Protein 2RM9 (pdb70)

Nearest PDB structures (foldseek):
  2rm9-assembly1_A  TM=8.696E-01  e=2.956E-01  unclassified
  2rm9-assembly1_A  TM=1.007E+00  e=2.678E-01  unclassified
  2rm9-assembly1_A  TM=9.050E-01  e=3.721E-01  unclassified
  2rm9-assembly1_A  TM=8.396E-01  e=5.579E-01  unclassified
  2rm9-assembly1_A  TM=9.236E-01  e=7.423E-01  unclassified

Secondary structure (DSSP, 8-state):
--------THHHHHSSSSSSTTTHHHH--

Foldseek 3Di:
DPPCVPVCPVVCVVPVVVPPVVCVVVVCD

Radius of gyration: 12.79 Å; Cα contacts (8 Å, |Δi|>4): 1; chains: 1; bounding box: 30×27×11 Å

Solvent-accessible surface area: 3651 Å² total

Structure (mmCIF, N/CA/C/O backbone):
data_2RM9
#
_entry.id   2RM9
#
loop_
_atom_site.group_PDB
_atom_site.id
_atom_site.type_symbol
_atom_site.label_atom_id
_atom_site.label_alt_id
_atom_site.label_comp_id
_atom_site.label_asym_id
_atom_site.label_entity_id
_atom_site.label_seq_id
_atom_site.pdbx_PDB_ins_code
_atom_site.Cartn_x
_atom_site.Cartn_y
_atom_site.Cartn_z
_atom_site.occupancy
_atom_site.B_iso_or_equiv
_atom_site.auth_seq_id
_atom_site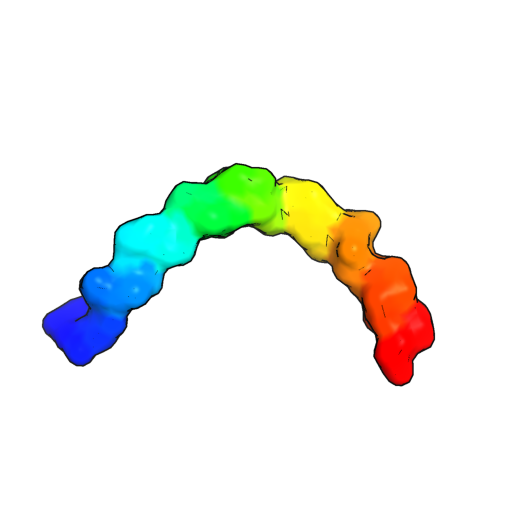.auth_comp_id
_atom_site.auth_asym_id
_atom_site.auth_atom_id
_atom_site.pdbx_PDB_model_num
ATOM 1 N N . ASP A 1 1 ? -11.632 12.798 -7.074 1.00 0.00 1 ASP A N 1
ATOM 2 C CA . ASP A 1 1 ? -12.852 13.306 -7.677 1.00 0.00 1 ASP A CA 1
ATOM 3 C C . ASP A 1 1 ? -14.049 12.906 -6.809 1.00 0.00 1 ASP A C 1
ATOM 4 O O . ASP A 1 1 ? -15.028 13.645 -6.718 1.00 0.00 1 ASP A O 1
ATOM 12 N N . LEU A 1 2 ? -13.929 11.739 -6.194 1.00 0.00 2 LEU A N 1
ATOM 13 C CA . LEU A 1 2 ? -14.988 11.233 -5.338 1.00 0.00 2 LEU A CA 1
ATOM 14 C C . LEU A 1 2 ? -14.532 9.924 -4.690 1.00 0.00 2 LEU A C 1
ATOM 15 O O . LEU A 1 2 ? -15.327 9.000 -4.523 1.00 0.00 2 LEU A O 1
ATOM 30 N N . SER A 1 3 ? -13.254 9.886 -4.342 1.00 0.00 3 SER A N 1
ATOM 31 C CA . SER A 1 3 ? -12.684 8.705 -3.716 1.00 0.00 3 SER A CA 1
ATOM 32 C C . SER A 1 3 ? -11.225 8.969 -3.335 1.00 0.00 3 SER A C 1
ATOM 33 O O . SER A 1 3 ? -10.789 8.601 -2.246 1.00 0.00 3 SER A O 1
ATOM 60 N N . HIS A 1 5 ? -9.715 11.838 -2.698 1.00 0.00 5 HIS A N 1
ATOM 61 C CA . HIS A 1 5 ? -9.658 12.734 -1.555 1.00 0.00 5 HIS A CA 1
ATOM 62 C C . HIS A 1 5 ? -9.927 11.946 -0.272 1.00 0.00 5 HIS A C 1
ATOM 63 O O . HIS A 1 5 ? -9.529 12.367 0.813 1.00 0.00 5 HIS A O 1
ATOM 99 N N . LEU A 1 7 ? -8.589 9.453 0.425 1.00 0.00 7 LEU A N 1
ATOM 100 C CA . LEU A 1 7 ? -7.316 8.841 0.765 1.00 0.00 7 LEU A CA 1
ATOM 101 C C . LEU A 1 7 ? -6.196 9.540 -0.009 1.00 0.00 7 LEU A C 1
ATOM 102 O O . LEU A 1 7 ? -5.339 8.883 -0.595 1.00 0.00 7 LEU A O 1
ATOM 117 N N . ARG A 1 8 ? -6.242 10.865 0.016 1.00 0.00 8 ARG A N 1
ATOM 118 C CA . ARG A 1 8 ? -5.242 11.660 -0.674 1.00 0.00 8 ARG A CA 1
ATOM 119 C C . ARG A 1 8 ? -4.237 12.236 0.325 1.00 0.00 8 ARG A C 1
ATOM 120 O O . ARG A 1 8 ? -3.043 12.307 0.040 1.00 0.00 8 ARG A O 1
ATOM 138 N N . LYS A 1 9 ? -4.758 12.632 1.477 1.00 0.00 9 LYS A N 1
ATOM 139 C CA . LYS A 1 9 ? -3.922 13.199 2.521 1.00 0.00 9 LYS A CA 1
ATOM 140 C C . LYS A 1 9 ? -3.114 12.081 3.185 1.00 0.00 9 LYS A C 1
ATOM 141 O O . LYS A 1 9 ? -1.965 12.289 3.573 1.00 0.00 9 LYS A O 1
ATOM 175 N N . ILE A 1 11 ? -1.868 9.304 1.887 1.00 0.00 11 ILE A N 1
ATOM 176 C CA . ILE A 1 11 ? -0.693 8.993 1.090 1.00 0.00 11 ILE A CA 1
ATOM 177 C C . ILE A 1 11 ? 0.302 10.152 1.184 1.00 0.00 11 ILE A C 1
ATOM 178 O O . ILE A 1 11 ? 0.848 10.420 2.253 1.00 0.00 11 ILE A O 1
ATOM 193 N N . GLU A 1 12 ? 0.508 10.807 0.051 1.00 0.00 12 GLU A N 1
ATOM 194 C CA . GLU A 1 12 ? 1.429 11.929 -0.008 1.00 0.00 12 GLU A CA 1
ATOM 195 C C . GLU A 1 12 ? 2.539 11.761 1.032 1.00 0.00 12 GLU A C 1
ATOM 196 O O . GLU A 1 12 ? 3.541 11.096 0.772 1.00 0.00 12 GLU A O 1
ATOM 206 N N . ILE A 1 13 ? 2.323 12.374 2.186 1.00 0.00 13 ILE A N 1
ATOM 207 C CA . ILE A 1 13 ? 3.293 12.300 3.265 1.00 0.00 13 ILE A CA 1
ATOM 208 C C . ILE A 1 13 ? 3.892 10.893 3.311 1.00 0.00 13 ILE A C 1
ATOM 209 O O . ILE A 1 13 ? 5.074 10.708 3.025 1.00 0.00 13 ILE A O 1
ATOM 224 N N . GLU A 1 14 ? 3.050 9.938 3.675 1.00 0.00 14 GLU A N 1
ATOM 225 C CA . GLU A 1 14 ? 3.480 8.552 3.762 1.00 0.00 14 GLU A CA 1
ATOM 226 C C . GLU A 1 14 ? 4.414 8.213 2.598 1.00 0.00 14 GLU A C 1
ATOM 227 O O . GLU A 1 14 ? 5.448 7.577 2.793 1.00 0.00 14 GLU A O 1
ATOM 237 N N . LYS A 1 15 ? 4.014 8.653 1.413 1.00 0.00 15 LYS A N 1
ATOM 238 C CA . LYS A 1 15 ? 4.802 8.402 0.219 1.00 0.00 15 LYS A CA 1
ATOM 239 C C . LYS A 1 15 ? 6.103 9.203 0.295 1.00 0.00 15 LYS A C 1
ATOM 240 O O . LYS A 1 15 ? 7.191 8.634 0.216 1.00 0.00 15 LYS A O 1
ATOM 255 N N . GLN A 1 16 ? 5.949 10.510 0.447 1.00 0.00 16 GLN A N 1
ATOM 256 C CA . GLN A 1 16 ? 7.099 11.394 0.534 1.00 0.00 16 GLN A CA 1
ATOM 257 C C . GLN A 1 16 ? 8.160 10.794 1.458 1.00 0.00 16 GLN A C 1
ATOM 258 O O . GLN A 1 16 ? 9.309 10.613 1.056 1.00 0.00 16 GLN A O 1
ATOM 270 N N . GLU A 1 17 ? 7.739 10.503 2.680 1.00 0.00 17 GLU A N 1
ATOM 271 C CA . GLU A 1 17 ? 8.639 9.928 3.665 1.00 0.00 17 GLU A CA 1
ATOM 272 C C . GLU A 1 17 ? 9.107 8.543 3.211 1.00 0.00 17 GLU A C 1
ATOM 273 O O . GLU A 1 17 ? 10.304 8.261 3.204 1.00 0.00 17 GLU A O 1
ATOM 283 N N . LYS A 1 18 ? 8.139 7.718 2.843 1.00 0.00 18 LYS A N 1
ATOM 284 C CA . LYS A 1 18 ? 8.437 6.370 2.388 1.00 0.00 18 LYS A CA 1
ATOM 285 C C . LYS A 1 18 ? 8.971 6.426 0.956 1.00 0.00 18 LYS A C 1
ATOM 286 O O . LYS A 1 18 ? 9.613 7.399 0.566 1.00 0.00 18 LYS A O 1
ATOM 301 N N . GLU A 1 19 ? 8.684 5.369 0.210 1.00 0.00 19 GLU A N 1
ATOM 302 C CA . GLU A 1 19 ? 9.125 5.285 -1.172 1.00 0.00 19 GLU A CA 1
ATOM 303 C C . GLU A 1 19 ? 10.652 5.199 -1.237 1.00 0.00 19 GLU A C 1
ATOM 304 O O . GLU A 1 19 ? 11.205 4.145 -1.547 1.00 0.00 19 GLU A O 1
ATOM 314 N N . LYS A 1 20 ? 11.289 6.322 -0.937 1.00 0.00 20 LYS A N 1
ATOM 315 C CA . LYS A 1 20 ? 12.741 6.386 -0.957 1.00 0.00 20 LYS A CA 1
ATOM 316 C C . LYS A 1 20 ? 13.312 5.098 -0.362 1.00 0.00 20 LYS A C 1
ATOM 317 O O . LYS A 1 20 ? 13.971 4.328 -1.059 1.00 0.00 20 LYS A O 1
ATOM 332 N N . GLN A 1 21 ? 13.040 4.905 0.920 1.00 0.00 21 GLN A N 1
ATOM 333 C CA . GLN A 1 21 ? 13.518 3.723 1.616 1.00 0.00 21 GLN A CA 1
ATOM 334 C C . GLN A 1 21 ? 12.960 2.458 0.962 1.00 0.00 21 GLN A C 1
ATOM 335 O O . GLN A 1 21 ? 13.693 1.498 0.730 1.00 0.00 21 GLN A O 1
ATOM 347 N N . GLN A 1 22 ? 11.665 2.497 0.684 1.00 0.00 22 GLN A N 1
ATOM 348 C CA . GLN A 1 22 ? 10.999 1.365 0.060 1.00 0.00 22 GLN A CA 1
ATOM 349 C C . GLN A 1 22 ? 11.725 0.964 -1.226 1.00 0.00 22 GLN A C 1
ATOM 350 O O . GLN A 1 22 ? 12.711 1.593 -1.608 1.00 0.00 22 GLN A O 1
ATOM 362 N N . ALA A 1 23 ? 11.210 -0.080 -1.857 1.00 0.00 23 ALA A N 1
ATOM 363 C CA . ALA A 1 23 ? 11.796 -0.573 -3.091 1.00 0.00 23 ALA A CA 1
ATOM 364 C C . ALA A 1 23 ? 13.159 -1.199 -2.789 1.00 0.00 23 ALA A C 1
ATOM 365 O O . ALA A 1 23 ? 13.326 -2.413 -2.896 1.00 0.00 23 ALA A O 1
ATOM 372 N N . GLU A 1 24 ? 14.099 -0.343 -2.416 1.00 0.00 24 GLU A N 1
ATOM 373 C CA . GLU A 1 24 ? 15.441 -0.797 -2.097 1.00 0.00 24 GLU A CA 1
ATOM 374 C C . GLU A 1 24 ? 15.430 -1.624 -0.810 1.00 0.00 24 GLU A C 1
ATOM 375 O O . GLU A 1 24 ? 16.412 -2.291 -0.488 1.00 0.00 24 GLU A O 1
ATOM 386 N N . ASN A 1 25 ? 14.309 -1.554 -0.109 1.00 0.00 25 ASN A N 1
ATOM 387 C CA . ASN A 1 25 ? 14.156 -2.287 1.136 1.00 0.00 25 ASN A CA 1
ATOM 388 C C . ASN A 1 25 ? 12.948 -3.219 1.029 1.00 0.00 25 ASN A C 1
ATOM 389 O O . ASN A 1 25 ? 12.368 -3.608 2.042 1.00 0.00 25 ASN A O 1
ATOM 399 N N . ASN A 1 26 ? 12.604 -3.551 -0.207 1.00 0.00 26 ASN A N 1
ATOM 400 C CA . ASN A 1 26 ? 11.475 -4.430 -0.458 1.00 0.00 26 ASN A CA 1
ATOM 401 C C . ASN A 1 26 ? 11.972 -5.708 -1.139 1.00 0.00 26 ASN A C 1
ATOM 402 O O . ASN A 1 26 ? 11.514 -6.804 -0.818 1.00 0.00 26 ASN A O 1
ATOM 412 N N . LYS A 1 27 ? 12.900 -5.525 -2.065 1.00 0.00 27 LYS A N 1
ATOM 413 C CA . LYS A 1 27 ? 13.464 -6.649 -2.793 1.00 0.00 27 LYS A CA 1
ATOM 414 C C . LYS A 1 27 ? 13.895 -7.730 -1.800 1.00 0.00 27 LYS A C 1
ATOM 415 O O . LYS A 1 27 ? 13.976 -8.905 -2.152 1.00 0.00 27 LYS A O 1
ATOM 432 N N . LEU A 1 28 ? 14.159 -7.293 -0.578 1.00 0.00 28 LEU A N 1
ATOM 433 C CA . LEU A 1 28 ? 14.579 -8.209 0.470 1.00 0.00 28 LEU A CA 1
ATOM 434 C C . LEU A 1 28 ? 13.404 -9.110 0.855 1.00 0.00 28 LEU A C 1
ATOM 435 O O . LEU A 1 28 ? 13.589 -10.295 1.128 1.00 0.00 28 LEU A O 1
ATOM 450 N N . LEU A 1 29 ? 12.222 -8.514 0.865 1.00 0.00 29 LEU A N 1
ATOM 451 C CA . LEU A 1 29 ? 11.016 -9.248 1.213 1.00 0.00 29 LEU A CA 1
ATOM 452 C C . LEU A 1 29 ? 10.595 -10.119 0.028 1.00 0.00 29 LEU A C 1
ATOM 453 O O . LEU A 1 29 ? 10.013 -11.186 0.213 1.00 0.00 29 LEU A O 1
ATOM 468 N N . LEU A 1 30 ? 10.907 -9.631 -1.164 1.00 0.00 30 LEU A N 1
ATOM 469 C CA . LEU A 1 30 ? 10.569 -10.352 -2.379 1.00 0.00 30 LEU A CA 1
ATOM 470 C C . LEU A 1 30 ? 11.350 -11.668 -2.422 1.00 0.00 30 LEU A C 1
ATOM 471 O O . LEU A 1 30 ? 10.935 -12.619 -3.081 1.00 0.00 30 LEU A O 1
ATOM 486 N N . ASP A 1 31 ? 12.467 -11.678 -1.709 1.00 0.00 31 ASP A N 1
ATOM 487 C CA . ASP A 1 31 ? 13.310 -12.860 -1.658 1.00 0.00 31 ASP A CA 1
ATOM 488 C C . ASP A 1 31 ? 12.529 -14.010 -1.018 1.00 0.00 31 ASP A C 1
ATOM 489 O O . ASP A 1 31 ? 12.198 -14.988 -1.687 1.00 0.00 31 ASP A O 1
ATOM 519 N N . ILE A 1 33 ? 9.537 -14.016 -0.067 1.00 0.00 33 ILE A N 1
ATOM 520 C CA . ILE A 1 33 ? 8.247 -14.098 -0.731 1.00 0.00 33 ILE A CA 1
ATOM 521 C C . ILE A 1 33 ? 8.372 -14.979 -1.975 1.00 0.00 33 ILE A C 1
ATOM 522 O O . ILE A 1 33 ? 7.915 -16.120 -1.981 1.00 0.00 33 ILE A O 1
ATOM 540 N N . ASP A 1 1 ? -10.370 14.276 -7.202 1.00 0.00 1 ASP A N 2
ATOM 541 C CA . ASP A 1 1 ? -11.224 15.209 -7.917 1.00 0.00 1 ASP A CA 2
ATOM 542 C C . ASP A 1 1 ? -12.585 15.282 -7.223 1.00 0.00 1 ASP A C 2
ATOM 543 O O . ASP A 1 1 ? -13.207 16.343 -7.177 1.00 0.00 1 ASP A O 2
ATOM 551 N N . LEU A 1 2 ? -13.009 14.141 -6.700 1.00 0.00 2 LEU A N 2
ATOM 552 C CA . LEU A 1 2 ? -14.285 14.063 -6.009 1.00 0.00 2 LEU A CA 2
ATOM 553 C C . LEU A 1 2 ? -14.474 12.649 -5.454 1.00 0.00 2 LEU A C 2
ATOM 554 O O . LEU A 1 2 ? -15.550 12.067 -5.582 1.00 0.00 2 LEU A O 2
ATOM 569 N N . SER A 1 3 ? -13.412 12.139 -4.848 1.00 0.00 3 SER A N 2
ATOM 570 C CA . SER A 1 3 ? -13.447 10.805 -4.273 1.00 0.00 3 SER A CA 2
ATOM 571 C C . SER A 1 3 ? -12.082 10.457 -3.678 1.00 0.00 3 SER A C 2
ATOM 572 O O . SER A 1 3 ? -12.002 9.842 -2.615 1.00 0.00 3 SER A O 2
ATOM 599 N N . HIS A 1 5 ? -10.095 12.188 -2.178 1.00 0.00 5 HIS A N 2
ATOM 600 C CA . HIS A 1 5 ? -9.992 12.743 -0.839 1.00 0.00 5 HIS A CA 2
ATOM 601 C C . HIS A 1 5 ? -10.258 11.645 0.194 1.00 0.00 5 HIS A C 2
ATOM 602 O O . HIS A 1 5 ? -9.778 11.720 1.323 1.00 0.00 5 HIS A O 2
ATOM 638 N N . LEU A 1 7 ? -8.984 9.166 0.451 1.00 0.00 7 LEU A N 2
ATOM 639 C CA . LEU A 1 7 ? -7.690 8.623 0.827 1.00 0.00 7 LEU A CA 2
ATOM 640 C C . LEU A 1 7 ? -6.584 9.423 0.135 1.00 0.00 7 LEU A C 2
ATOM 641 O O . LEU A 1 7 ? -5.809 8.871 -0.645 1.00 0.00 7 LEU A O 2
ATOM 656 N N . ARG A 1 8 ? -6.548 10.711 0.445 1.00 0.00 8 ARG A N 2
ATOM 657 C CA . ARG A 1 8 ? -5.550 11.592 -0.137 1.00 0.00 8 ARG A CA 2
ATOM 658 C C . ARG A 1 8 ? -4.522 12.002 0.921 1.00 0.00 8 ARG A C 2
ATOM 659 O O . ARG A 1 8 ? -3.338 12.141 0.620 1.00 0.00 8 ARG A O 2
ATOM 677 N N . LYS A 1 9 ? -5.014 12.186 2.138 1.00 0.00 9 LYS A N 2
ATOM 678 C CA . LYS A 1 9 ? -4.154 12.578 3.240 1.00 0.00 9 LYS A CA 2
ATOM 679 C C . LYS A 1 9 ? -3.343 11.367 3.704 1.00 0.00 9 LYS A C 2
ATOM 680 O O . LYS A 1 9 ? -2.183 11.503 4.091 1.00 0.00 9 LYS A O 2
ATOM 714 N N . ILE A 1 11 ? -2.154 8.815 1.964 1.00 0.00 11 ILE A N 2
ATOM 715 C CA . ILE A 1 11 ? -1.002 8.625 1.100 1.00 0.00 11 ILE A CA 2
ATOM 716 C C . ILE A 1 11 ? 0.003 9.754 1.341 1.00 0.00 11 ILE A C 2
ATOM 717 O O . ILE A 1 11 ? 0.567 9.866 2.428 1.00 0.00 11 ILE A O 2
ATOM 732 N N . GLU A 1 12 ? 0.195 10.562 0.309 1.00 0.00 12 GLU A N 2
ATOM 733 C CA . GLU A 1 12 ? 1.122 11.677 0.395 1.00 0.00 12 GLU A CA 2
ATOM 734 C C . GLU A 1 12 ? 2.250 11.357 1.378 1.00 0.00 12 GLU A C 2
ATOM 735 O O . GLU A 1 12 ? 3.241 10.730 1.008 1.00 0.00 12 GLU A O 2
ATOM 745 N N . ILE A 1 13 ? 2.060 11.801 2.611 1.00 0.00 13 ILE A N 2
ATOM 746 C CA . ILE A 1 13 ? 3.049 11.568 3.650 1.00 0.00 13 ILE A CA 2
ATOM 747 C C . ILE A 1 13 ? 3.639 10.166 3.483 1.00 0.00 13 ILE A C 2
ATOM 748 O O . ILE A 1 13 ? 4.826 10.019 3.197 1.00 0.00 13 ILE A O 2
ATOM 763 N N . GLU A 1 14 ? 2.783 9.173 3.669 1.00 0.00 14 GLU A N 2
ATOM 764 C CA . GLU A 1 14 ? 3.204 7.788 3.543 1.00 0.00 14 GLU A CA 2
ATOM 765 C C . GLU A 1 14 ? 4.106 7.618 2.320 1.00 0.00 14 GLU A C 2
ATOM 766 O O . GLU A 1 14 ? 5.169 7.004 2.408 1.00 0.00 14 GLU A O 2
ATOM 776 N N . LYS A 1 15 ? 3.650 8.172 1.206 1.00 0.00 15 LYS A N 2
ATOM 777 C CA . LYS A 1 15 ? 4.404 8.089 -0.034 1.00 0.00 15 LYS A CA 2
ATOM 778 C C . LYS A 1 15 ? 5.727 8.841 0.127 1.00 0.00 15 LYS A C 2
ATOM 779 O O . LYS A 1 15 ? 6.793 8.296 -0.157 1.00 0.00 15 LYS A O 2
ATOM 794 N N . GLN A 1 16 ? 5.615 10.080 0.581 1.00 0.00 16 GLN A N 2
ATOM 795 C CA . GLN A 1 16 ? 6.789 10.912 0.783 1.00 0.00 16 GLN A CA 2
ATOM 796 C C . GLN A 1 16 ? 7.847 10.151 1.586 1.00 0.00 16 GLN A C 2
ATOM 797 O O . GLN A 1 16 ? 8.918 9.837 1.067 1.00 0.00 16 GLN A O 2
ATOM 809 N N . GLU A 1 17 ? 7.511 9.877 2.837 1.00 0.00 17 GLU A N 2
ATOM 810 C CA . GLU A 1 17 ? 8.419 9.159 3.716 1.00 0.00 17 GLU A CA 2
ATOM 811 C C . GLU A 1 17 ? 8.850 7.841 3.070 1.00 0.00 17 GLU A C 2
ATOM 812 O O . GLU A 1 17 ? 10.042 7.591 2.897 1.00 0.00 17 GLU A O 2
ATOM 822 N N . LYS A 1 18 ? 7.857 7.031 2.734 1.00 0.00 18 LYS A N 2
ATOM 823 C CA . LYS A 1 18 ? 8.119 5.745 2.111 1.00 0.00 18 LYS A CA 2
ATOM 824 C C . LYS A 1 18 ? 8.552 5.964 0.660 1.00 0.00 18 LYS A C 2
ATOM 825 O O . LYS A 1 18 ? 9.185 6.968 0.342 1.00 0.00 18 LYS A O 2
ATOM 840 N N . GLU A 1 19 ? 8.192 5.006 -0.182 1.00 0.00 19 GLU A N 2
ATOM 841 C CA . GLU A 1 19 ? 8.536 5.081 -1.592 1.00 0.00 19 GLU A CA 2
ATOM 842 C C . GLU A 1 19 ? 10.055 5.018 -1.772 1.00 0.00 19 GLU A C 2
ATOM 843 O O . GLU A 1 19 ? 10.590 3.996 -2.200 1.00 0.00 19 GLU A O 2
ATOM 853 N N . LYS A 1 20 ? 10.705 6.121 -1.436 1.00 0.00 20 LYS A N 2
ATOM 854 C CA . LYS A 1 20 ? 12.150 6.204 -1.555 1.00 0.00 20 LYS A CA 2
ATOM 855 C C . LYS A 1 20 ? 12.771 4.880 -1.104 1.00 0.00 20 LYS A C 2
ATOM 856 O O . LYS A 1 20 ? 13.363 4.162 -1.909 1.00 0.00 20 LYS A O 2
ATOM 871 N N . GLN A 1 21 ? 12.615 4.598 0.181 1.00 0.00 21 GLN A N 2
ATOM 872 C CA . GLN A 1 21 ? 13.154 3.373 0.748 1.00 0.00 21 GLN A CA 2
ATOM 873 C C . GLN A 1 21 ? 12.568 2.155 0.033 1.00 0.00 21 GLN A C 2
ATOM 874 O O . GLN A 1 21 ? 13.286 1.203 -0.271 1.00 0.00 21 GLN A O 2
ATOM 886 N N . GLN A 1 22 ? 11.267 2.222 -0.215 1.00 0.00 22 GLN A N 2
ATOM 887 C CA . GLN A 1 22 ? 10.577 1.136 -0.889 1.00 0.00 22 GLN A CA 2
ATOM 888 C C . GLN A 1 22 ? 11.321 0.746 -2.168 1.00 0.00 22 GLN A C 2
ATOM 889 O O . GLN A 1 22 ? 12.274 1.414 -2.564 1.00 0.00 22 GLN A O 2
ATOM 901 N N . ALA A 1 23 ? 10.856 -0.334 -2.777 1.00 0.00 23 ALA A N 2
ATOM 902 C CA . ALA A 1 23 ? 11.466 -0.821 -4.003 1.00 0.00 23 ALA A CA 2
ATOM 903 C C . ALA A 1 23 ? 12.845 -1.404 -3.687 1.00 0.00 23 ALA A C 2
ATOM 904 O O . ALA A 1 23 ? 13.081 -2.594 -3.886 1.00 0.00 23 ALA A O 2
ATOM 911 N N . GLU A 1 24 ? 13.719 -0.536 -3.198 1.00 0.00 24 GLU A N 2
ATOM 912 C CA . GLU A 1 24 ? 15.070 -0.950 -2.852 1.00 0.00 24 GLU A CA 2
ATOM 913 C C . GLU A 1 24 ? 15.067 -1.705 -1.521 1.00 0.00 24 GLU A C 2
ATOM 914 O O . GLU A 1 24 ? 16.085 -2.271 -1.123 1.00 0.00 24 GLU A O 2
ATOM 925 N N . ASN A 1 25 ? 13.913 -1.691 -0.870 1.00 0.00 25 ASN A N 2
ATOM 926 C CA . ASN A 1 25 ? 13.766 -2.368 0.407 1.00 0.00 25 ASN A CA 2
ATOM 927 C C . ASN A 1 25 ? 12.796 -3.542 0.248 1.00 0.00 25 ASN A C 2
ATOM 928 O O . ASN A 1 25 ? 12.691 -4.389 1.134 1.00 0.00 25 ASN A O 2
ATOM 938 N N . ASN A 1 26 ? 12.112 -3.552 -0.886 1.00 0.00 26 ASN A N 2
ATOM 939 C CA . ASN A 1 26 ? 11.154 -4.607 -1.172 1.00 0.00 26 ASN A CA 2
ATOM 940 C C . ASN A 1 26 ? 11.906 -5.879 -1.567 1.00 0.00 26 ASN A C 2
ATOM 941 O O . ASN A 1 26 ? 11.627 -6.957 -1.043 1.00 0.00 26 ASN A O 2
ATOM 951 N N . LYS A 1 27 ? 12.844 -5.713 -2.486 1.00 0.00 27 LYS A N 2
ATOM 952 C CA . LYS A 1 27 ? 13.639 -6.835 -2.957 1.00 0.00 27 LYS A CA 2
ATOM 953 C C . LYS A 1 27 ? 14.292 -7.529 -1.760 1.00 0.00 27 LYS A C 2
ATOM 954 O O . LYS A 1 27 ? 14.696 -8.687 -1.855 1.00 0.00 27 LYS A O 2
ATOM 971 N N . LEU A 1 28 ? 14.377 -6.792 -0.663 1.00 0.00 28 LEU A N 2
ATOM 972 C CA . LEU A 1 28 ? 14.975 -7.322 0.550 1.00 0.00 28 LEU A CA 2
ATOM 973 C C . LEU A 1 28 ? 13.995 -8.290 1.216 1.00 0.00 28 LEU A C 2
ATOM 974 O O . LEU A 1 28 ? 14.400 -9.147 2.000 1.00 0.00 28 LEU A O 2
ATOM 989 N N . LEU A 1 29 ? 12.725 -8.119 0.880 1.00 0.00 29 LEU A N 2
ATOM 990 C CA . LEU A 1 29 ? 11.684 -8.967 1.435 1.00 0.00 29 LEU A CA 2
ATOM 991 C C . LEU A 1 29 ? 11.502 -10.195 0.541 1.00 0.00 29 LEU A C 2
ATOM 992 O O . LEU A 1 29 ? 11.449 -11.322 1.031 1.00 0.00 29 LEU A O 2
ATOM 1007 N N . LEU A 1 30 ? 11.408 -9.936 -0.755 1.00 0.00 30 LEU A N 2
ATOM 1008 C CA . LEU A 1 30 ? 11.233 -11.006 -1.721 1.00 0.00 30 LEU A CA 2
ATOM 1009 C C . LEU A 1 30 ? 12.361 -12.026 -1.558 1.00 0.00 30 LEU A C 2
ATOM 1010 O O . LEU A 1 30 ? 12.236 -13.170 -1.992 1.00 0.00 30 LEU A O 2
ATOM 1025 N N . ASP A 1 31 ? 13.437 -11.574 -0.931 1.00 0.00 31 ASP A N 2
ATOM 1026 C CA . ASP A 1 31 ? 14.587 -12.432 -0.705 1.00 0.00 31 ASP A CA 2
ATOM 1027 C C . ASP A 1 31 ? 14.202 -13.548 0.269 1.00 0.00 31 ASP A C 2
ATOM 1028 O O . ASP A 1 31 ? 14.362 -14.728 -0.039 1.00 0.00 31 ASP A O 2
ATOM 1058 N N . ILE A 1 33 ? 11.098 -14.362 1.481 1.00 0.00 33 ILE A N 2
ATOM 1059 C CA . ILE A 1 33 ? 9.975 -15.097 0.924 1.00 0.00 33 ILE A CA 2
ATOM 1060 C C . ILE A 1 33 ? 10.440 -15.875 -0.309 1.00 0.00 33 ILE A C 2
ATOM 1061 O O . ILE A 1 33 ? 9.896 -16.934 -0.622 1.00 0.00 33 ILE A O 2
ATOM 1079 N N . ASP A 1 1 ? -9.393 12.956 -7.376 1.00 0.00 1 ASP A N 3
ATOM 1080 C CA . ASP A 1 1 ? -10.163 13.572 -8.443 1.00 0.00 1 ASP A CA 3
ATOM 1081 C C . ASP A 1 1 ? -11.605 13.771 -7.976 1.00 0.00 1 ASP A C 3
ATOM 1082 O O . ASP A 1 1 ? -12.234 14.777 -8.301 1.00 0.00 1 ASP A O 3
ATOM 1090 N N . LEU A 1 2 ? -12.089 12.796 -7.220 1.00 0.00 2 LEU A N 3
ATOM 1091 C CA . LEU A 1 2 ? -13.445 12.851 -6.704 1.00 0.00 2 LEU A CA 3
ATOM 1092 C C . LEU A 1 2 ? -13.700 11.631 -5.817 1.00 0.00 2 LEU A C 3
ATOM 1093 O O . LEU A 1 2 ? -14.784 11.050 -5.850 1.00 0.00 2 LEU A O 3
ATOM 1108 N N . SER A 1 3 ? -12.682 11.278 -5.045 1.00 0.00 3 SER A N 3
ATOM 1109 C CA . SER A 1 3 ? -12.782 10.137 -4.151 1.00 0.00 3 SER A CA 3
ATOM 1110 C C . SER A 1 3 ? -11.501 10.007 -3.325 1.00 0.00 3 SER A C 3
ATOM 1111 O O . SER A 1 3 ? -11.554 9.687 -2.138 1.00 0.00 3 SER A O 3
ATOM 1138 N N . HIS A 1 5 ? -9.817 12.011 -1.940 1.00 0.00 5 HIS A N 3
ATOM 1139 C CA . HIS A 1 5 ? -9.932 12.789 -0.718 1.00 0.00 5 HIS A CA 3
ATOM 1140 C C . HIS A 1 5 ? -10.329 11.872 0.441 1.00 0.00 5 HIS A C 3
ATOM 1141 O O . HIS A 1 5 ? -9.978 12.131 1.590 1.00 0.00 5 HIS A O 3
ATOM 1177 N N . LEU A 1 7 ? -9.129 9.471 1.244 1.00 0.00 7 LEU A N 3
ATOM 1178 C CA . LEU A 1 7 ? -7.895 9.007 1.855 1.00 0.00 7 LEU A CA 3
ATOM 1179 C C . LEU A 1 7 ? -6.703 9.586 1.089 1.00 0.00 7 LEU A C 3
ATOM 1180 O O . LEU A 1 7 ? -5.808 8.848 0.677 1.00 0.00 7 LEU A O 3
ATOM 1195 N N . ARG A 1 8 ? -6.729 10.900 0.921 1.00 0.00 8 ARG A N 3
ATOM 1196 C CA . ARG A 1 8 ? -5.661 11.585 0.213 1.00 0.00 8 ARG A CA 3
ATOM 1197 C C . ARG A 1 8 ? -4.537 11.960 1.180 1.00 0.00 8 ARG A C 3
ATOM 1198 O O . ARG A 1 8 ? -3.425 11.445 1.075 1.00 0.00 8 ARG A O 3
ATOM 1216 N N . LYS A 1 9 ? -4.866 12.854 2.100 1.00 0.00 9 LYS A N 3
ATOM 1217 C CA . LYS A 1 9 ? -3.897 13.305 3.086 1.00 0.00 9 LYS A CA 3
ATOM 1218 C C . LYS A 1 9 ? -3.068 12.111 3.562 1.00 0.00 9 LYS A C 3
ATOM 1219 O O . LYS A 1 9 ? -1.842 12.186 3.618 1.00 0.00 9 LYS A O 3
ATOM 1253 N N . ILE A 1 11 ? -2.121 9.419 2.205 1.00 0.00 11 ILE A N 3
ATOM 1254 C CA . ILE A 1 11 ? -1.050 9.115 1.273 1.00 0.00 11 ILE A CA 3
ATOM 1255 C C . ILE A 1 11 ? -0.052 10.276 1.252 1.00 0.00 11 ILE A C 3
ATOM 1256 O O . ILE A 1 11 ? 0.580 10.573 2.264 1.00 0.00 11 ILE A O 3
ATOM 1271 N N . GLU A 1 12 ? 0.056 10.900 0.088 1.00 0.00 12 GLU A N 3
ATOM 1272 C CA . GLU A 1 12 ? 0.965 12.022 -0.077 1.00 0.00 12 GLU A CA 3
ATOM 1273 C C . GLU A 1 12 ? 2.156 11.883 0.873 1.00 0.00 12 GLU A C 3
ATOM 1274 O O . GLU A 1 12 ? 3.137 11.213 0.553 1.00 0.00 12 GLU A O 3
ATOM 1284 N N . ILE A 1 13 ? 2.032 12.529 2.024 1.00 0.00 13 ILE A N 3
ATOM 1285 C CA . ILE A 1 13 ? 3.087 12.486 3.024 1.00 0.00 13 ILE A CA 3
ATOM 1286 C C . ILE A 1 13 ? 3.694 11.082 3.059 1.00 0.00 13 ILE A C 3
ATOM 1287 O O . ILE A 1 13 ? 4.864 10.899 2.726 1.00 0.00 13 ILE A O 3
ATOM 1302 N N . GLU A 1 14 ? 2.871 10.127 3.465 1.00 0.00 14 GLU A N 3
ATOM 1303 C CA . GLU A 1 14 ? 3.312 8.745 3.549 1.00 0.00 14 GLU A CA 3
ATOM 1304 C C . GLU A 1 14 ? 4.144 8.378 2.318 1.00 0.00 14 GLU A C 3
ATOM 1305 O O . GLU A 1 14 ? 5.222 7.800 2.443 1.00 0.00 14 GLU A O 3
ATOM 1315 N N . LYS A 1 15 ? 3.610 8.728 1.157 1.00 0.00 15 LYS A N 3
ATOM 1316 C CA . LYS A 1 15 ? 4.290 8.444 -0.095 1.00 0.00 15 LYS A CA 3
ATOM 1317 C C . LYS A 1 15 ? 5.602 9.229 -0.149 1.00 0.00 15 LYS A C 3
ATOM 1318 O O . LYS A 1 15 ? 6.646 8.676 -0.496 1.00 0.00 15 LYS A O 3
ATOM 1333 N N . GLN A 1 16 ? 5.507 10.503 0.202 1.00 0.00 16 GLN A N 3
ATOM 1334 C CA . GLN A 1 16 ? 6.674 11.368 0.198 1.00 0.00 16 GLN A CA 3
ATOM 1335 C C . GLN A 1 16 ? 7.770 10.787 1.093 1.00 0.00 16 GLN A C 3
ATOM 1336 O O . GLN A 1 16 ? 8.893 10.568 0.641 1.00 0.00 16 GLN A O 3
ATOM 1348 N N . GLU A 1 17 ? 7.405 10.553 2.345 1.00 0.00 17 GLU A N 3
ATOM 1349 C CA . GLU A 1 17 ? 8.343 10.001 3.307 1.00 0.00 17 GLU A CA 3
ATOM 1350 C C . GLU A 1 17 ? 8.730 8.573 2.912 1.00 0.00 17 GLU A C 3
ATOM 1351 O O . GLU A 1 17 ? 9.913 8.255 2.800 1.00 0.00 17 GLU A O 3
ATOM 1361 N N . LYS A 1 18 ? 7.710 7.752 2.713 1.00 0.00 18 LYS A N 3
ATOM 1362 C CA . LYS A 1 18 ? 7.928 6.366 2.333 1.00 0.00 18 LYS A CA 3
ATOM 1363 C C . LYS A 1 18 ? 8.343 6.304 0.862 1.00 0.00 18 LYS A C 3
ATOM 1364 O O . LYS A 1 18 ? 8.988 7.221 0.356 1.00 0.00 18 LYS A O 3
ATOM 1379 N N . GLU A 1 19 ? 7.955 5.214 0.216 1.00 0.00 19 GLU A N 3
ATOM 1380 C CA . GLU A 1 19 ? 8.279 5.021 -1.188 1.00 0.00 19 GLU A CA 3
ATOM 1381 C C . GLU A 1 19 ? 9.793 4.897 -1.371 1.00 0.00 19 GLU A C 3
ATOM 1382 O O . GLU A 1 19 ? 10.307 3.801 -1.597 1.00 0.00 19 GLU A O 3
ATOM 1392 N N . LYS A 1 20 ? 10.465 6.033 -1.266 1.00 0.00 20 LYS A N 3
ATOM 1393 C CA . LYS A 1 20 ? 11.910 6.066 -1.417 1.00 0.00 20 LYS A CA 3
ATOM 1394 C C . LYS A 1 20 ? 12.518 4.845 -0.723 1.00 0.00 20 LYS A C 3
ATOM 1395 O O . LYS A 1 20 ? 13.167 4.021 -1.366 1.00 0.00 20 LYS A O 3
ATOM 1410 N N . GLN A 1 21 ? 12.288 4.768 0.579 1.00 0.00 21 GLN A N 3
ATOM 1411 C CA . GLN A 1 21 ? 12.806 3.662 1.367 1.00 0.00 21 GLN A CA 3
ATOM 1412 C C . GLN A 1 21 ? 12.239 2.336 0.856 1.00 0.00 21 GLN A C 3
ATOM 1413 O O . GLN A 1 21 ? 12.964 1.351 0.740 1.00 0.00 21 GLN A O 3
ATOM 1425 N N . GLN A 1 22 ? 10.946 2.355 0.565 1.00 0.00 22 GLN A N 3
ATOM 1426 C CA . GLN A 1 22 ? 10.274 1.165 0.069 1.00 0.00 22 GLN A CA 3
ATOM 1427 C C . GLN A 1 22 ? 10.794 0.802 -1.323 1.00 0.00 22 GLN A C 3
ATOM 1428 O O . GLN A 1 22 ? 11.630 1.511 -1.881 1.00 0.00 22 GLN A O 3
ATOM 1440 N N . ALA A 1 23 ? 10.279 -0.301 -1.844 1.00 0.00 23 ALA A N 3
ATOM 1441 C CA . ALA A 1 23 ? 10.681 -0.766 -3.160 1.00 0.00 23 ALA A CA 3
ATOM 1442 C C . ALA A 1 23 ? 12.108 -1.313 -3.089 1.00 0.00 23 ALA A C 3
ATOM 1443 O O . ALA A 1 23 ? 12.342 -2.488 -3.364 1.00 0.00 23 ALA A O 3
ATOM 1450 N N . GLU A 1 24 ? 13.026 -0.432 -2.718 1.00 0.00 24 GLU A N 3
ATOM 1451 C CA . GLU A 1 24 ? 14.425 -0.811 -2.607 1.00 0.00 24 GLU A CA 3
ATOM 1452 C C . GLU A 1 24 ? 14.648 -1.655 -1.351 1.00 0.00 24 GLU A C 3
ATOM 1453 O O . GLU A 1 24 ? 15.727 -2.214 -1.158 1.00 0.00 24 GLU A O 3
ATOM 1464 N N . ASN A 1 25 ? 13.611 -1.721 -0.529 1.00 0.00 25 ASN A N 3
ATOM 1465 C CA . ASN A 1 25 ? 13.680 -2.488 0.703 1.00 0.00 25 ASN A CA 3
ATOM 1466 C C . ASN A 1 25 ? 12.629 -3.600 0.667 1.00 0.00 25 ASN A C 3
ATOM 1467 O O . ASN A 1 25 ? 12.323 -4.203 1.694 1.00 0.00 25 ASN A O 3
ATOM 1477 N N . ASN A 1 26 ? 12.106 -3.837 -0.528 1.00 0.00 26 ASN A N 3
ATOM 1478 C CA . ASN A 1 26 ? 11.096 -4.865 -0.711 1.00 0.00 26 ASN A CA 3
ATOM 1479 C C . ASN A 1 26 ? 11.735 -6.090 -1.368 1.00 0.00 26 ASN A C 3
ATOM 1480 O O . ASN A 1 26 ? 11.476 -7.222 -0.965 1.00 0.00 26 ASN A O 3
ATOM 1490 N N . LYS A 1 27 ? 12.559 -5.821 -2.371 1.00 0.00 27 LYS A N 3
ATOM 1491 C CA . LYS A 1 27 ? 13.237 -6.888 -3.088 1.00 0.00 27 LYS A CA 3
ATOM 1492 C C . LYS A 1 27 ? 14.001 -7.762 -2.091 1.00 0.00 27 LYS A C 3
ATOM 1493 O O . LYS A 1 27 ? 14.311 -8.916 -2.383 1.00 0.00 27 LYS A O 3
ATOM 1510 N N . LEU A 1 28 ? 14.282 -7.178 -0.936 1.00 0.00 28 LEU A N 3
ATOM 1511 C CA . LEU A 1 28 ? 15.003 -7.890 0.106 1.00 0.00 28 LEU A CA 3
ATOM 1512 C C . LEU A 1 28 ? 14.081 -8.934 0.737 1.00 0.00 28 LEU A C 3
ATOM 1513 O O . LEU A 1 28 ? 14.550 -9.906 1.327 1.00 0.00 28 LEU A O 3
ATOM 1528 N N . LEU A 1 29 ? 12.786 -8.697 0.592 1.00 0.00 29 LEU A N 3
ATOM 1529 C CA . LEU A 1 29 ? 11.793 -9.605 1.142 1.00 0.00 29 LEU A CA 3
ATOM 1530 C C . LEU A 1 29 ? 11.544 -10.742 0.149 1.00 0.00 29 LEU A C 3
ATOM 1531 O O . LEU A 1 29 ? 11.502 -11.909 0.534 1.00 0.00 29 LEU A O 3
ATOM 1546 N N . LEU A 1 30 ? 11.382 -10.360 -1.109 1.00 0.00 30 LEU A N 3
ATOM 1547 C CA . LEU A 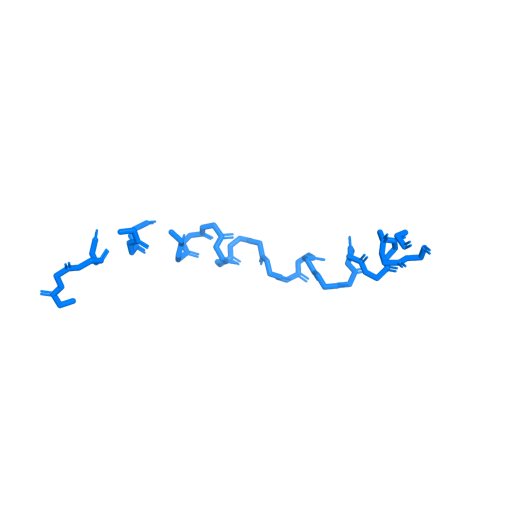1 30 ? 11.138 -11.333 -2.161 1.00 0.00 30 LEU A CA 3
ATOM 1548 C C . LEU A 1 30 ? 12.280 -12.350 -2.185 1.00 0.00 30 LEU A C 3
ATOM 1549 O O . LEU A 1 30 ? 12.136 -13.437 -2.742 1.00 0.00 30 LEU A O 3
ATOM 1564 N N . ASP A 1 31 ? 13.389 -11.961 -1.573 1.00 0.00 31 ASP A N 3
ATOM 1565 C CA . ASP A 1 31 ? 14.555 -12.825 -1.517 1.00 0.00 31 ASP A CA 3
ATOM 1566 C C . ASP A 1 31 ? 14.241 -14.044 -0.646 1.00 0.00 31 ASP A C 3
ATOM 1567 O O . ASP A 1 31 ? 14.331 -15.180 -1.107 1.00 0.00 31 ASP A O 3
ATOM 1597 N N . ILE A 1 33 ? 11.306 -15.006 0.673 1.00 0.00 33 ILE A N 3
ATOM 1598 C CA . ILE A 1 33 ? 10.146 -15.686 0.122 1.00 0.00 33 ILE A CA 3
ATOM 1599 C C . ILE A 1 33 ? 10.530 -16.347 -1.204 1.00 0.00 33 ILE A C 3
ATOM 1600 O O . ILE A 1 33 ? 10.013 -17.411 -1.543 1.00 0.00 33 ILE A O 3
ATOM 1618 N N . ASP A 1 1 ? -12.383 12.797 -7.691 1.00 0.00 1 ASP A N 4
ATOM 1619 C CA . ASP A 1 1 ? -13.367 13.781 -8.110 1.00 0.00 1 ASP A CA 4
ATOM 1620 C C . ASP A 1 1 ? -14.252 14.151 -6.918 1.00 0.00 1 ASP A C 4
ATOM 1621 O O . ASP A 1 1 ? -14.677 15.297 -6.787 1.00 0.00 1 ASP A O 4
ATOM 1629 N N . LEU A 1 2 ? -14.504 13.157 -6.079 1.00 0.00 2 LEU A N 4
ATOM 1630 C CA . LEU A 1 2 ? -15.331 13.362 -4.902 1.00 0.00 2 LEU A CA 4
ATOM 1631 C C . LEU A 1 2 ? -15.354 12.078 -4.070 1.00 0.00 2 LEU A C 4
ATOM 1632 O O . LEU A 1 2 ? -16.420 11.528 -3.800 1.00 0.00 2 LEU A O 4
ATOM 1647 N N . SER A 1 3 ? -14.164 11.638 -3.686 1.00 0.00 3 SER A N 4
ATOM 1648 C CA . SER A 1 3 ? -14.035 10.430 -2.890 1.00 0.00 3 SER A CA 4
ATOM 1649 C C . SER A 1 3 ? -12.560 10.044 -2.761 1.00 0.00 3 SER A C 4
ATOM 1650 O O . SER A 1 3 ? -12.136 9.539 -1.722 1.00 0.00 3 SER A O 4
ATOM 1677 N N . HIS A 1 5 ? -10.213 11.787 -2.263 1.00 0.00 5 HIS A N 4
ATOM 1678 C CA . HIS A 1 5 ? -9.630 12.531 -1.159 1.00 0.00 5 HIS A CA 4
ATOM 1679 C C . HIS A 1 5 ? -9.496 11.617 0.061 1.00 0.00 5 HIS A C 4
ATOM 1680 O O . HIS A 1 5 ? -8.615 11.817 0.896 1.00 0.00 5 HIS A O 4
ATOM 1716 N N . LEU A 1 7 ? -8.491 8.880 -0.035 1.00 0.00 7 LEU A N 4
ATOM 1717 C CA . LEU A 1 7 ? -7.308 8.075 -0.288 1.00 0.00 7 LEU A CA 4
ATOM 1718 C C . LEU A 1 7 ? -6.271 8.920 -1.031 1.00 0.00 7 LEU A C 4
ATOM 1719 O O . LEU A 1 7 ? -5.645 8.448 -1.978 1.00 0.00 7 LEU A O 4
ATOM 1734 N N . ARG A 1 8 ? -6.120 10.154 -0.572 1.00 0.00 8 ARG A N 4
ATOM 1735 C CA . ARG A 1 8 ? -5.170 11.068 -1.181 1.00 0.00 8 ARG A CA 4
ATOM 1736 C C . ARG A 1 8 ? -4.229 11.640 -0.120 1.00 0.00 8 ARG A C 4
ATOM 1737 O O . ARG A 1 8 ? -3.023 11.739 -0.343 1.00 0.00 8 ARG A O 4
ATOM 1755 N N . LYS A 1 9 ? -4.814 12.002 1.012 1.00 0.00 9 LYS A N 4
ATOM 1756 C CA . LYS A 1 9 ? -4.044 12.562 2.108 1.00 0.00 9 LYS A CA 4
ATOM 1757 C C . LYS A 1 9 ? -3.211 11.455 2.759 1.00 0.00 9 LYS A C 4
ATOM 1758 O O . LYS A 1 9 ? -2.092 11.696 3.206 1.00 0.00 9 LYS A O 4
ATOM 1792 N N . ILE A 1 11 ? -1.791 8.786 1.397 1.00 0.00 11 ILE A N 4
ATOM 1793 C CA . ILE A 1 11 ? -0.573 8.561 0.636 1.00 0.00 11 ILE A CA 4
ATOM 1794 C C . ILE A 1 11 ? 0.360 9.762 0.808 1.00 0.00 11 ILE A C 4
ATOM 1795 O O . ILE A 1 11 ? 0.850 10.018 1.907 1.00 0.00 11 ILE A O 4
ATOM 1810 N N . GLU A 1 12 ? 0.580 10.464 -0.293 1.00 0.00 12 GLU A N 4
ATOM 1811 C CA . GLU A 1 12 ? 1.445 11.630 -0.278 1.00 0.00 12 GLU A CA 4
ATOM 1812 C C . GLU A 1 12 ? 2.521 11.478 0.800 1.00 0.00 12 GLU A C 4
ATOM 1813 O O . GLU A 1 12 ? 3.564 10.871 0.560 1.00 0.00 12 GLU A O 4
ATOM 1823 N N . ILE A 1 13 ? 2.232 12.039 1.965 1.00 0.00 13 ILE A N 4
ATOM 1824 C CA . ILE A 1 13 ? 3.161 11.973 3.079 1.00 0.00 13 ILE A CA 4
ATOM 1825 C C . ILE A 1 13 ? 3.827 10.596 3.101 1.00 0.00 13 ILE A C 4
ATOM 1826 O O . ILE A 1 13 ? 5.032 10.481 2.881 1.00 0.00 13 ILE A O 4
ATOM 1841 N N . GLU A 1 14 ? 3.013 9.584 3.370 1.00 0.00 14 GLU A N 4
ATOM 1842 C CA . GLU A 1 14 ? 3.509 8.220 3.424 1.00 0.00 14 GLU A CA 4
ATOM 1843 C C . GLU A 1 14 ? 4.521 7.978 2.302 1.00 0.00 14 GLU A C 4
ATOM 1844 O O . GLU A 1 14 ? 5.589 7.412 2.536 1.00 0.00 14 GLU A O 4
ATOM 1854 N N . LYS A 1 15 ? 4.151 8.418 1.109 1.00 0.00 15 LYS A N 4
ATOM 1855 C CA . LYS A 1 15 ? 5.013 8.256 -0.050 1.00 0.00 15 LYS A CA 4
ATOM 1856 C C . LYS A 1 15 ? 6.257 9.131 0.120 1.00 0.00 15 LYS A C 4
ATOM 1857 O O . LYS A 1 15 ? 7.381 8.639 0.047 1.00 0.00 15 LYS A O 4
ATOM 1872 N N . GLN A 1 16 ? 6.012 10.414 0.342 1.00 0.00 16 GLN A N 4
ATOM 1873 C CA . GLN A 1 16 ? 7.098 11.363 0.522 1.00 0.00 16 GLN A CA 4
ATOM 1874 C C . GLN A 1 16 ? 8.163 10.781 1.454 1.00 0.00 16 GLN A C 4
ATOM 1875 O O . GLN A 1 16 ? 9.312 10.601 1.054 1.00 0.00 16 GLN A O 4
ATOM 1887 N N . GLU A 1 17 ? 7.742 10.500 2.679 1.00 0.00 17 GLU A N 4
ATOM 1888 C CA . GLU A 1 17 ? 8.646 9.942 3.670 1.00 0.00 17 GLU A CA 4
ATOM 1889 C C . GLU A 1 17 ? 9.182 8.589 3.198 1.00 0.00 17 GLU A C 4
ATOM 1890 O O . GLU A 1 17 ? 10.392 8.379 3.152 1.00 0.00 17 GLU A O 4
ATOM 1900 N N . LYS A 1 18 ? 8.254 7.706 2.858 1.00 0.00 18 LYS A N 4
ATOM 1901 C CA . LYS A 1 18 ? 8.617 6.379 2.391 1.00 0.00 18 LYS A CA 4
ATOM 1902 C C . LYS A 1 18 ? 9.224 6.485 0.989 1.00 0.00 18 LYS A C 4
ATOM 1903 O O . LYS A 1 18 ? 9.833 7.498 0.648 1.00 0.00 18 LYS A O 4
ATOM 1918 N N . GLU A 1 19 ? 9.035 5.427 0.216 1.00 0.00 19 GLU A N 4
ATOM 1919 C CA . GLU A 1 19 ? 9.556 5.388 -1.140 1.00 0.00 19 GLU A CA 4
ATOM 1920 C C . GLU A 1 19 ? 11.086 5.414 -1.121 1.00 0.00 19 GLU A C 4
ATOM 1921 O O . GLU A 1 19 ? 11.730 4.394 -1.368 1.00 0.00 19 GLU A O 4
ATOM 1931 N N . LYS A 1 20 ? 11.623 6.588 -0.827 1.00 0.00 20 LYS A N 4
ATOM 1932 C CA . LYS A 1 20 ? 13.065 6.760 -0.774 1.00 0.00 20 LYS A CA 4
ATOM 1933 C C . LYS A 1 20 ? 13.696 5.533 -0.110 1.00 0.00 20 LYS A C 4
ATOM 1934 O O . LYS A 1 20 ? 14.664 4.974 -0.623 1.00 0.00 20 LYS A O 4
ATOM 1949 N N . GLN A 1 21 ? 13.121 5.151 1.021 1.00 0.00 21 GLN A N 4
ATOM 1950 C CA . GLN A 1 21 ? 13.615 4.002 1.760 1.00 0.00 21 GLN A CA 4
ATOM 1951 C C . GLN A 1 21 ? 13.135 2.704 1.106 1.00 0.00 21 GLN A C 4
ATOM 1952 O O . GLN A 1 21 ? 13.894 1.743 0.998 1.00 0.00 21 GLN A O 4
ATOM 1964 N N . GLN A 1 22 ? 11.879 2.719 0.687 1.00 0.00 22 GLN A N 4
ATOM 1965 C CA . GLN A 1 22 ? 11.289 1.556 0.047 1.00 0.00 22 GLN A CA 4
ATOM 1966 C C . GLN A 1 22 ? 12.047 1.216 -1.238 1.00 0.00 22 GLN A C 4
ATOM 1967 O O . GLN A 1 22 ? 12.981 1.922 -1.618 1.00 0.00 22 GLN A O 4
ATOM 1979 N N . ALA A 1 23 ? 11.617 0.137 -1.873 1.00 0.00 23 ALA A N 4
ATOM 1980 C CA . ALA A 1 23 ? 12.243 -0.306 -3.108 1.00 0.00 23 ALA A CA 4
ATOM 1981 C C . ALA A 1 23 ? 13.477 -1.148 -2.775 1.00 0.00 23 ALA A C 4
ATOM 1982 O O . ALA A 1 23 ? 13.632 -2.257 -3.285 1.00 0.00 23 ALA A O 4
ATOM 1989 N N . GLU A 1 24 ? 14.323 -0.590 -1.922 1.00 0.00 24 GLU A N 4
ATOM 1990 C CA . GLU A 1 24 ? 15.538 -1.276 -1.515 1.00 0.00 24 GLU A CA 4
ATOM 1991 C C . GLU A 1 24 ? 15.266 -2.157 -0.294 1.00 0.00 24 GLU A C 4
ATOM 1992 O O . GLU A 1 24 ? 16.030 -3.077 -0.006 1.00 0.00 24 GLU A O 4
ATOM 2003 N N . ASN A 1 25 ? 14.176 -1.844 0.391 1.00 0.00 25 ASN A N 4
ATOM 2004 C CA . ASN A 1 25 ? 13.795 -2.595 1.575 1.00 0.00 25 ASN A CA 4
ATOM 2005 C C . ASN A 1 25 ? 12.567 -3.451 1.256 1.00 0.00 25 ASN A C 4
ATOM 2006 O O . ASN A 1 25 ? 11.838 -3.857 2.161 1.00 0.00 25 ASN A O 4
ATOM 2016 N N . ASN A 1 26 ? 12.376 -3.701 -0.031 1.00 0.00 26 ASN A N 4
ATOM 2017 C CA . ASN A 1 26 ? 11.249 -4.500 -0.479 1.00 0.00 26 ASN A CA 4
ATOM 2018 C C . ASN A 1 26 ? 11.767 -5.789 -1.120 1.00 0.00 26 ASN A C 4
ATOM 2019 O O . ASN A 1 26 ? 11.266 -6.875 -0.831 1.00 0.00 26 ASN A O 4
ATOM 2029 N N . LYS A 1 27 ? 12.764 -5.627 -1.978 1.00 0.00 27 LYS A N 4
ATOM 2030 C CA . LYS A 1 27 ? 13.356 -6.764 -2.662 1.00 0.00 27 LYS A CA 4
ATOM 2031 C C . LYS A 1 27 ? 13.857 -7.772 -1.626 1.00 0.00 27 LYS A C 4
ATOM 2032 O O . LYS A 1 27 ? 13.967 -8.963 -1.916 1.00 0.00 27 LYS A O 4
ATOM 2049 N N . LEU A 1 28 ? 14.149 -7.259 -0.441 1.00 0.00 28 LEU A N 4
ATOM 2050 C CA . LEU A 1 28 ? 14.636 -8.099 0.640 1.00 0.00 28 LEU A CA 4
ATOM 2051 C C . LEU A 1 28 ? 13.496 -8.983 1.148 1.00 0.00 28 LEU A C 4
ATOM 2052 O O . LEU A 1 28 ? 13.734 -10.064 1.683 1.00 0.00 28 LEU A O 4
ATOM 2067 N N . LEU A 1 29 ? 12.280 -8.489 0.963 1.00 0.00 29 LEU A N 4
ATOM 2068 C CA . LEU A 1 29 ? 11.101 -9.220 1.395 1.00 0.00 29 LEU A CA 4
ATOM 2069 C C . LEU A 1 29 ? 10.654 -10.166 0.278 1.00 0.00 29 LEU A C 4
ATOM 2070 O O . LEU A 1 29 ? 10.190 -11.273 0.546 1.00 0.00 29 LEU A O 4
ATOM 2085 N N . LEU A 1 30 ? 10.810 -9.695 -0.950 1.00 0.00 30 LEU A N 4
ATOM 2086 C CA . LEU A 1 30 ? 10.428 -10.485 -2.108 1.00 0.00 30 LEU A CA 4
ATOM 2087 C C . LEU A 1 30 ? 11.378 -11.676 -2.244 1.00 0.00 30 LEU A C 4
ATOM 2088 O O . LEU A 1 30 ? 10.990 -12.730 -2.744 1.00 0.00 30 LEU A O 4
ATOM 2103 N N . ASP A 1 31 ? 12.605 -11.468 -1.789 1.00 0.00 31 ASP A N 4
ATOM 2104 C CA . ASP A 1 31 ? 13.614 -12.511 -1.854 1.00 0.00 31 ASP A CA 4
ATOM 2105 C C . ASP A 1 31 ? 13.065 -13.786 -1.209 1.00 0.00 31 ASP A C 4
ATOM 2106 O O . ASP A 1 31 ? 12.880 -14.797 -1.885 1.00 0.00 31 ASP A O 4
ATOM 2136 N N . ILE A 1 33 ? 10.059 -14.226 0.158 1.00 0.00 33 ILE A N 4
ATOM 2137 C CA . ILE A 1 33 ? 8.723 -14.451 -0.367 1.00 0.00 33 ILE A CA 4
ATOM 2138 C C . ILE A 1 33 ? 8.822 -15.229 -1.680 1.00 0.00 33 ILE A C 4
ATOM 2139 O O . ILE A 1 33 ? 8.569 -16.432 -1.715 1.00 0.00 33 ILE A O 4
ATOM 2157 N N . ASP A 1 1 ? -10.705 12.575 -8.240 1.00 0.00 1 ASP A N 5
ATOM 2158 C CA . ASP A 1 1 ? -10.313 11.178 -8.325 1.00 0.00 1 ASP A CA 5
ATOM 2159 C C . ASP A 1 1 ? -11.506 10.295 -7.954 1.00 0.00 1 ASP A C 5
ATOM 2160 O O . ASP A 1 1 ? -11.673 9.208 -8.505 1.00 0.00 1 ASP A O 5
ATOM 2168 N N . LEU A 1 2 ? -12.303 10.795 -7.022 1.00 0.00 2 LEU A N 5
ATOM 2169 C CA . LEU A 1 2 ? -13.476 10.065 -6.571 1.00 0.00 2 LEU A CA 5
ATOM 2170 C C . LEU A 1 2 ? -13.057 9.037 -5.517 1.00 0.00 2 LEU A C 5
ATOM 2171 O O . LEU A 1 2 ? -13.543 7.907 -5.520 1.00 0.00 2 LEU A O 5
ATOM 2186 N N . SER A 1 3 ? -12.160 9.466 -4.641 1.00 0.00 3 SER A N 5
ATOM 2187 C CA . SER A 1 3 ? -11.671 8.598 -3.585 1.00 0.00 3 SER A CA 5
ATOM 2188 C C . SER A 1 3 ? -10.332 9.118 -3.058 1.00 0.00 3 SER A C 5
ATOM 2189 O O . SER A 1 3 ? -9.975 8.870 -1.907 1.00 0.00 3 SER A O 5
ATOM 2216 N N . HIS A 1 5 ? -9.514 12.057 -2.285 1.00 0.00 5 HIS A N 5
ATOM 2217 C CA . HIS A 1 5 ? -9.751 12.949 -1.163 1.00 0.00 5 HIS A CA 5
ATOM 2218 C C . HIS A 1 5 ? -10.094 12.128 0.082 1.00 0.00 5 HIS A C 5
ATOM 2219 O O . HIS A 1 5 ? -9.817 12.550 1.203 1.00 0.00 5 HIS A O 5
ATOM 2255 N N . LEU A 1 7 ? -8.676 9.903 1.090 1.00 0.00 7 LEU A N 5
ATOM 2256 C CA . LEU A 1 7 ? -7.409 9.558 1.711 1.00 0.00 7 LEU A CA 5
ATOM 2257 C C . LEU A 1 7 ? -6.272 10.260 0.966 1.00 0.00 7 LEU A C 5
ATOM 2258 O O . LEU A 1 7 ? -5.286 9.629 0.592 1.00 0.00 7 LEU A O 5
ATOM 2273 N N . ARG A 1 8 ? -6.450 11.559 0.771 1.00 0.00 8 ARG A N 5
ATOM 2274 C CA . ARG A 1 8 ? -5.451 12.354 0.077 1.00 0.00 8 ARG A CA 5
ATOM 2275 C C . ARG A 1 8 ? -4.364 12.812 1.052 1.00 0.00 8 ARG A C 5
ATOM 2276 O O . ARG A 1 8 ? -3.183 12.829 0.707 1.00 0.00 8 ARG A O 5
ATOM 2294 N N . LYS A 1 9 ? -4.802 13.170 2.250 1.00 0.00 9 LYS A N 5
ATOM 2295 C CA . LYS A 1 9 ? -3.881 13.626 3.278 1.00 0.00 9 LYS A CA 5
ATOM 2296 C C . LYS A 1 9 ? -3.095 12.429 3.819 1.00 0.00 9 LYS A C 5
ATOM 2297 O O . LYS A 1 9 ? -1.919 12.557 4.157 1.00 0.00 9 LYS A O 5
ATOM 2331 N N . ILE A 1 11 ? -2.062 9.692 2.267 1.00 0.00 11 ILE A N 5
ATOM 2332 C CA . ILE A 1 11 ? -0.950 9.384 1.384 1.00 0.00 11 ILE A CA 5
ATOM 2333 C C . ILE A 1 11 ? 0.099 10.493 1.485 1.00 0.00 11 ILE A C 5
ATOM 2334 O O . ILE A 1 11 ? 0.709 10.681 2.536 1.00 0.00 11 ILE A O 5
ATOM 2349 N N . GLU A 1 12 ? 0.275 11.198 0.378 1.00 0.00 12 GLU A N 5
ATOM 2350 C CA . GLU A 1 12 ? 1.240 12.284 0.328 1.00 0.00 12 GLU A CA 5
ATOM 2351 C C . GLU A 1 12 ? 2.393 12.013 1.295 1.00 0.00 12 GLU A C 5
ATOM 2352 O O . GLU A 1 12 ? 3.349 11.321 0.948 1.00 0.00 12 GLU A O 5
ATOM 2362 N N . ILE A 1 13 ? 2.266 12.574 2.489 1.00 0.00 13 ILE A N 5
ATOM 2363 C CA . ILE A 1 13 ? 3.287 12.401 3.509 1.00 0.00 13 ILE A CA 5
ATOM 2364 C C . ILE A 1 13 ? 3.827 10.971 3.448 1.00 0.00 13 ILE A C 5
ATOM 2365 O O . ILE A 1 13 ? 5.001 10.758 3.152 1.00 0.00 13 ILE A O 5
ATOM 2380 N N . GLU A 1 14 ? 2.942 10.026 3.733 1.00 0.00 14 GLU A N 5
ATOM 2381 C CA . GLU A 1 14 ? 3.315 8.622 3.715 1.00 0.00 14 GLU A CA 5
ATOM 2382 C C . GLU A 1 14 ? 4.179 8.318 2.490 1.00 0.00 14 GLU A C 5
ATOM 2383 O O . GLU A 1 14 ? 5.234 7.696 2.608 1.00 0.00 14 GLU A O 5
ATOM 2393 N N . LYS A 1 15 ? 3.701 8.772 1.340 1.00 0.00 15 LYS A N 5
ATOM 2394 C CA . LYS A 1 15 ? 4.417 8.556 0.095 1.00 0.00 15 LYS A CA 5
ATOM 2395 C C . LYS A 1 15 ? 5.757 9.292 0.148 1.00 0.00 15 LYS A C 5
ATOM 2396 O O . LYS A 1 15 ? 6.812 8.683 -0.027 1.00 0.00 15 LYS A O 5
ATOM 2411 N N . GLN A 1 16 ? 5.673 10.592 0.390 1.00 0.00 16 GLN A N 5
ATOM 2412 C CA . GLN A 1 16 ? 6.867 11.417 0.469 1.00 0.00 16 GLN A CA 5
ATOM 2413 C C . GLN A 1 16 ? 7.952 10.705 1.278 1.00 0.00 16 GLN A C 5
ATOM 2414 O O . GLN A 1 16 ? 9.045 10.455 0.772 1.00 0.00 16 GLN A O 5
ATOM 2426 N N . GLU A 1 17 ? 7.613 10.398 2.522 1.00 0.00 17 GLU A N 5
ATOM 2427 C CA . GLU A 1 17 ? 8.545 9.720 3.406 1.00 0.00 17 GLU A CA 5
ATOM 2428 C C . GLU A 1 17 ? 8.842 8.313 2.885 1.00 0.00 17 GLU A C 5
ATOM 2429 O O . GLU A 1 17 ? 10.003 7.940 2.721 1.00 0.00 17 GLU A O 5
ATOM 2439 N N . LYS A 1 18 ? 7.773 7.569 2.639 1.00 0.00 18 LYS A N 5
ATOM 2440 C CA . LYS A 1 18 ? 7.905 6.211 2.140 1.00 0.00 18 LYS A CA 5
ATOM 2441 C C . LYS A 1 18 ? 8.360 6.250 0.679 1.00 0.00 18 LYS A C 5
ATOM 2442 O O . LYS A 1 18 ? 9.017 7.199 0.256 1.00 0.00 18 LYS A O 5
ATOM 2457 N N . GLU A 1 19 ? 7.991 5.207 -0.050 1.00 0.00 19 GLU A N 5
ATOM 2458 C CA . GLU A 1 19 ? 8.353 5.111 -1.454 1.00 0.00 19 GLU A CA 5
ATOM 2459 C C . GLU A 1 19 ? 9.874 5.043 -1.607 1.00 0.00 19 GLU A C 5
ATOM 2460 O O . GLU A 1 19 ? 10.430 3.970 -1.831 1.00 0.00 19 GLU A O 5
ATOM 2470 N N . LYS A 1 20 ? 10.502 6.203 -1.480 1.00 0.00 20 LYS A N 5
ATOM 2471 C CA . LYS A 1 20 ? 11.948 6.288 -1.601 1.00 0.00 20 LYS A CA 5
ATOM 2472 C C . LYS A 1 20 ? 12.585 5.086 -0.902 1.00 0.00 20 LYS A C 5
ATOM 2473 O O . LYS A 1 20 ? 13.248 4.270 -1.542 1.00 0.00 20 LYS A O 5
ATOM 2488 N N . GLN A 1 21 ? 12.362 5.013 0.402 1.00 0.00 21 GLN A N 5
ATOM 2489 C CA . GLN A 1 21 ? 12.907 3.924 1.195 1.00 0.00 21 GLN A CA 5
ATOM 2490 C C . GLN A 1 21 ? 12.438 2.577 0.640 1.00 0.00 21 GLN A C 5
ATOM 2491 O O . GLN A 1 21 ? 13.237 1.656 0.477 1.00 0.00 21 GLN A O 5
ATOM 2503 N N . GLN A 1 22 ? 11.143 2.505 0.366 1.00 0.00 22 GLN A N 5
ATOM 2504 C CA . GLN A 1 22 ? 10.558 1.287 -0.167 1.00 0.00 22 GLN A CA 5
ATOM 2505 C C . GLN A 1 22 ? 11.275 0.871 -1.452 1.00 0.00 22 GLN A C 5
ATOM 2506 O O . GLN A 1 22 ? 12.225 1.528 -1.878 1.00 0.00 22 GLN A O 5
ATOM 2518 N N . ALA A 1 23 ? 10.795 -0.217 -2.036 1.00 0.00 23 ALA A N 5
ATOM 2519 C CA . ALA A 1 23 ? 11.379 -0.728 -3.264 1.00 0.00 23 ALA A CA 5
ATOM 2520 C C . ALA A 1 23 ? 12.774 -1.281 -2.969 1.00 0.00 23 ALA A C 5
ATOM 2521 O O . ALA A 1 23 ? 12.994 -2.489 -3.039 1.00 0.00 23 ALA A O 5
ATOM 2528 N N . GLU A 1 24 ? 13.680 -0.371 -2.645 1.00 0.00 24 GLU A N 5
ATOM 2529 C CA . GLU A 1 24 ? 15.048 -0.752 -2.339 1.00 0.00 24 GLU A CA 5
ATOM 2530 C C . GLU A 1 24 ? 15.102 -1.527 -1.020 1.00 0.00 24 GLU A C 5
ATOM 2531 O O . GLU A 1 24 ? 16.118 -2.139 -0.696 1.00 0.00 24 GLU A O 5
ATOM 2542 N N . ASN A 1 25 ? 13.993 -1.474 -0.296 1.00 0.00 25 ASN A N 5
ATOM 2543 C CA . ASN A 1 25 ? 13.901 -2.162 0.980 1.00 0.00 25 ASN A CA 5
ATOM 2544 C C . ASN A 1 25 ? 12.732 -3.148 0.940 1.00 0.00 25 ASN A C 5
ATOM 2545 O O . ASN A 1 25 ? 12.204 -3.534 1.981 1.00 0.00 25 ASN A O 5
ATOM 2555 N N . ASN A 1 26 ? 12.361 -3.527 -0.275 1.00 0.00 26 ASN A N 5
ATOM 2556 C CA . ASN A 1 26 ? 11.264 -4.460 -0.465 1.00 0.00 26 ASN A CA 5
ATOM 2557 C C . ASN A 1 26 ? 11.797 -5.741 -1.112 1.00 0.00 26 ASN A C 5
ATOM 2558 O O . ASN A 1 26 ? 11.388 -6.842 -0.744 1.00 0.00 26 ASN A O 5
ATOM 2568 N N . LYS A 1 27 ? 12.699 -5.554 -2.063 1.00 0.00 27 LYS A N 5
ATOM 2569 C CA . LYS A 1 27 ? 13.292 -6.681 -2.764 1.00 0.00 27 LYS A CA 5
ATOM 2570 C C . LYS A 1 27 ? 13.781 -7.710 -1.744 1.00 0.00 27 LYS A C 5
ATOM 2571 O O . LYS A 1 27 ? 13.880 -8.897 -2.053 1.00 0.00 27 LYS A O 5
ATOM 2588 N N . LEU A 1 28 ? 14.075 -7.219 -0.549 1.00 0.00 28 LEU A N 5
ATOM 2589 C CA . LEU A 1 28 ? 14.551 -8.083 0.518 1.00 0.00 28 LEU A CA 5
ATOM 2590 C C . LEU A 1 28 ? 13.412 -8.996 0.977 1.00 0.00 28 LEU A C 5
ATOM 2591 O O . LEU A 1 28 ? 13.636 -10.166 1.285 1.00 0.00 28 LEU A O 5
ATOM 2606 N N . LEU A 1 29 ? 12.216 -8.427 1.007 1.00 0.00 29 LEU A N 5
ATOM 2607 C CA . LEU A 1 29 ? 11.042 -9.177 1.422 1.00 0.00 29 LEU A CA 5
ATOM 2608 C C . LEU A 1 29 ? 10.593 -10.087 0.277 1.00 0.00 29 LEU A C 5
ATOM 2609 O O . LEU A 1 29 ? 10.032 -11.156 0.514 1.00 0.00 29 LEU A O 5
ATOM 2624 N N . LEU A 1 30 ? 10.854 -9.630 -0.939 1.00 0.00 30 LEU A N 5
ATOM 2625 C CA . LEU A 1 30 ? 10.484 -10.390 -2.120 1.00 0.00 30 LEU A CA 5
ATOM 2626 C C . LEU A 1 30 ? 11.348 -11.651 -2.202 1.00 0.00 30 LEU A C 5
ATOM 2627 O O . LEU A 1 30 ? 10.869 -12.710 -2.603 1.00 0.00 30 LEU A O 5
ATOM 2642 N N . ASP A 1 31 ? 12.605 -11.494 -1.815 1.00 0.00 31 ASP A N 5
ATOM 2643 C CA . ASP A 1 31 ? 13.540 -12.606 -1.839 1.00 0.00 31 ASP A CA 5
ATOM 2644 C C . ASP A 1 31 ? 12.904 -13.816 -1.151 1.00 0.00 31 ASP A C 5
ATOM 2645 O O . ASP A 1 31 ? 12.898 -14.915 -1.703 1.00 0.00 31 ASP A O 5
ATOM 2675 N N . ILE A 1 33 ? 9.663 -14.384 -0.371 1.00 0.00 33 ILE A N 5
ATOM 2676 C CA . ILE A 1 33 ? 8.521 -14.823 -1.155 1.00 0.00 33 ILE A CA 5
ATOM 2677 C C . ILE A 1 33 ? 9.012 -15.415 -2.477 1.00 0.00 33 ILE A C 5
ATOM 2678 O O . ILE A 1 33 ? 9.092 -16.634 -2.625 1.00 0.00 33 ILE A O 5
ATOM 2696 N N . ASP A 1 1 ? -12.265 14.560 -6.509 1.00 0.00 1 ASP A N 6
ATOM 2697 C CA . ASP A 1 1 ? -13.311 14.415 -7.509 1.00 0.00 1 ASP A CA 6
ATOM 2698 C C . ASP A 1 1 ? -14.449 13.572 -6.932 1.00 0.00 1 ASP A C 6
ATOM 2699 O O . ASP A 1 1 ? -15.617 13.810 -7.235 1.00 0.00 1 ASP A O 6
ATOM 2707 N N . LEU A 1 2 ? -14.070 12.604 -6.110 1.00 0.00 2 LEU A N 6
ATOM 2708 C CA . LEU A 1 2 ? -15.044 11.725 -5.488 1.00 0.00 2 LEU A CA 6
ATOM 2709 C C . LEU A 1 2 ? -14.330 10.789 -4.512 1.00 0.00 2 LEU A C 6
ATOM 2710 O O . LEU A 1 2 ? -14.084 9.626 -4.828 1.00 0.00 2 LEU A O 6
ATOM 2725 N N . SER A 1 3 ? -14.017 11.330 -3.343 1.00 0.00 3 SER A N 6
ATOM 2726 C CA . SER A 1 3 ? -13.336 10.558 -2.319 1.00 0.00 3 SER A CA 6
ATOM 2727 C C . SER A 1 3 ? -11.824 10.597 -2.552 1.00 0.00 3 SER A C 6
ATOM 2728 O O . SER A 1 3 ? -11.050 10.165 -1.700 1.00 0.00 3 SER A O 6
ATOM 2755 N N . HIS A 1 5 ? -9.983 13.015 -2.463 1.00 0.00 5 HIS A N 6
ATOM 2756 C CA . HIS A 1 5 ? -9.383 13.888 -1.467 1.00 0.00 5 HIS A CA 6
ATOM 2757 C C . HIS A 1 5 ? -9.261 13.142 -0.137 1.00 0.00 5 HIS A C 6
ATOM 2758 O O . HIS A 1 5 ? -8.284 13.318 0.589 1.00 0.00 5 HIS A O 6
ATOM 2794 N N . LEU A 1 7 ? -8.681 10.294 0.084 1.00 0.00 7 LEU A N 6
ATOM 2795 C CA . LEU A 1 7 ? -7.708 9.244 -0.165 1.00 0.00 7 LEU A CA 6
ATOM 2796 C C . LEU A 1 7 ? -6.411 9.870 -0.682 1.00 0.00 7 LEU A C 6
ATOM 2797 O O . LEU A 1 7 ? -5.496 9.158 -1.096 1.00 0.00 7 LEU A O 6
ATOM 2812 N N . ARG A 1 8 ? -6.371 11.193 -0.640 1.00 0.00 8 ARG A N 6
ATOM 2813 C CA . ARG A 1 8 ? -5.202 11.922 -1.098 1.00 0.00 8 ARG A CA 6
ATOM 2814 C C . ARG A 1 8 ? -4.295 12.268 0.084 1.00 0.00 8 ARG A C 6
ATOM 2815 O O . ARG A 1 8 ? -3.091 12.453 -0.085 1.00 0.00 8 ARG A O 6
ATOM 2833 N N . LYS A 1 9 ? -4.908 12.345 1.256 1.00 0.00 9 LYS A N 6
ATOM 2834 C CA . LYS A 1 9 ? -4.171 12.666 2.467 1.00 0.00 9 LYS A CA 6
ATOM 2835 C C . LYS A 1 9 ? -3.443 11.415 2.961 1.00 0.00 9 LYS A C 6
ATOM 2836 O O . LYS A 1 9 ? -2.330 11.504 3.477 1.00 0.00 9 LYS A O 6
ATOM 2870 N N . ILE A 1 11 ? -2.126 8.909 1.251 1.00 0.00 11 ILE A N 6
ATOM 2871 C CA . ILE A 1 11 ? -0.890 8.724 0.510 1.00 0.00 11 ILE A CA 6
ATOM 2872 C C . ILE A 1 11 ? 0.103 9.822 0.902 1.00 0.00 11 ILE A C 6
ATOM 2873 O O . ILE A 1 11 ? 0.547 9.882 2.046 1.00 0.00 11 ILE A O 6
ATOM 2888 N N . GLU A 1 12 ? 0.420 10.663 -0.072 1.00 0.00 12 GLU A N 6
ATOM 2889 C CA . GLU A 1 12 ? 1.350 11.755 0.156 1.00 0.00 12 GLU A CA 6
ATOM 2890 C C . GLU A 1 12 ? 2.358 11.375 1.243 1.00 0.00 12 GLU A C 6
ATOM 2891 O O . GLU A 1 12 ? 3.374 10.743 0.960 1.00 0.00 12 GLU A O 6
ATOM 2901 N N . ILE A 1 13 ? 2.041 11.778 2.465 1.00 0.00 13 ILE A N 6
ATOM 2902 C CA . ILE A 1 13 ? 2.905 11.488 3.596 1.00 0.00 13 ILE A CA 6
ATOM 2903 C C . ILE A 1 13 ? 3.490 10.082 3.439 1.00 0.00 13 ILE A C 6
ATOM 2904 O O . ILE A 1 13 ? 4.702 9.923 3.303 1.00 0.00 13 ILE A O 6
ATOM 2919 N N . GLU A 1 14 ? 2.601 9.100 3.462 1.00 0.00 14 GLU A N 6
ATOM 2920 C CA . GLU A 1 14 ? 3.014 7.714 3.324 1.00 0.00 14 GLU A CA 6
ATOM 2921 C C . GLU A 1 14 ? 4.042 7.577 2.199 1.00 0.00 14 GLU A C 6
ATOM 2922 O O . GLU A 1 14 ? 5.095 6.967 2.387 1.00 0.00 14 GLU A O 6
ATOM 2932 N N . LYS A 1 15 ? 3.702 8.152 1.056 1.00 0.00 15 LYS A N 6
ATOM 2933 C CA . LYS A 1 15 ? 4.582 8.101 -0.099 1.00 0.00 15 LYS A CA 6
ATOM 2934 C C . LYS A 1 15 ? 5.891 8.821 0.231 1.00 0.00 15 LYS A C 6
ATOM 2935 O O . LYS A 1 15 ? 6.967 8.229 0.149 1.00 0.00 15 LYS A O 6
ATOM 2950 N N . GLN A 1 16 ? 5.758 10.087 0.597 1.00 0.00 16 GLN A N 6
ATOM 2951 C CA . GLN A 1 16 ? 6.917 10.893 0.941 1.00 0.00 16 GLN A CA 6
ATOM 2952 C C . GLN A 1 16 ? 7.890 10.085 1.802 1.00 0.00 16 GLN A C 6
ATOM 2953 O O . GLN A 1 16 ? 9.048 9.903 1.431 1.00 0.00 16 GLN A O 6
ATOM 2965 N N . GLU A 1 17 ? 7.383 9.623 2.935 1.00 0.00 17 GLU A N 6
ATOM 2966 C CA . GLU A 1 17 ? 8.192 8.838 3.852 1.00 0.00 17 GLU A CA 6
ATOM 2967 C C . GLU A 1 17 ? 8.582 7.505 3.209 1.00 0.00 17 GLU A C 6
ATOM 2968 O O . GLU A 1 17 ? 9.760 7.154 3.165 1.00 0.00 17 GLU A O 6
ATOM 2978 N N . LYS A 1 18 ? 7.570 6.799 2.727 1.00 0.00 18 LYS A N 6
ATOM 2979 C CA . LYS A 1 18 ? 7.791 5.513 2.088 1.00 0.00 18 LYS A CA 6
ATOM 2980 C C . LYS A 1 18 ? 8.431 5.734 0.715 1.00 0.00 18 LYS A C 6
ATOM 2981 O O . LYS A 1 18 ? 9.118 6.730 0.500 1.00 0.00 18 LYS A O 6
ATOM 2996 N N . GLU A 1 19 ? 8.181 4.786 -0.176 1.00 0.00 19 GLU A N 6
ATOM 2997 C CA . GLU A 1 19 ? 8.724 4.864 -1.522 1.00 0.00 19 GLU A CA 6
ATOM 2998 C C . GLU A 1 19 ? 10.252 4.796 -1.483 1.00 0.00 19 GLU A C 6
ATOM 2999 O O . GLU A 1 19 ? 10.839 3.764 -1.805 1.00 0.00 19 GLU A O 6
ATOM 3009 N N . LYS A 1 20 ? 10.853 5.908 -1.085 1.00 0.00 20 LYS A N 6
ATOM 3010 C CA . LYS A 1 20 ? 12.301 5.987 -0.999 1.00 0.00 20 LYS A CA 6
ATOM 3011 C C . LYS A 1 20 ? 12.846 4.675 -0.432 1.00 0.00 20 LYS A C 6
ATOM 3012 O O . LYS A 1 20 ? 13.569 3.951 -1.116 1.00 0.00 20 LYS A O 6
ATOM 3027 N N . GLN A 1 21 ? 12.480 4.407 0.813 1.00 0.00 21 GLN A N 6
ATOM 3028 C CA . GLN A 1 21 ? 12.923 3.195 1.479 1.00 0.00 21 GLN A CA 6
ATOM 3029 C C . GLN A 1 21 ? 12.470 1.961 0.695 1.00 0.00 21 GLN A C 6
ATOM 3030 O O . GLN A 1 21 ? 13.258 1.046 0.460 1.00 0.00 21 GLN A O 6
ATOM 3042 N N . GLN A 1 22 ? 11.203 1.977 0.311 1.00 0.00 22 GLN A N 6
ATOM 3043 C CA . GLN A 1 22 ? 10.635 0.870 -0.442 1.00 0.00 22 GLN A CA 6
ATOM 3044 C C . GLN A 1 22 ? 11.476 0.593 -1.690 1.00 0.00 22 GLN A C 6
ATOM 3045 O O . GLN A 1 22 ? 12.463 1.280 -1.943 1.00 0.00 22 GLN A O 6
ATOM 3057 N N . ALA A 1 23 ? 11.052 -0.417 -2.436 1.00 0.00 23 ALA A N 6
ATOM 3058 C CA . ALA A 1 23 ? 11.754 -0.796 -3.652 1.00 0.00 23 ALA A CA 6
ATOM 3059 C C . ALA A 1 23 ? 13.107 -1.406 -3.285 1.00 0.00 23 ALA A C 6
ATOM 3060 O O . ALA A 1 23 ? 13.322 -2.603 -3.468 1.00 0.00 23 ALA A O 6
ATOM 3067 N N . GLU A 1 24 ? 13.986 -0.555 -2.773 1.00 0.00 24 GLU A N 6
ATOM 3068 C CA . GLU A 1 24 ? 15.313 -0.996 -2.379 1.00 0.00 24 GLU A CA 6
ATOM 3069 C C . GLU A 1 24 ? 15.224 -1.943 -1.180 1.00 0.00 24 GLU A C 6
ATOM 3070 O O . GLU A 1 24 ? 16.068 -2.821 -1.014 1.00 0.00 24 GLU A O 6
ATOM 3081 N N . ASN A 1 25 ? 14.193 -1.731 -0.375 1.00 0.00 25 ASN A N 6
ATOM 3082 C CA . ASN A 1 25 ? 13.982 -2.554 0.804 1.00 0.00 25 ASN A CA 6
ATOM 3083 C C . ASN A 1 25 ? 13.106 -3.753 0.433 1.00 0.00 25 ASN A C 6
ATOM 3084 O O . ASN A 1 25 ? 13.119 -4.772 1.122 1.00 0.00 25 ASN A O 6
ATOM 3094 N N . ASN A 1 26 ? 12.366 -3.592 -0.654 1.00 0.00 26 ASN A N 6
ATOM 3095 C CA . ASN A 1 26 ? 11.486 -4.647 -1.124 1.00 0.00 26 ASN A CA 6
ATOM 3096 C C . ASN A 1 26 ? 12.303 -5.920 -1.357 1.00 0.00 26 ASN A C 6
ATOM 3097 O O . ASN A 1 26 ? 11.909 -7.002 -0.926 1.00 0.00 26 ASN A O 6
ATOM 3107 N N . LYS A 1 27 ? 13.425 -5.747 -2.040 1.00 0.00 27 LYS A N 6
ATOM 3108 C CA . LYS A 1 27 ? 14.301 -6.868 -2.336 1.00 0.00 27 LYS A CA 6
ATOM 3109 C C . LYS A 1 27 ? 14.466 -7.726 -1.079 1.00 0.00 27 LYS A C 6
ATOM 3110 O O . LYS A 1 27 ? 14.205 -8.928 -1.105 1.00 0.00 27 LYS A O 6
ATOM 3127 N N . LEU A 1 28 ? 14.900 -7.075 -0.009 1.00 0.00 28 LEU A N 6
ATOM 3128 C CA . LEU A 1 28 ? 15.103 -7.764 1.254 1.00 0.00 28 LEU A CA 6
ATOM 3129 C C . LEU A 1 28 ? 13.920 -8.696 1.518 1.00 0.00 28 LEU A C 6
ATOM 3130 O O . LEU A 1 28 ? 14.093 -9.787 2.059 1.00 0.00 28 LEU A O 6
ATOM 3145 N N . LEU A 1 29 ? 12.742 -8.232 1.124 1.00 0.00 29 LEU A N 6
ATOM 3146 C CA . LEU A 1 29 ? 11.530 -9.010 1.312 1.00 0.00 29 LEU A CA 6
ATOM 3147 C C . LEU A 1 29 ? 11.419 -10.051 0.196 1.00 0.00 29 LEU A C 6
ATOM 3148 O O . LEU A 1 29 ? 11.063 -11.200 0.447 1.00 0.00 29 LEU A O 6
ATOM 3163 N N . LEU A 1 30 ? 11.732 -9.610 -1.014 1.00 0.00 30 LEU A N 6
ATOM 3164 C CA . LEU A 1 30 ? 11.672 -10.489 -2.169 1.00 0.00 30 LEU A CA 6
ATOM 3165 C C . LEU A 1 30 ? 12.633 -11.662 -1.963 1.00 0.00 30 LEU A C 6
ATOM 3166 O O . LEU A 1 30 ? 12.473 -12.715 -2.578 1.00 0.00 30 LEU A O 6
ATOM 3181 N N . ASP A 1 31 ? 13.611 -11.439 -1.097 1.00 0.00 31 ASP A N 6
ATOM 3182 C CA . ASP A 1 31 ? 14.597 -12.464 -0.803 1.00 0.00 31 ASP A CA 6
ATOM 3183 C C . ASP A 1 31 ? 13.899 -13.675 -0.183 1.00 0.00 31 ASP A C 6
ATOM 3184 O O . ASP A 1 31 ? 13.796 -14.726 -0.812 1.00 0.00 31 ASP A O 6
ATOM 3214 N N . ILE A 1 33 ? 10.868 -14.088 0.321 1.00 0.00 33 ILE A N 6
ATOM 3215 C CA . ILE A 1 33 ? 9.719 -14.409 -0.508 1.00 0.00 33 ILE A CA 6
ATOM 3216 C C . ILE A 1 33 ? 10.168 -15.294 -1.673 1.00 0.00 33 ILE A C 6
ATOM 3217 O O . ILE A 1 33 ? 9.866 -16.486 -1.704 1.00 0.00 33 ILE A O 6
ATOM 3235 N N . ASP A 1 1 ? -12.904 14.547 -6.806 1.00 0.00 1 ASP A N 7
ATOM 3236 C CA . ASP A 1 1 ? -14.181 15.229 -6.934 1.00 0.00 1 ASP A CA 7
ATOM 3237 C C . ASP A 1 1 ? -14.975 15.060 -5.637 1.00 0.00 1 ASP A C 7
ATOM 3238 O O . ASP A 1 1 ? -15.678 15.975 -5.212 1.00 0.00 1 ASP A O 7
ATOM 3246 N N . LEU A 1 2 ? -14.837 13.882 -5.045 1.00 0.00 2 LEU A N 7
ATOM 3247 C CA . LEU A 1 2 ? -15.532 13.582 -3.805 1.00 0.00 2 LEU A CA 7
ATOM 3248 C C . LEU A 1 2 ? -15.123 12.190 -3.320 1.00 0.00 2 LEU A C 7
ATOM 3249 O O . LEU A 1 2 ? -15.972 11.388 -2.934 1.00 0.00 2 LEU A O 7
ATOM 3264 N N . SER A 1 3 ? -13.821 11.945 -3.356 1.00 0.00 3 SER A N 7
ATOM 3265 C CA . SER A 1 3 ? -13.288 10.664 -2.924 1.00 0.00 3 SER A CA 7
ATOM 3266 C C . SER A 1 3 ? -11.766 10.653 -3.074 1.00 0.00 3 SER A C 7
ATOM 3267 O O . SER A 1 3 ? -11.059 10.102 -2.230 1.00 0.00 3 SER A O 7
ATOM 3294 N N . HIS A 1 5 ? -9.841 12.871 -2.565 1.00 0.00 5 HIS A N 7
ATOM 3295 C CA . HIS A 1 5 ? -9.260 13.575 -1.435 1.00 0.00 5 HIS A CA 7
ATOM 3296 C C . HIS A 1 5 ? -9.208 12.643 -0.222 1.00 0.00 5 HIS A C 7
ATOM 3297 O O . HIS A 1 5 ? -8.251 12.679 0.551 1.00 0.00 5 HIS A O 7
ATOM 3333 N N . LEU A 1 7 ? -8.726 9.772 -0.396 1.00 0.00 7 LEU A N 7
ATOM 3334 C CA . LEU A 1 7 ? -7.782 8.732 -0.768 1.00 0.00 7 LEU A CA 7
ATOM 3335 C C . LEU A 1 7 ? -6.438 9.372 -1.123 1.00 0.00 7 LEU A C 7
ATOM 3336 O O . LEU A 1 7 ? -5.504 8.679 -1.525 1.00 0.00 7 LEU A O 7
ATOM 3351 N N . ARG A 1 8 ? -6.384 10.685 -0.960 1.00 0.00 8 ARG A N 7
ATOM 3352 C CA . ARG A 1 8 ? -5.169 11.426 -1.258 1.00 0.00 8 ARG A CA 7
ATOM 3353 C C . ARG A 1 8 ? -4.285 11.519 -0.013 1.00 0.00 8 ARG A C 7
ATOM 3354 O O . ARG A 1 8 ? -3.168 11.005 -0.000 1.00 0.00 8 ARG A O 7
ATOM 3372 N N . LYS A 1 9 ? -4.820 12.178 1.005 1.00 0.00 9 LYS A N 7
ATOM 3373 C CA . LYS A 1 9 ? -4.093 12.345 2.252 1.00 0.00 9 LYS A CA 7
ATOM 3374 C C . LYS A 1 9 ? -3.364 11.045 2.591 1.00 0.00 9 LYS A C 7
ATOM 3375 O O . LYS A 1 9 ? -2.190 11.064 2.956 1.00 0.00 9 LYS A O 7
ATOM 3409 N N . ILE A 1 11 ? -2.080 8.706 0.820 1.00 0.00 11 ILE A N 7
ATOM 3410 C CA . ILE A 1 11 ? -0.823 8.602 0.098 1.00 0.00 11 ILE A CA 7
ATOM 3411 C C . ILE A 1 11 ? 0.127 9.701 0.577 1.00 0.00 11 ILE A C 7
ATOM 3412 O O . ILE A 1 11 ? 0.535 9.712 1.737 1.00 0.00 11 ILE A O 7
ATOM 3427 N N . GLU A 1 12 ? 0.452 10.599 -0.341 1.00 0.00 12 GLU A N 7
ATOM 3428 C CA . GLU A 1 12 ? 1.348 11.700 -0.027 1.00 0.00 12 GLU A CA 7
ATOM 3429 C C . GLU A 1 12 ? 2.315 11.297 1.087 1.00 0.00 12 GLU A C 7
ATOM 3430 O O . GLU A 1 12 ? 3.358 10.700 0.822 1.00 0.00 12 GLU A O 7
ATOM 3440 N N . ILE A 1 13 ? 1.936 11.637 2.310 1.00 0.00 13 ILE A N 7
ATOM 3441 C CA . ILE A 1 13 ? 2.758 11.318 3.465 1.00 0.00 13 ILE A CA 7
ATOM 3442 C C . ILE A 1 13 ? 3.378 9.932 3.276 1.00 0.00 13 ILE A C 7
ATOM 3443 O O . ILE A 1 13 ? 4.596 9.803 3.163 1.00 0.00 13 ILE A O 7
ATOM 3458 N N . GLU A 1 14 ? 2.511 8.930 3.247 1.00 0.00 14 GLU A N 7
ATOM 3459 C CA . GLU A 1 14 ? 2.959 7.558 3.075 1.00 0.00 14 GLU A CA 7
ATOM 3460 C C . GLU A 1 14 ? 4.036 7.484 1.990 1.00 0.00 14 GLU A C 7
ATOM 3461 O O . GLU A 1 14 ? 5.079 6.864 2.189 1.00 0.00 14 GLU A O 7
ATOM 3471 N N . LYS A 1 15 ? 3.745 8.124 0.868 1.00 0.00 15 LYS A N 7
ATOM 3472 C CA . LYS A 1 15 ? 4.675 8.139 -0.248 1.00 0.00 15 LYS A CA 7
ATOM 3473 C C . LYS A 1 15 ? 5.954 8.868 0.168 1.00 0.00 15 LYS A C 7
ATOM 3474 O O . LYS A 1 15 ? 7.045 8.304 0.098 1.00 0.00 15 LYS A O 7
ATOM 3489 N N . GLN A 1 16 ? 5.776 10.110 0.593 1.00 0.00 16 GLN A N 7
ATOM 3490 C CA . GLN A 1 16 ? 6.903 10.923 1.021 1.00 0.00 16 GLN A CA 7
ATOM 3491 C C . GLN A 1 16 ? 7.846 10.101 1.901 1.00 0.00 16 GLN A C 7
ATOM 3492 O O . GLN A 1 16 ? 9.016 9.923 1.566 1.00 0.00 16 GLN A O 7
ATOM 3504 N N . GLU A 1 17 ? 7.302 9.620 3.010 1.00 0.00 17 GLU A N 7
ATOM 3505 C CA . GLU A 1 17 ? 8.080 8.821 3.939 1.00 0.00 17 GLU A CA 7
ATOM 3506 C C . GLU A 1 17 ? 8.551 7.531 3.266 1.00 0.00 17 GLU A C 7
ATOM 3507 O O . GLU A 1 17 ? 9.743 7.227 3.264 1.00 0.00 17 GLU A O 7
ATOM 3517 N N . LYS A 1 18 ? 7.592 6.806 2.709 1.00 0.00 18 LYS A N 7
ATOM 3518 C CA . LYS A 1 18 ? 7.894 5.556 2.034 1.00 0.00 18 LYS A CA 7
ATOM 3519 C C . LYS A 1 18 ? 8.613 5.854 0.717 1.00 0.00 18 LYS A C 7
ATOM 3520 O O . LYS A 1 18 ? 9.309 6.861 0.599 1.00 0.00 18 LYS A O 7
ATOM 3535 N N . GLU A 1 19 ? 8.419 4.959 -0.241 1.00 0.00 19 GLU A N 7
ATOM 3536 C CA . GLU A 1 19 ? 9.040 5.114 -1.546 1.00 0.00 19 GLU A CA 7
ATOM 3537 C C . GLU A 1 19 ? 10.563 5.028 -1.423 1.00 0.00 19 GLU A C 7
ATOM 3538 O O . GLU A 1 19 ? 11.162 4.016 -1.782 1.00 0.00 19 GLU A O 7
ATOM 3548 N N . LYS A 1 20 ? 11.144 6.105 -0.914 1.00 0.00 20 LYS A N 7
ATOM 3549 C CA . LYS A 1 20 ? 12.585 6.165 -0.738 1.00 0.00 20 LYS A CA 7
ATOM 3550 C C . LYS A 1 20 ? 13.089 4.811 -0.232 1.00 0.00 20 LYS A C 7
ATOM 3551 O O . LYS A 1 20 ? 13.914 4.170 -0.881 1.00 0.00 20 LYS A O 7
ATOM 3566 N N . GLN A 1 21 ? 12.573 4.417 0.923 1.00 0.00 21 GLN A N 7
ATOM 3567 C CA . GLN A 1 21 ? 12.961 3.152 1.524 1.00 0.00 21 GLN A CA 7
ATOM 3568 C C . GLN A 1 21 ? 12.484 1.985 0.656 1.00 0.00 21 GLN A C 7
ATOM 3569 O O . GLN A 1 21 ? 13.227 1.029 0.434 1.00 0.00 21 GLN A O 7
ATOM 3581 N N . GLN A 1 22 ? 11.250 2.101 0.189 1.00 0.00 22 GLN A N 7
ATOM 3582 C CA . GLN A 1 22 ? 10.666 1.067 -0.648 1.00 0.00 22 GLN A CA 7
ATOM 3583 C C . GLN A 1 22 ? 11.636 0.679 -1.766 1.00 0.00 22 GLN A C 7
ATOM 3584 O O . GLN A 1 22 ? 12.663 1.330 -1.954 1.00 0.00 22 GLN A O 7
ATOM 3596 N N . ALA A 1 23 ? 11.276 -0.379 -2.477 1.00 0.00 23 ALA A N 7
ATOM 3597 C CA . ALA A 1 23 ? 12.102 -0.861 -3.571 1.00 0.00 23 ALA A CA 7
ATOM 3598 C C . ALA A 1 23 ? 13.397 -1.448 -3.006 1.00 0.00 23 ALA A C 7
ATOM 3599 O O . ALA A 1 23 ? 13.616 -2.656 -3.073 1.00 0.00 23 ALA A O 7
ATOM 3606 N N . GLU A 1 24 ? 14.222 -0.565 -2.464 1.00 0.00 24 GLU A N 7
ATOM 3607 C CA . GLU A 1 24 ? 15.490 -0.981 -1.887 1.00 0.00 24 GLU A CA 7
ATOM 3608 C C . GLU A 1 24 ? 15.252 -1.809 -0.623 1.00 0.00 24 GLU A C 7
ATOM 3609 O O . GLU A 1 24 ? 16.187 -2.388 -0.070 1.00 0.00 24 GLU A O 7
ATOM 3620 N N . ASN A 1 25 ? 13.996 -1.839 -0.202 1.00 0.00 25 ASN A N 7
ATOM 3621 C CA . ASN A 1 25 ? 13.624 -2.588 0.987 1.00 0.00 25 ASN A CA 7
ATOM 3622 C C . ASN A 1 25 ? 12.723 -3.758 0.588 1.00 0.00 25 ASN A C 7
ATOM 3623 O O . ASN A 1 25 ? 12.476 -4.657 1.389 1.00 0.00 25 ASN A O 7
ATOM 3633 N N . ASN A 1 26 ? 12.259 -3.710 -0.652 1.00 0.00 26 ASN A N 7
ATOM 3634 C CA . ASN A 1 26 ? 11.393 -4.755 -1.169 1.00 0.00 26 ASN A CA 7
ATOM 3635 C C . ASN A 1 26 ? 12.230 -5.993 -1.494 1.00 0.00 26 ASN A C 7
ATOM 3636 O O . ASN A 1 26 ? 11.890 -7.102 -1.086 1.00 0.00 26 ASN A O 7
ATOM 3646 N N . LYS A 1 27 ? 13.311 -5.761 -2.226 1.00 0.00 27 LYS A N 7
ATOM 3647 C CA . LYS A 1 27 ? 14.201 -6.843 -2.611 1.00 0.00 27 LYS A CA 7
ATOM 3648 C C . LYS A 1 27 ? 14.633 -7.612 -1.361 1.00 0.00 27 LYS A C 7
ATOM 3649 O O . LYS A 1 27 ? 15.010 -8.779 -1.445 1.00 0.00 27 LYS A O 7
ATOM 3666 N N . LEU A 1 28 ? 14.563 -6.924 -0.229 1.00 0.00 28 LEU A N 7
ATOM 3667 C CA . LEU A 1 28 ? 14.943 -7.528 1.037 1.00 0.00 28 LEU A CA 7
ATOM 3668 C C . LEU A 1 28 ? 13.858 -8.516 1.472 1.00 0.00 28 LEU A C 7
ATOM 3669 O O . LEU A 1 28 ? 14.161 -9.563 2.041 1.00 0.00 28 LEU A O 7
ATOM 3684 N N . LEU A 1 29 ? 12.618 -8.147 1.186 1.00 0.00 29 LEU A N 7
ATOM 3685 C CA . LEU A 1 29 ? 11.488 -8.988 1.541 1.00 0.00 29 LEU A CA 7
ATOM 3686 C C . LEU A 1 29 ? 11.362 -10.122 0.522 1.00 0.00 29 LEU A C 7
ATOM 3687 O O . LEU A 1 29 ? 11.050 -11.256 0.884 1.00 0.00 29 LEU A O 7
ATOM 3702 N N . LEU A 1 30 ? 11.613 -9.779 -0.734 1.00 0.00 30 LEU A N 7
ATOM 3703 C CA . LEU A 1 30 ? 11.533 -10.754 -1.808 1.00 0.00 30 LEU A CA 7
ATOM 3704 C C . LEU A 1 30 ? 12.550 -11.868 -1.557 1.00 0.00 30 LEU A C 7
ATOM 3705 O O . LEU A 1 30 ? 12.254 -13.043 -1.768 1.00 0.00 30 LEU A O 7
ATOM 3720 N N . ASP A 1 31 ? 13.728 -11.460 -1.109 1.00 0.00 31 ASP A N 7
ATOM 3721 C CA . ASP A 1 31 ? 14.791 -12.409 -0.828 1.00 0.00 31 ASP A CA 7
ATOM 3722 C C . ASP A 1 31 ? 14.224 -13.580 -0.022 1.00 0.00 31 ASP A C 7
ATOM 3723 O O . ASP A 1 31 ? 14.315 -14.731 -0.447 1.00 0.00 31 ASP A O 7
ATOM 3753 N N . ILE A 1 33 ? 11.062 -14.343 0.656 1.00 0.00 33 ILE A N 7
ATOM 3754 C CA . ILE A 1 33 ? 10.009 -14.976 -0.120 1.00 0.00 33 ILE A CA 7
ATOM 3755 C C . ILE A 1 33 ? 10.637 -15.863 -1.196 1.00 0.00 33 ILE A C 7
ATOM 3756 O O . ILE A 1 33 ? 10.677 -17.085 -1.054 1.00 0.00 33 ILE A O 7
ATOM 3774 N N . ASP A 1 1 ? -12.786 15.955 -5.027 1.00 0.00 1 ASP A N 8
ATOM 3775 C CA . ASP A 1 1 ? -13.597 15.644 -6.191 1.00 0.00 1 ASP A CA 8
ATOM 3776 C C . ASP A 1 1 ? -14.864 14.913 -5.743 1.00 0.00 1 ASP A C 8
ATOM 3777 O O . ASP A 1 1 ? -15.974 15.406 -5.940 1.00 0.00 1 ASP A O 8
ATOM 3785 N N . LEU A 1 2 ? -14.656 13.746 -5.148 1.00 0.00 2 LEU A N 8
ATOM 3786 C CA . LEU A 1 2 ? -15.769 12.942 -4.671 1.00 0.00 2 LEU A CA 8
ATOM 3787 C C . LEU A 1 2 ? -15.227 11.690 -3.977 1.00 0.00 2 LEU A C 8
ATOM 3788 O O . LEU A 1 2 ? -15.203 10.611 -4.566 1.00 0.00 2 LEU A O 8
ATOM 3803 N N . SER A 1 3 ? -14.802 11.879 -2.736 1.00 0.00 3 SER A N 8
ATOM 3804 C CA . SER A 1 3 ? -14.262 10.778 -1.955 1.00 0.00 3 SER A CA 8
ATOM 3805 C C . SER A 1 3 ? -12.830 10.477 -2.400 1.00 0.00 3 SER A C 8
ATOM 3806 O O . SER A 1 3 ? -12.233 9.495 -1.959 1.00 0.00 3 SER A O 8
ATOM 3833 N N . HIS A 1 5 ? -10.257 12.495 -1.889 1.00 0.00 5 HIS A N 8
ATOM 3834 C CA . HIS A 1 5 ? -9.368 12.909 -0.816 1.00 0.00 5 HIS A CA 8
ATOM 3835 C C . HIS A 1 5 ? -8.993 11.695 0.037 1.00 0.00 5 HIS A C 8
ATOM 3836 O O . HIS A 1 5 ? -7.894 11.634 0.586 1.00 0.00 5 HIS A O 8
ATOM 3872 N N . LEU A 1 7 ? -8.193 9.142 -0.929 1.00 0.00 7 LEU A N 8
ATOM 3873 C CA . LEU A 1 7 ? -7.108 8.478 -1.630 1.00 0.00 7 LEU A CA 8
ATOM 3874 C C . LEU A 1 7 ? -6.153 9.531 -2.198 1.00 0.00 7 LEU A C 8
ATOM 3875 O O . LEU A 1 7 ? -5.669 9.395 -3.320 1.00 0.00 7 LEU A O 8
ATOM 3890 N N . ARG A 1 8 ? -5.911 10.557 -1.395 1.00 0.00 8 ARG A N 8
ATOM 3891 C CA . ARG A 1 8 ? -5.024 11.633 -1.802 1.00 0.00 8 ARG A CA 8
ATOM 3892 C C . ARG A 1 8 ? -4.161 12.084 -0.622 1.00 0.00 8 ARG A C 8
ATOM 3893 O O . ARG A 1 8 ? -2.952 12.259 -0.764 1.00 0.00 8 ARG A O 8
ATOM 3911 N N . LYS A 1 9 ? -4.816 12.260 0.515 1.00 0.00 9 LYS A N 8
ATOM 3912 C CA . LYS A 1 9 ? -4.124 12.688 1.720 1.00 0.00 9 LYS A CA 8
ATOM 3913 C C . LYS A 1 9 ? -3.372 11.498 2.322 1.00 0.00 9 LYS A C 8
ATOM 3914 O O . LYS A 1 9 ? -2.265 11.653 2.832 1.00 0.00 9 LYS A O 8
ATOM 3948 N N . ILE A 1 11 ? -1.944 9.251 0.861 1.00 0.00 11 ILE A N 8
ATOM 3949 C CA . ILE A 1 11 ? -0.711 9.055 0.118 1.00 0.00 11 ILE A CA 8
ATOM 3950 C C . ILE A 1 11 ? 0.299 10.130 0.521 1.00 0.00 11 ILE A C 8
ATOM 3951 O O . ILE A 1 11 ? 0.725 10.186 1.673 1.00 0.00 11 ILE A O 8
ATOM 3966 N N . GLU A 1 12 ? 0.654 10.958 -0.451 1.00 0.00 12 GLU A N 8
ATOM 3967 C CA . GLU A 1 12 ? 1.606 12.028 -0.212 1.00 0.00 12 GLU A CA 8
ATOM 3968 C C . GLU A 1 12 ? 2.555 11.650 0.927 1.00 0.00 12 GLU A C 8
ATOM 3969 O O . GLU A 1 12 ? 3.566 10.986 0.703 1.00 0.00 12 GLU A O 8
ATOM 3979 N N . ILE A 1 13 ? 2.196 12.090 2.124 1.00 0.00 13 ILE A N 8
ATOM 3980 C CA . ILE A 1 13 ? 3.002 11.805 3.299 1.00 0.00 13 ILE A CA 8
ATOM 3981 C C . ILE A 1 13 ? 3.549 10.380 3.204 1.00 0.00 13 ILE A C 8
ATOM 3982 O O . ILE A 1 13 ? 4.761 10.179 3.134 1.00 0.00 13 ILE A O 8
ATOM 3997 N N . GLU A 1 14 ? 2.630 9.426 3.204 1.00 0.00 14 GLU A N 8
ATOM 3998 C CA . GLU A 1 14 ? 3.005 8.025 3.120 1.00 0.00 14 GLU A CA 8
ATOM 3999 C C . GLU A 1 14 ? 4.091 7.830 2.059 1.00 0.00 14 GLU A C 8
ATOM 4000 O O . GLU A 1 14 ? 5.110 7.192 2.320 1.00 0.00 14 GLU A O 8
ATOM 4010 N N . LYS A 1 15 ? 3.837 8.391 0.887 1.00 0.00 15 LYS A N 8
ATOM 4011 C CA . LYS A 1 15 ? 4.780 8.287 -0.214 1.00 0.00 15 LYS A CA 8
ATOM 4012 C C . LYS A 1 15 ? 6.078 9.002 0.165 1.00 0.00 15 LYS A C 8
ATOM 4013 O O . LYS A 1 15 ? 7.141 8.383 0.215 1.00 0.00 15 LYS A O 8
ATOM 4028 N N . GLN A 1 16 ? 5.952 10.295 0.422 1.00 0.00 16 GLN A N 8
ATOM 4029 C CA . GLN A 1 16 ? 7.101 11.101 0.794 1.00 0.00 16 GLN A CA 8
ATOM 4030 C C . GLN A 1 16 ? 8.027 10.309 1.720 1.00 0.00 16 GLN A C 8
ATOM 4031 O O . GLN A 1 16 ? 9.226 10.203 1.463 1.00 0.00 16 GLN A O 8
ATOM 4043 N N . GLU A 1 17 ? 7.437 9.775 2.779 1.00 0.00 17 GLU A N 8
ATOM 4044 C CA . GLU A 1 17 ? 8.193 8.997 3.745 1.00 0.00 17 GLU A CA 8
ATOM 4045 C C . GLU A 1 17 ? 8.593 7.648 3.143 1.00 0.00 17 GLU A C 8
ATOM 4046 O O . GLU A 1 17 ? 9.762 7.270 3.179 1.00 0.00 17 GLU A O 8
ATOM 4056 N N . LYS A 1 18 ? 7.597 6.959 2.604 1.00 0.00 18 LYS A N 8
ATOM 4057 C CA . LYS A 1 18 ? 7.830 5.660 1.996 1.00 0.00 18 LYS A CA 8
ATOM 4058 C C . LYS A 1 18 ? 8.541 5.850 0.654 1.00 0.00 18 LYS A C 8
ATOM 4059 O O . LYS A 1 18 ? 9.251 6.835 0.459 1.00 0.00 18 LYS A O 8
ATOM 4074 N N . GLU A 1 19 ? 8.325 4.892 -0.234 1.00 0.00 19 GLU A N 8
ATOM 4075 C CA . GLU A 1 19 ? 8.936 4.942 -1.552 1.00 0.00 19 GLU A CA 8
ATOM 4076 C C . GLU A 1 19 ? 10.461 4.920 -1.431 1.00 0.00 19 GLU A C 8
ATOM 4077 O O . GLU A 1 19 ? 11.087 3.875 -1.604 1.00 0.00 19 GLU A O 8
ATOM 4087 N N . LYS A 1 20 ? 11.016 6.085 -1.132 1.00 0.00 20 LYS A N 8
ATOM 4088 C CA . LYS A 1 20 ? 12.456 6.213 -0.987 1.00 0.00 20 LYS A CA 8
ATOM 4089 C C . LYS A 1 20 ? 12.999 4.990 -0.246 1.00 0.00 20 LYS A C 8
ATOM 4090 O O . LYS A 1 20 ? 13.824 4.251 -0.782 1.00 0.00 20 LYS A O 8
ATOM 4105 N N . GLN A 1 21 ? 12.515 4.812 0.974 1.00 0.00 21 GLN A N 8
ATOM 4106 C CA . GLN A 1 21 ? 12.941 3.691 1.794 1.00 0.00 21 GLN A CA 8
ATOM 4107 C C . GLN A 1 21 ? 12.523 2.370 1.145 1.00 0.00 21 GLN A C 8
ATOM 4108 O O . GLN A 1 21 ? 13.229 1.369 1.255 1.00 0.00 21 GLN A O 8
ATOM 4120 N N . GLN A 1 22 ? 11.377 2.409 0.483 1.00 0.00 22 GLN A N 8
ATOM 4121 C CA . GLN A 1 22 ? 10.856 1.228 -0.185 1.00 0.00 22 GLN A CA 8
ATOM 4122 C C . GLN A 1 22 ? 11.748 0.850 -1.369 1.00 0.00 22 GLN A C 8
ATOM 4123 O O . GLN A 1 22 ? 12.784 1.475 -1.594 1.00 0.00 22 GLN A O 8
ATOM 4135 N N . ALA A 1 23 ? 11.313 -0.168 -2.095 1.00 0.00 23 A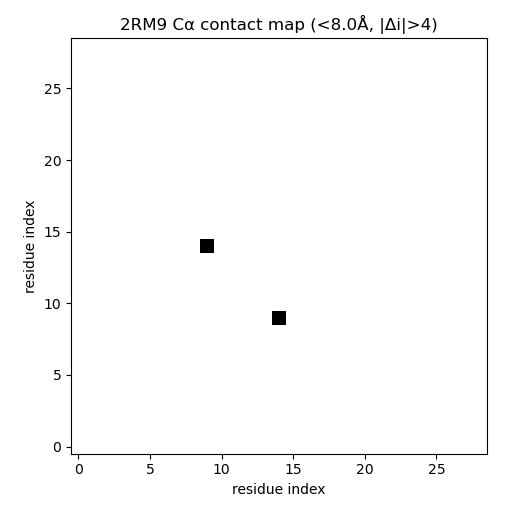LA A N 8
ATOM 4136 C CA . ALA A 1 23 ? 12.059 -0.637 -3.250 1.00 0.00 23 ALA A CA 8
ATOM 4137 C C . ALA A 1 23 ? 13.349 -1.312 -2.780 1.00 0.00 23 ALA A C 8
ATOM 4138 O O . ALA A 1 23 ? 13.544 -2.506 -2.999 1.00 0.00 23 ALA A O 8
ATOM 4145 N N . GLU A 1 24 ? 14.197 -0.518 -2.143 1.00 0.00 24 GLU A N 8
ATOM 4146 C CA . GLU A 1 24 ? 15.462 -1.024 -1.640 1.00 0.00 24 GLU A CA 8
ATOM 4147 C C . GLU A 1 24 ? 15.223 -2.000 -0.485 1.00 0.00 24 GLU A C 8
ATOM 4148 O O . GLU A 1 24 ? 16.049 -2.871 -0.223 1.00 0.00 24 GLU A O 8
ATOM 4159 N N . ASN A 1 25 ? 14.087 -1.819 0.174 1.00 0.00 25 ASN A N 8
ATOM 4160 C CA . ASN A 1 25 ? 13.728 -2.673 1.294 1.00 0.00 25 ASN A CA 8
ATOM 4161 C C . ASN A 1 25 ? 12.857 -3.826 0.792 1.00 0.00 25 ASN A C 8
ATOM 4162 O O . ASN A 1 25 ? 12.692 -4.831 1.482 1.00 0.00 25 ASN A O 8
ATOM 4172 N N . ASN A 1 26 ? 12.321 -3.642 -0.406 1.00 0.00 26 ASN A N 8
ATOM 4173 C CA . ASN A 1 26 ? 11.470 -4.655 -1.008 1.00 0.00 26 ASN A CA 8
ATOM 4174 C C . ASN A 1 26 ? 12.281 -5.935 -1.223 1.00 0.00 26 ASN A C 8
ATOM 4175 O O . ASN A 1 26 ? 11.826 -7.026 -0.885 1.00 0.00 26 ASN A O 8
ATOM 4185 N N . LYS A 1 27 ? 13.467 -5.758 -1.784 1.00 0.00 27 LYS A N 8
ATOM 4186 C CA . LYS A 1 27 ? 14.346 -6.885 -2.048 1.00 0.00 27 LYS A CA 8
ATOM 4187 C C . LYS A 1 27 ? 14.402 -7.783 -0.811 1.00 0.00 27 LYS A C 8
ATOM 4188 O O . LYS A 1 27 ? 14.186 -8.991 -0.906 1.00 0.00 27 LYS A O 8
ATOM 4205 N N . LEU A 1 28 ? 14.691 -7.160 0.322 1.00 0.00 28 LEU A N 8
ATOM 4206 C CA . LEU A 1 28 ? 14.777 -7.888 1.576 1.00 0.00 28 LEU A CA 8
ATOM 4207 C C . LEU A 1 28 ? 13.577 -8.829 1.699 1.00 0.00 28 LEU A C 8
ATOM 4208 O O . LEU A 1 28 ? 13.674 -9.888 2.316 1.00 0.00 28 LEU A O 8
ATOM 4223 N N . LEU A 1 29 ? 12.472 -8.407 1.100 1.00 0.00 29 LEU A N 8
ATOM 4224 C CA . LEU A 1 29 ? 11.255 -9.199 1.134 1.00 0.00 29 LEU A CA 8
ATOM 4225 C C . LEU A 1 29 ? 11.339 -10.303 0.078 1.00 0.00 29 LEU A C 8
ATOM 4226 O O . LEU A 1 29 ? 10.936 -11.438 0.329 1.00 0.00 29 LEU A O 8
ATOM 4241 N N . LEU A 1 30 ? 11.866 -9.932 -1.079 1.00 0.00 30 LEU A N 8
ATOM 4242 C CA . LEU A 1 30 ? 12.010 -10.877 -2.174 1.00 0.00 30 LEU A CA 8
ATOM 4243 C C . LEU A 1 30 ? 12.826 -12.080 -1.700 1.00 0.00 30 LEU A C 8
ATOM 4244 O O . LEU A 1 30 ? 12.543 -13.216 -2.077 1.00 0.00 30 LEU A O 8
ATOM 4259 N N . ASP A 1 31 ? 13.825 -11.791 -0.879 1.00 0.00 31 ASP A N 8
ATOM 4260 C CA . ASP A 1 31 ? 14.686 -12.835 -0.349 1.00 0.00 31 ASP A CA 8
ATOM 4261 C C . ASP A 1 31 ? 13.822 -13.988 0.165 1.00 0.00 31 ASP A C 8
ATOM 4262 O O . ASP A 1 31 ? 13.955 -15.121 -0.296 1.00 0.00 31 ASP A O 8
ATOM 4292 N N . ILE A 1 33 ? 10.887 -14.526 -0.398 1.00 0.00 33 ILE A N 8
ATOM 4293 C CA . ILE A 1 33 ? 10.116 -15.030 -1.521 1.00 0.00 33 ILE A CA 8
ATOM 4294 C C . ILE A 1 33 ? 11.052 -15.283 -2.705 1.00 0.00 33 ILE A C 8
ATOM 4295 O O . ILE A 1 33 ? 10.705 -14.992 -3.850 1.00 0.00 33 ILE A O 8
ATOM 4313 N N . ASP A 1 1 ? -9.289 13.723 -7.219 1.00 0.00 1 ASP A N 9
ATOM 4314 C CA . ASP A 1 1 ? -10.097 14.463 -8.175 1.00 0.00 1 ASP A CA 9
ATOM 4315 C C . ASP A 1 1 ? -11.535 14.551 -7.660 1.00 0.00 1 ASP A C 9
ATOM 4316 O O . ASP A 1 1 ? -12.187 15.585 -7.804 1.00 0.00 1 ASP A O 9
ATOM 4324 N N . LEU A 1 2 ? -11.987 13.454 -7.071 1.00 0.00 2 LEU A N 9
ATOM 4325 C CA . LEU A 1 2 ? -13.336 13.395 -6.535 1.00 0.00 2 LEU A CA 9
ATOM 4326 C C . LEU A 1 2 ? -13.550 12.043 -5.851 1.00 0.00 2 LEU A C 9
ATOM 4327 O O . LEU A 1 2 ? -14.609 11.434 -5.988 1.00 0.00 2 LEU A O 9
ATOM 4342 N N . SER A 1 3 ? -12.525 11.614 -5.127 1.00 0.00 3 SER A N 9
ATOM 4343 C CA . SER A 1 3 ? -12.587 10.346 -4.421 1.00 0.00 3 SER A CA 9
ATOM 4344 C C . SER A 1 3 ? -11.307 10.137 -3.608 1.00 0.00 3 SER A C 9
ATOM 4345 O O . SER A 1 3 ? -11.355 9.626 -2.490 1.00 0.00 3 SER A O 9
ATOM 4372 N N . HIS A 1 5 ? -9.828 12.040 -2.036 1.00 0.00 5 HIS A N 9
ATOM 4373 C CA . HIS A 1 5 ? -9.943 12.783 -0.793 1.00 0.00 5 HIS A CA 9
ATOM 4374 C C . HIS A 1 5 ? -10.441 11.854 0.316 1.00 0.00 5 HIS A C 9
ATOM 4375 O O . HIS A 1 5 ? -10.414 12.216 1.491 1.00 0.00 5 HIS A O 9
ATOM 4411 N N . LEU A 1 7 ? -9.014 9.431 1.211 1.00 0.00 7 LEU A N 9
ATOM 4412 C CA . LEU A 1 7 ? -7.817 8.984 1.903 1.00 0.00 7 LEU A CA 9
ATOM 4413 C C . LEU A 1 7 ? -6.588 9.615 1.248 1.00 0.00 7 LEU A C 9
ATOM 4414 O O . LEU A 1 7 ? -5.532 8.990 1.167 1.00 0.00 7 LEU A O 9
ATOM 4429 N N . ARG A 1 8 ? -6.765 10.849 0.797 1.00 0.00 8 ARG A N 9
ATOM 4430 C CA . ARG A 1 8 ? -5.684 11.573 0.152 1.00 0.00 8 ARG A CA 9
ATOM 4431 C C . ARG A 1 8 ? -4.566 11.864 1.157 1.00 0.00 8 ARG A C 9
ATOM 4432 O O . ARG A 1 8 ? -3.387 11.810 0.812 1.00 0.00 8 ARG A O 9
ATOM 4450 N N . LYS A 1 9 ? -4.978 12.168 2.379 1.00 0.00 9 LYS A N 9
ATOM 4451 C CA . LYS A 1 9 ? -4.026 12.467 3.436 1.00 0.00 9 LYS A CA 9
ATOM 4452 C C . LYS A 1 9 ? -3.193 11.220 3.735 1.00 0.00 9 LYS A C 9
ATOM 4453 O O . LYS A 1 9 ? -1.965 11.282 3.762 1.00 0.00 9 LYS A O 9
ATOM 4487 N N . ILE A 1 11 ? -2.194 8.845 2.075 1.00 0.00 11 ILE A N 9
ATOM 4488 C CA . ILE A 1 11 ? -1.105 8.698 1.124 1.00 0.00 11 ILE A CA 9
ATOM 4489 C C . ILE A 1 11 ? -0.116 9.852 1.306 1.00 0.00 11 ILE A C 9
ATOM 4490 O O . ILE A 1 11 ? 0.494 9.990 2.364 1.00 0.00 11 ILE A O 9
ATOM 4505 N N . GLU A 1 12 ? 0.012 10.649 0.255 1.00 0.00 12 GLU A N 9
ATOM 4506 C CA . GLU A 1 12 ? 0.916 11.786 0.285 1.00 0.00 12 GLU A CA 9
ATOM 4507 C C . GLU A 1 12 ? 2.073 11.519 1.250 1.00 0.00 12 GLU A C 9
ATOM 4508 O O . GLU A 1 12 ? 3.070 10.904 0.875 1.00 0.00 12 GLU A O 9
ATOM 4518 N N . ILE A 1 13 ? 1.901 11.995 2.475 1.00 0.00 13 ILE A N 9
ATOM 4519 C CA . ILE A 1 13 ? 2.918 11.815 3.496 1.00 0.00 13 ILE A CA 9
ATOM 4520 C C . ILE A 1 13 ? 3.528 10.418 3.364 1.00 0.00 13 ILE A C 9
ATOM 4521 O O . ILE A 1 13 ? 4.714 10.280 3.071 1.00 0.00 13 ILE A O 9
ATOM 4536 N N . GLU A 1 14 ? 2.688 9.417 3.585 1.00 0.00 14 GLU A N 9
ATOM 4537 C CA . GLU A 1 14 ? 3.128 8.036 3.494 1.00 0.00 14 GLU A CA 9
ATOM 4538 C C . GLU A 1 14 ? 4.009 7.840 2.259 1.00 0.00 14 GLU A C 9
ATOM 4539 O O . GLU A 1 14 ? 5.087 7.253 2.345 1.00 0.00 14 GLU A O 9
ATOM 4549 N N . LYS A 1 15 ? 3.518 8.344 1.135 1.00 0.00 15 LYS A N 9
ATOM 4550 C CA . LYS A 1 15 ? 4.247 8.232 -0.117 1.00 0.00 15 LYS A CA 9
ATOM 4551 C C . LYS A 1 15 ? 5.560 9.010 -0.008 1.00 0.00 15 LYS A C 9
ATOM 4552 O O . LYS A 1 15 ? 6.633 8.459 -0.248 1.00 0.00 15 LYS A O 9
ATOM 4567 N N . GLN A 1 16 ? 5.432 10.279 0.352 1.00 0.00 16 GLN A N 9
ATOM 4568 C CA . GLN A 1 16 ? 6.595 11.137 0.495 1.00 0.00 16 GLN A CA 9
ATOM 4569 C C . GLN A 1 16 ? 7.692 10.419 1.284 1.00 0.00 16 GLN A C 9
ATOM 4570 O O . GLN A 1 16 ? 8.779 10.176 0.762 1.00 0.00 16 GLN A O 9
ATOM 4582 N N . GLU A 1 17 ? 7.369 10.100 2.529 1.00 0.00 17 GLU A N 9
ATOM 4583 C CA . GLU A 1 17 ? 8.313 9.413 3.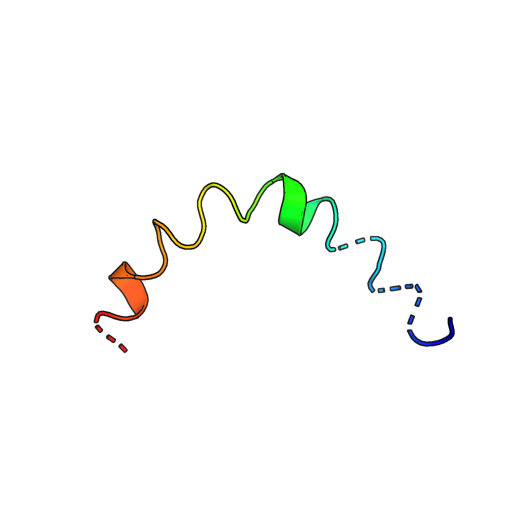394 1.00 0.00 17 GLU A CA 9
ATOM 4584 C C . GLU A 1 17 ? 8.658 8.038 2.819 1.00 0.00 17 GLU A C 9
ATOM 4585 O O . GLU A 1 17 ? 9.831 7.711 2.643 1.00 0.00 17 GLU A O 9
ATOM 4595 N N . LYS A 1 18 ? 7.615 7.269 2.542 1.00 0.00 18 LYS A N 9
ATOM 4596 C CA . LYS A 1 18 ? 7.794 5.937 1.991 1.00 0.00 18 LYS A CA 9
ATOM 4597 C C . LYS A 1 18 ? 8.220 6.049 0.525 1.00 0.00 18 LYS A C 9
ATOM 4598 O O . LYS A 1 18 ? 8.822 7.044 0.124 1.00 0.00 18 LYS A O 9
ATOM 4613 N N . GLU A 1 19 ? 7.891 5.014 -0.234 1.00 0.00 19 GLU A N 9
ATOM 4614 C CA . GLU A 1 19 ? 8.232 4.984 -1.646 1.00 0.00 19 GLU A CA 9
ATOM 4615 C C . GLU A 1 19 ? 9.752 4.962 -1.825 1.00 0.00 19 GLU A C 9
ATOM 4616 O O . GLU A 1 19 ? 10.326 3.925 -2.151 1.00 0.00 19 GLU A O 9
ATOM 4626 N N . LYS A 1 20 ? 10.358 6.119 -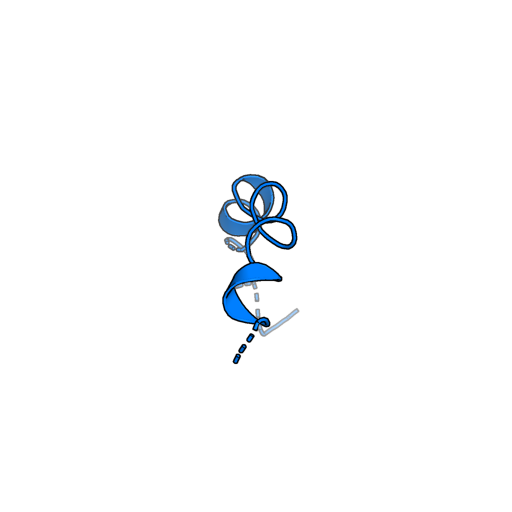1.603 1.00 0.00 20 LYS A N 9
ATOM 4627 C CA . LYS A 1 20 ? 11.799 6.245 -1.736 1.00 0.00 20 LYS A CA 9
ATOM 4628 C C . LYS A 1 20 ? 12.472 5.001 -1.154 1.00 0.00 20 LYS A C 9
ATOM 4629 O O . LYS A 1 20 ? 13.177 4.283 -1.862 1.00 0.00 20 LYS A O 9
ATOM 4644 N N . GLN A 1 21 ? 12.231 4.782 0.130 1.00 0.00 21 GLN A N 9
ATOM 4645 C CA . GLN A 1 21 ? 12.804 3.635 0.815 1.00 0.00 21 GLN A CA 9
ATOM 4646 C C . GLN A 1 21 ? 12.331 2.335 0.162 1.00 0.00 21 GLN A C 9
ATOM 4647 O O . GLN A 1 21 ? 13.131 1.439 -0.096 1.00 0.00 21 GLN A O 9
ATOM 4659 N N . GLN A 1 22 ? 11.030 2.275 -0.087 1.00 0.00 22 GLN A N 9
ATOM 4660 C CA . GLN A 1 22 ? 10.441 1.100 -0.705 1.00 0.00 22 GLN A CA 9
ATOM 4661 C C . GLN A 1 22 ? 11.185 0.750 -1.996 1.00 0.00 22 GLN A C 9
ATOM 4662 O O . GLN A 1 22 ? 12.187 1.379 -2.330 1.00 0.00 22 GLN A O 9
ATOM 4674 N N . ALA A 1 23 ? 10.665 -0.255 -2.686 1.00 0.00 23 ALA A N 9
ATOM 4675 C CA . ALA A 1 23 ? 11.267 -0.697 -3.932 1.00 0.00 23 ALA A CA 9
ATOM 4676 C C . ALA A 1 23 ? 12.590 -1.405 -3.632 1.00 0.00 23 ALA A C 9
ATOM 4677 O O . ALA A 1 23 ? 12.745 -2.590 -3.927 1.00 0.00 23 ALA A O 9
ATOM 4684 N N . GLU A 1 24 ? 13.509 -0.650 -3.049 1.00 0.00 24 GLU A N 9
ATOM 4685 C CA . GLU A 1 24 ? 14.813 -1.191 -2.706 1.00 0.00 24 GLU A CA 9
ATOM 4686 C C . GLU A 1 24 ? 14.731 -1.988 -1.403 1.00 0.00 24 GLU A C 9
ATOM 4687 O O . GLU A 1 24 ? 15.573 -2.846 -1.141 1.00 0.00 24 GLU A O 9
ATOM 4698 N N . ASN A 1 25 ? 13.709 -1.678 -0.619 1.00 0.00 25 ASN A N 9
ATOM 4699 C CA . ASN A 1 25 ? 13.505 -2.354 0.650 1.00 0.00 25 ASN A CA 9
ATOM 4700 C C . ASN A 1 25 ? 12.367 -3.366 0.507 1.00 0.00 25 ASN A C 9
ATOM 4701 O O . ASN A 1 25 ? 11.705 -3.705 1.487 1.00 0.00 25 ASN A O 9
ATOM 4711 N N . ASN A 1 26 ? 12.173 -3.820 -0.723 1.00 0.00 26 ASN A N 9
ATOM 4712 C CA . ASN A 1 26 ? 11.126 -4.787 -1.006 1.00 0.00 26 ASN A CA 9
ATOM 4713 C C . ASN A 1 26 ? 11.757 -6.072 -1.546 1.00 0.00 26 ASN A C 9
ATOM 4714 O O . ASN A 1 26 ? 11.414 -7.168 -1.106 1.00 0.00 26 ASN A O 9
ATOM 4724 N N . LYS A 1 27 ? 12.668 -5.895 -2.491 1.00 0.00 27 LYS A N 9
ATOM 4725 C CA . LYS A 1 27 ? 13.351 -7.027 -3.094 1.00 0.00 27 LYS A CA 9
ATOM 4726 C C . LYS A 1 27 ? 14.134 -7.779 -2.017 1.00 0.00 27 LYS A C 9
ATOM 4727 O O . LYS A 1 27 ? 14.347 -8.986 -2.127 1.00 0.00 27 LYS A O 9
ATOM 4744 N N . LEU A 1 28 ? 14.541 -7.035 -0.998 1.00 0.00 28 LEU A N 9
ATOM 4745 C CA . LEU A 1 28 ? 15.295 -7.616 0.098 1.00 0.00 28 LEU A CA 9
ATOM 4746 C C . LEU A 1 28 ? 14.356 -8.447 0.975 1.00 0.00 28 LEU A C 9
ATOM 4747 O O . LEU A 1 28 ? 14.758 -9.470 1.526 1.00 0.00 28 LEU A O 9
ATOM 4762 N N . LEU A 1 29 ? 13.121 -7.976 1.075 1.00 0.00 29 LEU A N 9
ATOM 4763 C CA . LEU A 1 29 ? 12.121 -8.663 1.875 1.00 0.00 29 LEU A CA 9
ATOM 4764 C C . LEU A 1 29 ? 11.483 -9.776 1.041 1.00 0.00 29 LEU A C 9
ATOM 4765 O O . LEU A 1 29 ? 11.104 -10.817 1.575 1.00 0.00 29 LEU A O 9
ATOM 4780 N N . LEU A 1 30 ? 11.385 -9.518 -0.255 1.00 0.00 30 LEU A N 9
ATOM 4781 C CA . LEU A 1 30 ? 10.800 -10.485 -1.168 1.00 0.00 30 LEU A CA 9
ATOM 4782 C C . LEU A 1 30 ? 11.806 -11.608 -1.428 1.00 0.00 30 LEU A C 9
ATOM 4783 O O . LEU A 1 30 ? 11.441 -12.670 -1.933 1.00 0.00 30 LEU A O 9
ATOM 4798 N N . ASP A 1 31 ? 13.053 -11.337 -1.073 1.00 0.00 31 ASP A N 9
ATOM 4799 C CA . ASP A 1 31 ? 14.115 -12.312 -1.260 1.00 0.00 31 ASP A CA 9
ATOM 4800 C C . ASP A 1 31 ? 13.794 -13.571 -0.454 1.00 0.00 31 ASP A C 9
ATOM 4801 O O . ASP A 1 31 ? 13.632 -14.650 -1.021 1.00 0.00 31 ASP A O 9
ATOM 4831 N N . ILE A 1 33 ? 11.083 -14.288 1.160 1.00 0.00 33 ILE A N 9
ATOM 4832 C CA . ILE A 1 33 ? 9.765 -14.755 0.767 1.00 0.00 33 ILE A CA 9
ATOM 4833 C C . ILE A 1 33 ? 9.872 -15.512 -0.560 1.00 0.00 33 ILE A C 9
ATOM 4834 O O . ILE A 1 33 ? 9.750 -16.736 -0.592 1.00 0.00 33 ILE A O 9
ATOM 4852 N N . ASP A 1 1 ? -13.397 16.288 -5.176 1.00 0.00 1 ASP A N 10
ATOM 4853 C CA . ASP A 1 1 ? -14.201 16.129 -6.376 1.00 0.00 1 ASP A CA 10
ATOM 4854 C C . ASP A 1 1 ? -15.348 15.157 -6.090 1.00 0.00 1 ASP A C 10
ATOM 4855 O O . ASP A 1 1 ? -16.513 15.483 -6.318 1.00 0.00 1 ASP A O 10
ATOM 4863 N N . LEU A 1 2 ? -14.980 13.985 -5.595 1.00 0.00 2 LEU A N 10
ATOM 4864 C CA . LEU A 1 2 ? -15.963 12.964 -5.276 1.00 0.00 2 LEU A CA 10
ATOM 4865 C C . LEU A 1 2 ? -15.254 11.745 -4.684 1.00 0.00 2 LEU A C 10
ATOM 4866 O O . LEU A 1 2 ? -14.949 10.792 -5.399 1.00 0.00 2 LEU A O 10
ATOM 4881 N N . SER A 1 3 ? -15.011 11.816 -3.383 1.00 0.00 3 SER A N 10
ATOM 4882 C CA . SER A 1 3 ? -14.344 10.729 -2.687 1.00 0.00 3 SER A CA 10
ATOM 4883 C C . SER A 1 3 ? -12.846 10.750 -3.001 1.00 0.00 3 SER A C 10
ATOM 4884 O O . SER A 1 3 ? -12.115 9.838 -2.616 1.00 0.00 3 SER A O 10
ATOM 4911 N N . HIS A 1 5 ? -10.795 13.012 -1.915 1.00 0.00 5 HIS A N 10
ATOM 4912 C CA . HIS A 1 5 ? -10.105 13.413 -0.701 1.00 0.00 5 HIS A CA 10
ATOM 4913 C C . HIS A 1 5 ? -9.978 12.212 0.238 1.00 0.00 5 HIS A C 10
ATOM 4914 O O . HIS A 1 5 ? -9.007 12.104 0.985 1.00 0.00 5 HIS A O 10
ATOM 4950 N N . LEU A 1 7 ? -9.144 9.600 -0.452 1.00 0.00 7 LEU A N 10
ATOM 4951 C CA . LEU A 1 7 ? -7.967 8.868 -0.885 1.00 0.00 7 LEU A CA 10
ATOM 4952 C C . LEU A 1 7 ? -7.050 9.806 -1.674 1.00 0.00 7 LEU A C 10
ATOM 4953 O O . LEU A 1 7 ? -7.179 9.927 -2.891 1.00 0.00 7 LEU A O 10
ATOM 4968 N N . ARG A 1 8 ? -6.144 10.445 -0.948 1.00 0.00 8 ARG A N 10
ATOM 4969 C CA . ARG A 1 8 ? -5.207 11.368 -1.563 1.00 0.00 8 ARG A CA 10
ATOM 4970 C C . ARG A 1 8 ? -4.280 11.969 -0.505 1.00 0.00 8 ARG A C 10
ATOM 4971 O O . ARG A 1 8 ? -3.101 12.201 -0.767 1.00 0.00 8 ARG A O 10
ATOM 4989 N N . LYS A 1 9 ? -4.849 12.203 0.669 1.00 0.00 9 LYS A N 10
ATOM 4990 C CA . LYS A 1 9 ? -4.088 12.772 1.768 1.00 0.00 9 LYS A CA 10
ATOM 4991 C C . LYS A 1 9 ? -3.293 11.663 2.461 1.00 0.00 9 LYS A C 10
ATOM 4992 O O . LYS A 1 9 ? -2.156 11.878 2.877 1.00 0.00 9 LYS A O 10
ATOM 5026 N N . ILE A 1 11 ? -1.979 9.216 1.179 1.00 0.00 11 ILE A N 10
ATOM 5027 C CA . ILE A 1 11 ? -0.808 8.912 0.374 1.00 0.00 11 ILE A CA 10
ATOM 5028 C C . ILE A 1 11 ? 0.225 10.029 0.542 1.00 0.00 11 ILE A C 10
ATOM 5029 O O . ILE A 1 11 ? 0.701 10.278 1.648 1.00 0.00 11 ILE A O 10
ATOM 5044 N N . GLU A 1 12 ? 0.541 10.671 -0.573 1.00 0.00 12 GLU A N 10
ATOM 5045 C CA . GLU A 1 12 ? 1.508 11.756 -0.564 1.00 0.00 12 GLU A CA 10
ATOM 5046 C C . GLU A 1 12 ? 2.525 11.550 0.561 1.00 0.00 12 GLU A C 10
ATOM 5047 O O . GLU A 1 12 ? 3.517 10.844 0.386 1.00 0.00 12 GLU A O 10
ATOM 5057 N N . ILE A 1 13 ? 2.243 12.179 1.693 1.00 0.00 13 ILE A N 10
ATOM 5058 C CA . ILE A 1 13 ? 3.120 12.074 2.846 1.00 0.00 13 ILE A CA 10
ATOM 5059 C C . ILE A 1 13 ? 3.662 10.646 2.941 1.00 0.00 13 ILE A C 10
ATOM 5060 O O . ILE A 1 13 ? 4.869 10.429 2.853 1.00 0.00 13 ILE A O 10
ATOM 5075 N N . GLU A 1 14 ? 2.742 9.710 3.120 1.00 0.00 14 GLU A N 10
ATOM 5076 C CA . GLU A 1 14 ? 3.111 8.309 3.228 1.00 0.00 14 GLU A CA 10
ATOM 5077 C C . GLU A 1 14 ? 4.133 7.945 2.149 1.00 0.00 14 GLU A C 10
ATOM 5078 O O . GLU A 1 14 ? 5.180 7.372 2.448 1.00 0.00 14 GLU A O 10
ATOM 5088 N N . LYS A 1 15 ? 3.795 8.292 0.916 1.00 0.00 15 LYS A N 10
ATOM 5089 C CA . LYS A 1 15 ? 4.671 8.009 -0.208 1.00 0.00 15 LYS A CA 10
ATOM 5090 C C . LYS A 1 15 ? 5.989 8.763 -0.025 1.00 0.00 15 LYS A C 10
ATOM 5091 O O . LYS A 1 15 ? 7.056 8.151 0.026 1.00 0.00 15 LYS A O 10
ATOM 5106 N N . GLN A 1 16 ? 5.873 10.079 0.071 1.00 0.00 16 GLN A N 10
ATOM 5107 C CA . GLN A 1 16 ? 7.044 10.922 0.248 1.00 0.00 16 GLN A CA 10
ATOM 5108 C C . GLN A 1 16 ? 8.023 10.272 1.227 1.00 0.00 16 GLN A C 10
ATOM 5109 O O . GLN A 1 16 ? 9.183 10.041 0.890 1.00 0.00 16 GLN A O 10
ATOM 5121 N N . GLU A 1 17 ? 7.520 9.996 2.421 1.00 0.00 17 GLU A N 10
ATOM 5122 C CA . GLU A 1 17 ? 8.335 9.377 3.453 1.00 0.00 17 GLU A CA 10
ATOM 5123 C C . GLU A 1 17 ? 8.766 7.975 3.019 1.00 0.00 17 GLU A C 10
ATOM 5124 O O . GLU A 1 17 ? 9.955 7.658 3.017 1.00 0.00 17 GLU A O 10
ATOM 5134 N N . LYS A 1 18 ? 7.775 7.170 2.661 1.00 0.00 18 LYS A N 10
ATOM 5135 C CA . LYS A 1 18 ? 8.036 5.809 2.226 1.00 0.00 18 LYS A CA 10
ATOM 5136 C C . LYS A 1 18 ? 8.756 5.839 0.877 1.00 0.00 18 LYS A C 10
ATOM 5137 O O . LYS A 1 18 ? 9.515 6.765 0.594 1.00 0.00 18 LYS A O 10
ATOM 5152 N N . GLU A 1 19 ? 8.494 4.814 0.079 1.00 0.00 19 GLU A N 10
ATOM 5153 C CA . GLU A 1 19 ? 9.108 4.711 -1.235 1.00 0.00 19 GLU A CA 10
ATOM 5154 C C . GLU A 1 19 ? 10.629 4.616 -1.103 1.00 0.00 19 GLU A C 10
ATOM 5155 O O . GLU A 1 19 ? 11.197 3.530 -1.201 1.00 0.00 19 GLU A O 10
ATOM 5165 N N . LYS A 1 20 ? 11.245 5.768 -0.884 1.00 0.00 20 LYS A N 10
ATOM 5166 C CA . LYS A 1 20 ? 12.689 5.829 -0.738 1.00 0.00 20 LYS A CA 10
ATOM 5167 C C . LYS A 1 20 ? 13.166 4.628 0.083 1.00 0.00 20 LYS A C 10
ATOM 5168 O O . LYS A 1 20 ? 14.016 3.863 -0.367 1.00 0.00 20 LYS A O 10
ATOM 5183 N N . GLN A 1 21 ? 12.596 4.502 1.272 1.00 0.00 21 GLN A N 10
ATOM 5184 C CA . GLN A 1 21 ? 12.951 3.409 2.160 1.00 0.00 21 GLN A CA 10
ATOM 5185 C C . GLN A 1 21 ? 12.605 2.066 1.514 1.00 0.00 21 GLN A C 10
ATOM 5186 O O . GLN A 1 21 ? 13.408 1.135 1.539 1.00 0.00 21 GLN A O 10
ATOM 5198 N N . GLN A 1 22 ? 11.408 2.009 0.948 1.00 0.00 22 GLN A N 10
ATOM 5199 C CA . GLN A 1 22 ? 10.946 0.795 0.296 1.00 0.00 22 GLN A CA 10
ATOM 5200 C C . GLN A 1 22 ? 11.775 0.519 -0.960 1.00 0.00 22 GLN A C 10
ATOM 5201 O O . GLN A 1 22 ? 12.690 1.274 -1.282 1.00 0.00 22 GLN A O 10
ATOM 5213 N N . ALA A 1 23 ? 11.425 -0.566 -1.634 1.00 0.00 23 ALA A N 10
ATOM 5214 C CA . ALA A 1 23 ? 12.127 -0.953 -2.846 1.00 0.00 23 ALA A CA 10
ATOM 5215 C C . ALA A 1 23 ? 13.529 -1.448 -2.485 1.00 0.00 23 ALA A C 10
ATOM 5216 O O . ALA A 1 23 ? 13.873 -2.598 -2.749 1.00 0.00 23 ALA A O 10
ATOM 5223 N N . GLU A 1 24 ? 14.300 -0.552 -1.885 1.00 0.00 24 GLU A N 10
ATOM 5224 C CA . GLU A 1 24 ? 15.657 -0.882 -1.484 1.00 0.00 24 GLU A CA 10
ATOM 5225 C C . GLU A 1 24 ? 15.640 -1.819 -0.275 1.00 0.00 24 GLU A C 10
ATOM 5226 O O . GLU A 1 24 ? 16.646 -2.455 0.036 1.00 0.00 24 GLU A O 10
ATOM 5237 N N . ASN A 1 25 ? 14.486 -1.876 0.374 1.00 0.00 25 ASN A N 10
ATOM 5238 C CA . ASN A 1 25 ? 14.325 -2.725 1.542 1.00 0.00 25 ASN A CA 10
ATOM 5239 C C . ASN A 1 25 ? 13.218 -3.747 1.275 1.00 0.00 25 ASN A C 10
ATOM 5240 O O . ASN A 1 25 ? 12.608 -4.264 2.209 1.00 0.00 25 ASN A O 10
ATOM 5250 N N . ASN A 1 26 ? 12.992 -4.007 -0.004 1.00 0.00 26 ASN A N 10
ATOM 5251 C CA . ASN A 1 26 ? 11.968 -4.957 -0.405 1.00 0.00 26 ASN A CA 10
ATOM 5252 C C . ASN A 1 26 ? 12.629 -6.145 -1.109 1.00 0.00 26 ASN A C 10
ATOM 5253 O O . ASN A 1 26 ? 12.229 -7.291 -0.907 1.00 0.00 26 ASN A O 10
ATOM 5263 N N . LYS A 1 27 ? 13.630 -5.830 -1.918 1.00 0.00 27 LYS A N 10
ATOM 5264 C CA . LYS A 1 27 ? 14.349 -6.856 -2.653 1.00 0.00 27 LYS A CA 10
ATOM 5265 C C . LYS A 1 27 ? 14.868 -7.910 -1.671 1.00 0.00 27 LYS A C 10
ATOM 5266 O O . LYS A 1 27 ? 15.053 -9.069 -2.040 1.00 0.00 27 LYS A O 10
ATOM 5283 N N . LEU A 1 28 ? 15.087 -7.469 -0.441 1.00 0.00 28 LEU A N 10
ATOM 5284 C CA . LEU A 1 28 ? 15.582 -8.360 0.595 1.00 0.00 28 LEU A CA 10
ATOM 5285 C C . LEU A 1 28 ? 14.436 -9.245 1.089 1.00 0.00 28 LEU A C 10
ATOM 5286 O O . LEU A 1 28 ? 14.670 -10.328 1.623 1.00 0.00 28 LEU A O 10
ATOM 5301 N N . LEU A 1 29 ? 13.222 -8.751 0.894 1.00 0.00 29 LEU A N 10
ATOM 5302 C CA . LEU A 1 29 ? 12.039 -9.483 1.313 1.00 0.00 29 LEU A CA 10
ATOM 5303 C C . LEU A 1 29 ? 11.563 -10.375 0.165 1.00 0.00 29 LEU A C 10
ATOM 5304 O O . LEU A 1 29 ? 10.805 -11.319 0.380 1.00 0.00 29 LEU A O 10
ATOM 5319 N N . LEU A 1 30 ? 12.028 -10.043 -1.031 1.00 0.00 30 LEU A N 10
ATOM 5320 C CA . LEU A 1 30 ? 11.658 -10.802 -2.214 1.00 0.00 30 LEU A CA 10
ATOM 5321 C C . LEU A 1 30 ? 12.508 -12.072 -2.287 1.00 0.00 30 LEU A C 10
ATOM 5322 O O . LEU A 1 30 ? 12.148 -13.025 -2.974 1.00 0.00 30 LEU A O 10
ATOM 5337 N N . ASP A 1 31 ? 13.620 -12.043 -1.566 1.00 0.00 31 ASP A N 10
ATOM 5338 C CA . ASP A 1 31 ? 14.524 -13.180 -1.538 1.00 0.00 31 ASP A CA 10
ATOM 5339 C C . ASP A 1 31 ? 13.906 -14.297 -0.696 1.00 0.00 31 ASP A C 10
ATOM 5340 O O . ASP A 1 31 ? 13.650 -15.390 -1.199 1.00 0.00 31 ASP A O 10
ATOM 5370 N N . ILE A 1 33 ? 11.067 -14.539 0.265 1.00 0.00 33 ILE A N 10
ATOM 5371 C CA . ILE A 1 33 ? 9.784 -14.872 -0.328 1.00 0.00 33 ILE A CA 10
ATOM 5372 C C . ILE A 1 33 ? 10.012 -15.585 -1.662 1.00 0.00 33 ILE A C 10
ATOM 5373 O O . ILE A 1 33 ? 9.227 -16.448 -2.052 1.00 0.00 33 ILE A O 10
ATOM 5391 N N . ASP A 1 1 ? -11.976 15.445 -5.532 1.00 0.00 1 ASP A N 11
ATOM 5392 C CA . ASP A 1 1 ? -12.926 16.544 -5.538 1.00 0.00 1 ASP A CA 11
ATOM 5393 C C . ASP A 1 1 ? -13.996 16.293 -4.473 1.00 0.00 1 ASP A C 11
ATOM 5394 O O . ASP A 1 1 ? -14.490 17.233 -3.852 1.00 0.00 1 ASP A O 11
ATOM 5402 N N . LEU A 1 2 ? -14.322 15.021 -4.295 1.00 0.00 2 LEU A N 11
ATOM 5403 C CA . LEU A 1 2 ? -15.324 14.635 -3.316 1.00 0.00 2 LEU A CA 11
ATOM 5404 C C . LEU A 1 2 ? -15.457 13.110 -3.304 1.00 0.00 2 LEU A C 11
ATOM 5405 O O . LEU A 1 2 ? -16.566 12.582 -3.231 1.00 0.00 2 LEU A O 11
ATOM 5420 N N . SER A 1 3 ? -14.313 12.448 -3.375 1.00 0.00 3 SER A N 11
ATOM 5421 C CA . SER A 1 3 ? -14.288 10.995 -3.373 1.00 0.00 3 SER A CA 11
ATOM 5422 C C . SER A 1 3 ? -12.842 10.496 -3.429 1.00 0.00 3 SER A C 11
ATOM 5423 O O . SER A 1 3 ? -12.495 9.514 -2.774 1.00 0.00 3 SER A O 11
ATOM 5450 N N . HIS A 1 5 ? -10.338 11.800 -2.180 1.00 0.00 5 HIS A N 11
ATOM 5451 C CA . HIS A 1 5 ? -9.743 11.945 -0.862 1.00 0.00 5 HIS A CA 11
ATOM 5452 C C . HIS A 1 5 ? -9.706 10.584 -0.164 1.00 0.00 5 HIS A C 11
ATOM 5453 O O . HIS A 1 5 ? -8.899 10.369 0.739 1.00 0.00 5 HIS A O 11
ATOM 5489 N N . LEU A 1 7 ? -8.547 8.201 -1.169 1.00 0.00 7 LEU A N 11
ATOM 5490 C CA . LEU A 1 7 ? -7.258 7.615 -1.497 1.00 0.00 7 LEU A CA 11
ATOM 5491 C C . LEU A 1 7 ? -6.304 8.717 -1.958 1.00 0.00 7 LEU A C 11
ATOM 5492 O O . LEU A 1 7 ? -5.809 8.685 -3.084 1.00 0.00 7 LEU A O 11
ATOM 5507 N N . ARG A 1 8 ? -6.073 9.669 -1.064 1.00 0.00 8 ARG A N 11
ATOM 5508 C CA . ARG A 1 8 ? -5.186 10.779 -1.366 1.00 0.00 8 ARG A CA 11
ATOM 5509 C C . ARG A 1 8 ? -4.237 11.035 -0.193 1.00 0.00 8 ARG A C 11
ATOM 5510 O O . ARG A 1 8 ? -3.050 10.722 -0.271 1.00 0.00 8 ARG A O 11
ATOM 5528 N N . LYS A 1 9 ? -4.796 11.599 0.867 1.00 0.00 9 LYS A N 11
ATOM 5529 C CA . LYS A 1 9 ? -4.015 11.900 2.054 1.00 0.00 9 LYS A CA 11
ATOM 5530 C C . LYS A 1 9 ? -3.164 10.683 2.421 1.00 0.00 9 LYS A C 11
ATOM 5531 O O . LYS A 1 9 ? -1.939 10.777 2.496 1.00 0.00 9 LYS A O 11
ATOM 5565 N N . ILE A 1 11 ? -1.844 8.725 1.020 1.00 0.00 11 ILE A N 11
ATOM 5566 C CA . ILE A 1 11 ? -0.658 8.665 0.182 1.00 0.00 11 ILE A CA 11
ATOM 5567 C C . ILE A 1 11 ? 0.323 9.757 0.615 1.00 0.00 11 ILE A C 11
ATOM 5568 O O . ILE A 1 11 ? 0.849 9.718 1.727 1.00 0.00 11 ILE A O 11
ATOM 5583 N N . GLU A 1 12 ? 0.539 10.705 -0.284 1.00 0.00 12 GLU A N 11
ATOM 5584 C CA . GLU A 1 12 ? 1.447 11.805 -0.008 1.00 0.00 12 GLU A CA 11
ATOM 5585 C C . GLU A 1 12 ? 2.492 11.385 1.027 1.00 0.00 12 GLU A C 11
ATOM 5586 O O . GLU A 1 12 ? 3.521 10.808 0.678 1.00 0.00 12 GLU A O 11
ATOM 5596 N N . ILE A 1 13 ? 2.192 11.689 2.281 1.00 0.00 13 ILE A N 11
ATOM 5597 C CA . ILE A 1 13 ? 3.092 11.350 3.370 1.00 0.00 13 ILE A CA 11
ATOM 5598 C C . ILE A 1 13 ? 3.704 9.973 3.109 1.00 0.00 13 ILE A C 11
ATOM 5599 O O . ILE A 1 13 ? 4.919 9.848 2.959 1.00 0.00 13 ILE A O 11
ATOM 5614 N N . GLU A 1 14 ? 2.836 8.973 3.062 1.00 0.00 14 GLU A N 11
ATOM 5615 C CA . GLU A 1 14 ? 3.276 7.609 2.823 1.00 0.00 14 GLU A CA 11
ATOM 5616 C C . GLU A 1 14 ? 4.306 7.576 1.692 1.00 0.00 14 GLU A C 11
ATOM 5617 O O . GLU A 1 14 ? 5.373 6.981 1.835 1.00 0.00 14 GLU A O 11
ATOM 5627 N N . LYS A 1 15 ? 3.950 8.221 0.591 1.00 0.00 15 LYS A N 11
ATOM 5628 C CA . LYS A 1 15 ? 4.829 8.273 -0.565 1.00 0.00 15 LYS A CA 11
ATOM 5629 C C . LYS A 1 15 ? 6.113 9.018 -0.190 1.00 0.00 15 LYS A C 11
ATOM 5630 O O . LYS A 1 15 ? 7.213 8.531 -0.444 1.00 0.00 15 LYS A O 11
ATOM 5645 N N . GLN A 1 16 ? 5.928 10.186 0.407 1.00 0.00 16 GLN A N 11
ATOM 5646 C CA . GLN A 1 16 ? 7.057 11.003 0.818 1.00 0.00 16 GLN A CA 11
ATOM 5647 C C . GLN A 1 16 ? 8.041 10.170 1.641 1.00 0.00 16 GLN A C 11
ATOM 5648 O O . GLN A 1 16 ? 9.210 10.042 1.275 1.00 0.00 16 GLN A O 11
ATOM 5660 N N . GLU A 1 17 ? 7.535 9.627 2.738 1.00 0.00 17 GLU A N 11
ATOM 5661 C CA . GLU A 1 17 ? 8.356 8.810 3.616 1.00 0.00 17 GLU A CA 11
ATOM 5662 C C . GLU A 1 17 ? 8.803 7.538 2.895 1.00 0.00 17 GLU A C 11
ATOM 5663 O O . GLU A 1 17 ? 9.993 7.233 2.847 1.00 0.00 17 GLU A O 11
ATOM 5673 N N . LYS A 1 18 ? 7.824 6.829 2.350 1.00 0.00 18 LYS A N 11
ATOM 5674 C CA . LYS A 1 18 ? 8.102 5.597 1.633 1.00 0.00 18 LYS A CA 11
ATOM 5675 C C . LYS A 1 18 ? 8.834 5.925 0.329 1.00 0.00 18 LYS A C 11
ATOM 5676 O O . LYS A 1 18 ? 9.564 6.911 0.254 1.00 0.00 18 LYS A O 11
ATOM 5691 N N . GLU A 1 19 ? 8.612 5.078 -0.666 1.00 0.00 19 GLU A N 11
ATOM 5692 C CA . GLU A 1 19 ? 9.241 5.266 -1.962 1.00 0.00 19 GLU A CA 11
ATOM 5693 C C . GLU A 1 19 ? 10.765 5.246 -1.820 1.00 0.00 19 GLU A C 11
ATOM 5694 O O . GLU A 1 19 ? 11.398 4.216 -2.040 1.00 0.00 19 GLU A O 11
ATOM 5704 N N . LYS A 1 20 ? 11.307 6.398 -1.455 1.00 0.00 20 LYS A N 11
ATOM 5705 C CA . LYS A 1 20 ? 12.745 6.526 -1.282 1.00 0.00 20 LYS A CA 11
ATOM 5706 C C . LYS A 1 20 ? 13.286 5.268 -0.600 1.00 0.00 20 LYS A C 11
ATOM 5707 O O . LYS A 1 20 ? 14.122 4.563 -1.164 1.00 0.00 20 LYS A O 11
ATOM 5722 N N . GLN A 1 21 ? 12.788 5.024 0.603 1.00 0.00 21 GLN A N 11
ATOM 5723 C CA . GLN A 1 21 ? 13.211 3.863 1.367 1.00 0.00 21 GLN A CA 11
ATOM 5724 C C . GLN A 1 21 ? 12.769 2.577 0.667 1.00 0.00 21 GLN A C 11
ATOM 5725 O O . GLN A 1 21 ? 13.517 1.601 0.623 1.00 0.00 21 GLN A O 11
ATOM 5737 N N . GLN A 1 22 ? 11.556 2.616 0.135 1.00 0.00 22 GLN A N 11
ATOM 5738 C CA . GLN A 1 22 ? 11.006 1.467 -0.561 1.00 0.00 22 GLN A CA 11
ATOM 5739 C C . GLN A 1 22 ? 11.995 0.960 -1.614 1.00 0.00 22 GLN A C 11
ATOM 5740 O O . GLN A 1 22 ? 13.100 1.486 -1.736 1.00 0.00 22 GLN A O 11
ATOM 5752 N N . ALA A 1 23 ? 11.561 -0.056 -2.346 1.00 0.00 23 ALA A N 11
ATOM 5753 C CA . ALA A 1 23 ? 12.394 -0.639 -3.384 1.00 0.00 23 ALA A CA 11
ATOM 5754 C C . ALA A 1 23 ? 13.601 -1.323 -2.738 1.00 0.00 23 ALA A C 11
ATOM 5755 O O . ALA A 1 23 ? 13.669 -2.550 -2.685 1.00 0.00 23 ALA A O 11
ATOM 5762 N N . GLU A 1 24 ? 14.524 -0.499 -2.265 1.00 0.00 24 GLU A N 11
ATOM 5763 C CA . GLU A 1 24 ? 15.725 -1.009 -1.625 1.00 0.00 24 GLU A CA 11
ATOM 5764 C C . GLU A 1 24 ? 15.363 -1.775 -0.351 1.00 0.00 24 GLU A C 11
ATOM 5765 O O . GLU A 1 24 ? 16.149 -2.589 0.133 1.00 0.00 24 GLU A O 11
ATOM 5776 N N . ASN A 1 25 ? 14.174 -1.488 0.157 1.00 0.00 25 ASN A N 11
ATOM 5777 C CA . ASN A 1 25 ? 13.699 -2.140 1.365 1.00 0.00 25 ASN A CA 11
ATOM 5778 C C . ASN A 1 25 ? 12.648 -3.189 0.995 1.00 0.00 25 ASN A C 11
ATOM 5779 O O . ASN A 1 25 ? 11.905 -3.659 1.854 1.00 0.00 25 ASN A O 11
ATOM 5789 N N . ASN A 1 26 ? 12.620 -3.524 -0.287 1.00 0.00 26 ASN A N 11
ATOM 5790 C CA . ASN A 1 26 ? 11.673 -4.509 -0.781 1.00 0.00 26 ASN A CA 11
ATOM 5791 C C . ASN A 1 26 ? 12.397 -5.837 -1.010 1.00 0.00 26 ASN A C 11
ATOM 5792 O O . ASN A 1 26 ? 11.886 -6.896 -0.651 1.00 0.00 26 ASN A O 11
ATOM 5802 N N . LYS A 1 27 ? 13.575 -5.736 -1.607 1.00 0.00 27 LYS A N 11
ATOM 5803 C CA . LYS A 1 27 ? 14.375 -6.917 -1.889 1.00 0.00 27 LYS A CA 11
ATOM 5804 C C . LYS A 1 27 ? 14.433 -7.797 -0.639 1.00 0.00 27 LYS A C 11
ATOM 5805 O O . LYS A 1 27 ? 13.945 -8.927 -0.648 1.00 0.00 27 LYS A O 11
ATOM 5822 N N . LEU A 1 28 ? 15.035 -7.247 0.406 1.00 0.00 28 LEU A N 11
ATOM 5823 C CA . LEU A 1 28 ? 15.163 -7.969 1.660 1.00 0.00 28 LEU A CA 11
ATOM 5824 C C . LEU A 1 28 ? 13.841 -8.669 1.978 1.00 0.00 28 LEU A C 11
ATOM 5825 O O . LEU A 1 28 ? 13.826 -9.700 2.649 1.00 0.00 28 LEU A O 11
ATOM 5840 N N . LEU A 1 29 ? 12.762 -8.082 1.482 1.00 0.00 29 LEU A N 11
ATOM 5841 C CA . LEU A 1 29 ? 11.438 -8.636 1.706 1.00 0.00 29 LEU A CA 11
ATOM 5842 C C . LEU A 1 29 ? 11.154 -9.708 0.651 1.00 0.00 29 LEU A C 11
ATOM 5843 O O . LEU A 1 29 ? 10.705 -10.805 0.980 1.00 0.00 29 LEU A O 11
ATOM 5858 N N . LEU A 1 30 ? 11.428 -9.353 -0.596 1.00 0.00 30 LEU A N 11
ATOM 5859 C CA . LEU A 1 30 ? 11.208 -10.269 -1.701 1.00 0.00 30 LEU A CA 11
ATOM 5860 C C . LEU A 1 30 ? 11.989 -11.560 -1.450 1.00 0.00 30 LEU A C 11
ATOM 5861 O O . LEU A 1 30 ? 11.458 -12.656 -1.628 1.00 0.00 30 LEU A O 11
ATOM 5876 N N . ASP A 1 31 ? 13.238 -11.389 -1.041 1.00 0.00 31 ASP A N 11
ATOM 5877 C CA . ASP A 1 31 ? 14.097 -12.527 -0.764 1.00 0.00 31 ASP A CA 11
ATOM 5878 C C . ASP A 1 31 ? 13.296 -13.597 -0.020 1.00 0.00 31 ASP A C 11
ATOM 5879 O O . ASP A 1 31 ? 13.386 -14.781 -0.343 1.00 0.00 31 ASP A O 11
ATOM 5909 N N . ILE A 1 33 ? 9.807 -13.596 0.345 1.00 0.00 33 ILE A N 11
ATOM 5910 C CA . ILE A 1 33 ? 8.664 -13.927 -0.489 1.00 0.00 33 ILE A CA 11
ATOM 5911 C C . ILE A 1 33 ? 9.081 -14.970 -1.528 1.00 0.00 33 ILE A C 11
ATOM 5912 O O . ILE A 1 33 ? 8.716 -16.140 -1.421 1.00 0.00 33 ILE A O 11
ATOM 5930 N N . ASP A 1 1 ? -12.472 14.965 -3.099 1.00 0.00 1 ASP A N 12
ATOM 5931 C CA . ASP A 1 1 ? -13.524 15.943 -3.321 1.00 0.00 1 ASP A CA 12
ATOM 5932 C C . ASP A 1 1 ? -14.815 15.219 -3.706 1.00 0.00 1 ASP A C 12
ATOM 5933 O O . ASP A 1 1 ? -15.908 15.673 -3.372 1.00 0.00 1 ASP A O 12
ATOM 5941 N N . LEU A 1 2 ? -14.647 14.104 -4.402 1.00 0.00 2 LEU A N 12
ATOM 5942 C CA . LEU A 1 2 ? -15.785 13.313 -4.835 1.00 0.00 2 LEU A CA 12
ATOM 5943 C C . LEU A 1 2 ? -15.388 11.836 -4.880 1.00 0.00 2 LEU A C 12
ATOM 5944 O O . LEU A 1 2 ? -15.376 11.225 -5.947 1.00 0.00 2 LEU A O 12
ATOM 5959 N N . SER A 1 3 ? -15.072 11.306 -3.708 1.00 0.00 3 SER A N 12
ATOM 5960 C CA . SER A 1 3 ? -14.675 9.913 -3.599 1.00 0.00 3 SER A CA 12
ATOM 5961 C C . SER A 1 3 ? -13.337 9.694 -4.309 1.00 0.00 3 SER A C 12
ATOM 5962 O O . SER A 1 3 ? -13.234 8.850 -5.200 1.00 0.00 3 SER A O 12
ATOM 5989 N N . HIS A 1 5 ? -10.365 12.215 -3.072 1.00 0.00 5 HIS A N 12
ATOM 5990 C CA . HIS A 1 5 ? -9.479 12.985 -2.215 1.00 0.00 5 HIS A CA 12
ATOM 5991 C C . HIS A 1 5 ? -9.380 12.311 -0.844 1.00 0.00 5 HIS A C 12
ATOM 5992 O O . HIS A 1 5 ? -8.472 12.605 -0.068 1.00 0.00 5 HIS A O 12
ATOM 6028 N N . LEU A 1 7 ? -8.679 9.418 -0.481 1.00 0.00 7 LEU A N 12
ATOM 6029 C CA . LEU A 1 7 ? -7.600 8.454 -0.611 1.00 0.00 7 LEU A CA 12
ATOM 6030 C C . LEU A 1 7 ? -6.421 9.109 -1.334 1.00 0.00 7 LEU A C 12
ATOM 6031 O O . LEU A 1 7 ? -5.655 8.434 -2.018 1.00 0.00 7 LEU A O 12
ATOM 6046 N N . ARG A 1 8 ? -6.313 10.418 -1.158 1.00 0.00 8 ARG A N 12
ATOM 6047 C CA . ARG A 1 8 ? -5.242 11.173 -1.785 1.00 0.00 8 ARG A CA 12
ATOM 6048 C C . ARG A 1 8 ? -4.306 11.751 -0.721 1.00 0.00 8 ARG A C 12
ATOM 6049 O O . ARG A 1 8 ? -3.102 11.870 -0.946 1.00 0.00 8 ARG A O 12
ATOM 6067 N N . LYS A 1 9 ? -4.896 12.096 0.414 1.00 0.00 9 LYS A N 12
ATOM 6068 C CA . LYS A 1 9 ? -4.131 12.660 1.513 1.00 0.00 9 LYS A CA 12
ATOM 6069 C C . LYS A 1 9 ? -3.349 11.544 2.210 1.00 0.00 9 LYS A C 12
ATOM 6070 O O . LYS A 1 9 ? -2.228 11.758 2.665 1.00 0.00 9 LYS A O 12
ATOM 6104 N N . ILE A 1 11 ? -2.003 8.779 0.959 1.00 0.00 11 ILE A N 12
ATOM 6105 C CA . ILE A 1 11 ? -0.783 8.488 0.227 1.00 0.00 11 ILE A CA 12
ATOM 6106 C C . ILE A 1 11 ? 0.193 9.657 0.386 1.00 0.00 11 ILE A C 12
ATOM 6107 O O . ILE A 1 11 ? 0.671 9.926 1.486 1.00 0.00 11 ILE A O 12
ATOM 6122 N N . GLU A 1 12 ? 0.458 10.319 -0.731 1.00 0.00 12 GLU A N 12
ATOM 6123 C CA . GLU A 1 12 ? 1.367 11.453 -0.730 1.00 0.00 12 GLU A CA 12
ATOM 6124 C C . GLU A 1 12 ? 2.417 11.290 0.370 1.00 0.00 12 GLU A C 12
ATOM 6125 O O . GLU A 1 12 ? 3.440 10.639 0.164 1.00 0.00 12 GLU A O 12
ATOM 6135 N N . ILE A 1 13 ? 2.128 11.892 1.514 1.00 0.00 13 ILE A N 12
ATOM 6136 C CA . ILE A 1 13 ? 3.036 11.822 2.647 1.00 0.00 13 ILE A CA 12
ATOM 6137 C C . ILE A 1 13 ? 3.647 10.421 2.720 1.00 0.00 13 ILE A C 12
ATOM 6138 O O . ILE A 1 13 ? 4.837 10.245 2.470 1.00 0.00 13 ILE A O 12
ATOM 6153 N N . GLU A 1 14 ? 2.801 9.460 3.062 1.00 0.00 14 GLU A N 12
ATOM 6154 C CA . GLU A 1 14 ? 3.242 8.079 3.171 1.00 0.00 14 GLU A CA 12
ATOM 6155 C C . GLU A 1 14 ? 4.238 7.751 2.056 1.00 0.00 14 GLU A C 12
ATOM 6156 O O . GLU A 1 14 ? 5.204 7.023 2.277 1.00 0.00 14 GLU A O 12
ATOM 6166 N N . LYS A 1 15 ? 3.967 8.303 0.883 1.00 0.00 15 LYS A N 12
ATOM 6167 C CA . LYS A 1 15 ? 4.825 8.077 -0.267 1.00 0.00 15 LYS A CA 12
ATOM 6168 C C . LYS A 1 15 ? 6.099 8.912 -0.118 1.00 0.00 15 LYS A C 12
ATOM 6169 O O . LYS A 1 15 ? 7.205 8.392 -0.253 1.00 0.00 15 LYS A O 12
ATOM 6184 N N . GLN A 1 16 ? 5.900 10.192 0.158 1.00 0.00 16 GLN A N 12
ATOM 6185 C CA . GLN A 1 16 ? 7.019 11.104 0.326 1.00 0.00 16 GLN A CA 12
ATOM 6186 C C . GLN A 1 16 ? 8.042 10.515 1.301 1.00 0.00 16 GLN A C 12
ATOM 6187 O O . GLN A 1 16 ? 9.189 10.270 0.929 1.00 0.00 16 GLN A O 12
ATOM 6199 N N . GLU A 1 17 ? 7.589 10.305 2.528 1.00 0.00 17 GLU A N 12
ATOM 6200 C CA . GLU A 1 17 ? 8.450 9.748 3.558 1.00 0.00 17 GLU A CA 12
ATOM 6201 C C . GLU A 1 17 ? 8.957 8.368 3.138 1.00 0.00 17 GLU A C 12
ATOM 6202 O O . GLU A 1 17 ? 10.163 8.126 3.116 1.00 0.00 17 GLU A O 12
ATOM 6212 N N . LYS A 1 18 ? 8.011 7.498 2.815 1.00 0.00 18 LYS A N 12
ATOM 6213 C CA . LYS A 1 18 ? 8.347 6.148 2.398 1.00 0.00 18 LYS A CA 12
ATOM 6214 C C . LYS A 1 18 ? 8.963 6.191 0.998 1.00 0.00 18 LYS A C 12
ATOM 6215 O O . LYS A 1 18 ? 9.624 7.162 0.636 1.00 0.00 18 LYS A O 12
ATOM 6230 N N . GLU A 1 19 ? 8.724 5.124 0.248 1.00 0.00 19 GLU A N 12
ATOM 6231 C CA . GLU A 1 19 ? 9.247 5.028 -1.104 1.00 0.00 19 GLU A CA 12
ATOM 6232 C C . GLU A 1 19 ? 10.776 4.969 -1.078 1.00 0.00 19 GLU A C 12
ATOM 6233 O O . GLU A 1 19 ? 11.364 3.912 -1.300 1.00 0.00 19 GLU A O 12
ATOM 6243 N N . LYS A 1 20 ? 11.376 6.118 -0.805 1.00 0.00 20 LYS A N 12
ATOM 6244 C CA . LYS A 1 20 ? 12.825 6.211 -0.749 1.00 0.00 20 LYS A CA 12
ATOM 6245 C C . LYS A 1 20 ? 13.384 4.968 -0.054 1.00 0.00 20 LYS A C 12
ATOM 6246 O O . LYS A 1 20 ? 14.131 4.199 -0.656 1.00 0.00 20 LYS A O 12
ATOM 6261 N N . GLN A 1 21 ? 13.000 4.810 1.205 1.00 0.00 21 GLN A N 12
ATOM 6262 C CA . GLN A 1 21 ? 13.455 3.673 1.988 1.00 0.00 21 GLN A CA 12
ATOM 6263 C C . GLN A 1 21 ? 12.955 2.367 1.368 1.00 0.00 21 GLN A C 12
ATOM 6264 O O . GLN A 1 21 ? 13.708 1.402 1.253 1.00 0.00 21 GLN A O 12
ATOM 6276 N N . GLN A 1 22 ? 11.686 2.379 0.985 1.00 0.00 22 GLN A N 12
ATOM 6277 C CA . GLN A 1 22 ? 11.076 1.208 0.379 1.00 0.00 22 GLN A CA 12
ATOM 6278 C C . GLN A 1 22 ? 11.810 0.835 -0.912 1.00 0.00 22 GLN A C 12
ATOM 6279 O O . GLN A 1 22 ? 12.669 1.580 -1.379 1.00 0.00 22 GLN A O 12
ATOM 6291 N N . ALA A 1 23 ? 11.443 -0.318 -1.451 1.00 0.00 23 ALA A N 12
ATOM 6292 C CA . ALA A 1 23 ? 12.055 -0.799 -2.678 1.00 0.00 23 ALA A CA 12
ATOM 6293 C C . ALA A 1 23 ? 13.449 -1.350 -2.366 1.00 0.00 23 ALA A C 12
ATOM 6294 O O . ALA A 1 23 ? 13.685 -2.551 -2.480 1.00 0.00 23 ALA A O 12
ATOM 6301 N N . GLU A 1 24 ? 14.334 -0.443 -1.978 1.00 0.00 24 GLU A N 12
ATOM 6302 C CA . GLU A 1 24 ? 15.698 -0.824 -1.650 1.00 0.00 24 GLU A CA 12
ATOM 6303 C C . GLU A 1 24 ? 15.724 -1.642 -0.357 1.00 0.00 24 GLU A C 12
ATOM 6304 O O . GLU A 1 24 ? 16.750 -2.221 -0.004 1.00 0.00 24 GLU A O 12
ATOM 6315 N N . ASN A 1 25 ? 14.581 -1.665 0.315 1.00 0.00 25 ASN A N 12
ATOM 6316 C CA . ASN A 1 25 ? 14.461 -2.404 1.560 1.00 0.00 25 ASN A CA 12
ATOM 6317 C C . ASN A 1 25 ? 13.309 -3.404 1.444 1.00 0.00 25 ASN A C 12
ATOM 6318 O O . ASN A 1 25 ? 12.784 -3.871 2.454 1.00 0.00 25 ASN A O 12
ATOM 6328 N N . ASN A 1 26 ? 12.949 -3.704 0.205 1.00 0.00 26 ASN A N 12
ATOM 6329 C CA . ASN A 1 26 ? 11.870 -4.640 -0.056 1.00 0.00 26 ASN A CA 12
ATOM 6330 C C . ASN A 1 26 ? 12.440 -5.902 -0.708 1.00 0.00 26 ASN A C 12
ATOM 6331 O O . ASN A 1 26 ? 12.010 -7.012 -0.401 1.00 0.00 26 ASN A O 12
ATOM 6341 N N . LYS A 1 27 ? 13.400 -5.687 -1.597 1.00 0.00 27 LYS A N 12
ATOM 6342 C CA . LYS A 1 27 ? 14.034 -6.792 -2.295 1.00 0.00 27 LYS A CA 12
ATOM 6343 C C . LYS A 1 27 ? 14.471 -7.848 -1.279 1.00 0.00 27 LYS A C 12
ATOM 6344 O O . LYS A 1 27 ? 14.596 -9.025 -1.615 1.00 0.00 27 LYS A O 12
ATOM 6361 N N . LEU A 1 28 ? 14.691 -7.390 -0.055 1.00 0.00 28 LEU A N 12
ATOM 6362 C CA . LEU A 1 28 ? 15.112 -8.282 1.013 1.00 0.00 28 LEU A CA 12
ATOM 6363 C C . LEU A 1 28 ? 13.951 -9.206 1.387 1.00 0.00 28 LEU A C 12
ATOM 6364 O O . LEU A 1 28 ? 14.162 -10.377 1.702 1.00 0.00 28 LEU A O 12
ATOM 6379 N N . LEU A 1 29 ? 12.752 -8.645 1.340 1.00 0.00 29 LEU A N 12
ATOM 6380 C CA . LEU A 1 29 ? 11.558 -9.404 1.670 1.00 0.00 29 LEU A CA 12
ATOM 6381 C C . LEU A 1 29 ? 11.184 -10.300 0.487 1.00 0.00 29 LEU A C 12
ATOM 6382 O O . LEU A 1 29 ? 10.665 -11.399 0.676 1.00 0.00 29 LEU A O 12
ATOM 6397 N N . LEU A 1 30 ? 11.464 -9.796 -0.705 1.00 0.00 30 LEU A N 12
ATOM 6398 C CA . LEU A 1 30 ? 11.164 -10.537 -1.919 1.00 0.00 30 LEU A CA 12
ATOM 6399 C C . LEU A 1 30 ? 12.010 -11.811 -1.956 1.00 0.00 30 LEU A C 12
ATOM 6400 O O . LEU A 1 30 ? 11.508 -12.884 -2.289 1.00 0.00 30 LEU A O 12
ATOM 6415 N N . ASP A 1 31 ? 13.278 -11.652 -1.609 1.00 0.00 31 ASP A N 12
ATOM 6416 C CA . ASP A 1 31 ? 14.199 -12.776 -1.598 1.00 0.00 31 ASP A CA 12
ATOM 6417 C C . ASP A 1 31 ? 13.512 -13.985 -0.959 1.00 0.00 31 ASP A C 12
ATOM 6418 O O . ASP A 1 31 ? 13.447 -15.056 -1.561 1.00 0.00 31 ASP A O 12
ATOM 6448 N N . ILE A 1 33 ? 10.336 -14.499 -0.320 1.00 0.00 33 ILE A N 12
ATOM 6449 C CA . ILE A 1 33 ? 9.210 -14.892 -1.150 1.00 0.00 33 ILE A CA 12
ATOM 6450 C C . ILE A 1 33 ? 9.730 -15.595 -2.406 1.00 0.00 33 ILE A C 12
ATOM 6451 O O . ILE A 1 33 ? 9.696 -16.822 -2.495 1.00 0.00 33 ILE A O 12
ATOM 6469 N N . ASP A 1 1 ? -11.260 14.856 -4.814 1.00 0.00 1 ASP A N 13
ATOM 6470 C CA . ASP A 1 1 ? -12.368 15.438 -5.553 1.00 0.00 1 ASP A CA 13
ATOM 6471 C C . ASP A 1 1 ? -13.243 14.317 -6.117 1.00 0.00 1 ASP A C 13
ATOM 6472 O O . ASP A 1 1 ? -14.456 14.312 -5.918 1.00 0.00 1 ASP A O 13
ATOM 6480 N N . LEU A 1 2 ? -12.592 13.394 -6.810 1.00 0.00 2 LEU A N 13
ATOM 6481 C CA . LEU A 1 2 ? -13.296 12.271 -7.405 1.00 0.00 2 LEU A CA 13
ATOM 6482 C C . LEU A 1 2 ? -13.320 11.106 -6.413 1.00 0.00 2 LEU A C 13
ATOM 6483 O O . LEU A 1 2 ? -13.160 9.950 -6.802 1.00 0.00 2 LEU A O 13
ATOM 6498 N N . SER A 1 3 ? -13.522 11.452 -5.150 1.00 0.00 3 SER A N 13
ATOM 6499 C CA . SER A 1 3 ? -13.570 10.450 -4.098 1.00 0.00 3 SER A CA 13
ATOM 6500 C C . SER A 1 3 ? -12.157 10.164 -3.583 1.00 0.00 3 SER A C 13
ATOM 6501 O O . SER A 1 3 ? -11.989 9.555 -2.528 1.00 0.00 3 SER A O 13
ATOM 6528 N N . HIS A 1 5 ? -10.180 12.166 -2.370 1.00 0.00 5 HIS A N 13
ATOM 6529 C CA . HIS A 1 5 ? -9.989 12.894 -1.128 1.00 0.00 5 HIS A CA 13
ATOM 6530 C C . HIS A 1 5 ? -10.239 11.960 0.058 1.00 0.00 5 HIS A C 13
ATOM 6531 O O . HIS A 1 5 ? -9.823 12.250 1.179 1.00 0.00 5 HIS A O 13
ATOM 6567 N N . LEU A 1 7 ? -8.874 9.434 0.506 1.00 0.00 7 LEU A N 13
ATOM 6568 C CA . LEU A 1 7 ? -7.578 8.869 0.838 1.00 0.00 7 LEU A CA 13
ATOM 6569 C C . LEU A 1 7 ? -6.488 9.618 0.070 1.00 0.00 7 LEU A C 13
ATOM 6570 O O . LEU A 1 7 ? -5.692 9.004 -0.640 1.00 0.00 7 LEU A O 13
ATOM 6585 N N . ARG A 1 8 ? -6.487 10.933 0.235 1.00 0.00 8 ARG A N 13
ATOM 6586 C CA . ARG A 1 8 ? -5.507 11.771 -0.435 1.00 0.00 8 ARG A CA 13
ATOM 6587 C C . ARG A 1 8 ? -4.471 12.281 0.568 1.00 0.00 8 ARG A C 13
ATOM 6588 O O . ARG A 1 8 ? -3.287 12.374 0.248 1.00 0.00 8 ARG A O 13
ATOM 6606 N N . LYS A 1 9 ? -4.953 12.596 1.760 1.00 0.00 9 LYS A N 13
ATOM 6607 C CA . LYS A 1 9 ? -4.082 13.095 2.812 1.00 0.00 9 LYS A CA 13
ATOM 6608 C C . LYS A 1 9 ? -3.284 11.930 3.401 1.00 0.00 9 LYS A C 13
ATOM 6609 O O . LYS A 1 9 ? -2.122 12.095 3.769 1.00 0.00 9 LYS A O 13
ATOM 6643 N N . ILE A 1 11 ? -2.131 9.222 1.937 1.00 0.00 11 ILE A N 13
ATOM 6644 C CA . ILE A 1 11 ? -0.986 8.929 1.091 1.00 0.00 11 ILE A CA 13
ATOM 6645 C C . ILE A 1 11 ? 0.034 10.062 1.211 1.00 0.00 11 ILE A C 13
ATOM 6646 O O . ILE A 1 11 ? 0.603 10.280 2.279 1.00 0.00 11 ILE A O 13
ATOM 6661 N N . GLU A 1 12 ? 0.235 10.754 0.098 1.00 0.00 12 GLU A N 13
ATOM 6662 C CA . GLU A 1 12 ? 1.176 11.860 0.064 1.00 0.00 12 GLU A CA 13
ATOM 6663 C C . GLU A 1 12 ? 2.302 11.630 1.075 1.00 0.00 12 GLU A C 13
ATOM 6664 O O . GLU A 1 12 ? 3.284 10.955 0.772 1.00 0.00 12 GLU A O 13
ATOM 6674 N N . ILE A 1 13 ? 2.121 12.203 2.256 1.00 0.00 13 ILE A N 13
ATOM 6675 C CA . ILE A 1 13 ? 3.109 12.070 3.312 1.00 0.00 13 ILE A CA 13
ATOM 6676 C C . ILE A 1 13 ? 3.681 10.651 3.292 1.00 0.00 13 ILE A C 13
ATOM 6677 O O . ILE A 1 13 ? 4.869 10.461 3.040 1.00 0.00 13 ILE A O 13
ATOM 6692 N N . GLU A 1 14 ? 2.808 9.692 3.563 1.00 0.00 14 GLU A N 13
ATOM 6693 C CA . GLU A 1 14 ? 3.213 8.296 3.580 1.00 0.00 14 GLU A CA 13
ATOM 6694 C C . GLU A 1 14 ? 4.113 7.990 2.381 1.00 0.00 14 GLU A C 13
ATOM 6695 O O . GLU A 1 14 ? 5.177 7.394 2.536 1.00 0.00 14 GLU A O 13
ATOM 6705 N N . LYS A 1 15 ? 3.651 8.410 1.212 1.00 0.00 15 LYS A N 13
ATOM 6706 C CA . LYS A 1 15 ? 4.401 8.188 -0.013 1.00 0.00 15 LYS A CA 13
ATOM 6707 C C . LYS A 1 15 ? 5.731 8.940 0.066 1.00 0.00 15 LYS A C 13
ATOM 6708 O O . LYS A 1 15 ? 6.796 8.336 -0.041 1.00 0.00 15 LYS A O 13
ATOM 6723 N N . GLN A 1 16 ? 5.623 10.248 0.251 1.00 0.00 16 GLN A N 13
ATOM 6724 C CA . GLN A 1 16 ? 6.805 11.089 0.345 1.00 0.00 16 GLN A CA 13
ATOM 6725 C C . GLN A 1 16 ? 7.876 10.407 1.197 1.00 0.00 16 GLN A C 13
ATOM 6726 O O . GLN A 1 16 ? 8.992 10.177 0.732 1.00 0.00 16 GLN A O 13
ATOM 6738 N N . GLU A 1 17 ? 7.501 10.102 2.430 1.00 0.00 17 GLU A N 13
ATOM 6739 C CA . GLU A 1 17 ? 8.415 9.450 3.351 1.00 0.00 17 GLU A CA 13
ATOM 6740 C C . GLU A 1 17 ? 8.744 8.037 2.864 1.00 0.00 17 GLU A C 13
ATOM 6741 O O . GLU A 1 17 ? 9.913 7.675 2.742 1.00 0.00 17 GLU A O 13
ATOM 6751 N N . LYS A 1 18 ? 7.691 7.278 2.599 1.00 0.00 18 LYS A N 13
ATOM 6752 C CA . LYS A 1 18 ? 7.852 5.912 2.128 1.00 0.00 18 LYS A CA 13
ATOM 6753 C C . LYS A 1 18 ? 8.317 5.933 0.670 1.00 0.00 18 LYS A C 13
ATOM 6754 O O . LYS A 1 18 ? 8.954 6.889 0.231 1.00 0.00 18 LYS A O 13
ATOM 6769 N N . GLU A 1 19 ? 7.980 4.866 -0.039 1.00 0.00 19 GLU A N 13
ATOM 6770 C CA . GLU A 1 19 ? 8.355 4.748 -1.438 1.00 0.00 19 GLU A CA 13
ATOM 6771 C C . GLU A 1 19 ? 9.878 4.712 -1.578 1.00 0.00 19 GLU A C 13
ATOM 6772 O O . GLU A 1 19 ? 10.460 3.648 -1.783 1.00 0.00 19 GLU A O 13
ATOM 6782 N N . LYS A 1 20 ? 10.480 5.887 -1.462 1.00 0.00 20 LYS A N 13
ATOM 6783 C CA . LYS A 1 20 ? 11.925 6.002 -1.574 1.00 0.00 20 LYS A CA 13
ATOM 6784 C C . LYS A 1 20 ? 12.582 4.822 -0.855 1.00 0.00 20 LYS A C 13
ATOM 6785 O O . LYS A 1 20 ? 13.363 4.084 -1.454 1.00 0.00 20 LYS A O 13
ATOM 6800 N N . GLN A 1 21 ? 12.243 4.682 0.418 1.00 0.00 21 GLN A N 13
ATOM 6801 C CA . GLN A 1 21 ? 12.791 3.604 1.223 1.00 0.00 21 GLN A CA 13
ATOM 6802 C C . GLN A 1 21 ? 12.401 2.248 0.633 1.00 0.00 21 GLN A C 13
ATOM 6803 O O . GLN A 1 21 ? 13.244 1.363 0.492 1.00 0.00 21 GLN A O 13
ATOM 6815 N N . GLN A 1 22 ? 11.123 2.127 0.303 1.00 0.00 22 GLN A N 13
ATOM 6816 C CA . GLN A 1 22 ? 10.611 0.894 -0.268 1.00 0.00 22 GLN A CA 13
ATOM 6817 C C . GLN A 1 22 ? 11.351 0.563 -1.566 1.00 0.00 22 GLN A C 13
ATOM 6818 O O . GLN A 1 22 ? 12.238 1.306 -1.986 1.00 0.00 22 GLN A O 13
ATOM 6830 N N . ALA A 1 23 ? 10.961 -0.553 -2.164 1.00 0.00 23 ALA A N 13
ATOM 6831 C CA . ALA A 1 23 ? 11.576 -0.991 -3.406 1.00 0.00 23 ALA A CA 13
ATOM 6832 C C . ALA A 1 23 ? 13.006 -1.459 -3.124 1.00 0.00 23 ALA A C 13
ATOM 6833 O O . ALA A 1 23 ? 13.326 -2.633 -3.307 1.00 0.00 23 ALA A O 13
ATOM 6840 N N . GLU A 1 24 ? 13.827 -0.517 -2.684 1.00 0.00 24 GLU A N 13
ATOM 6841 C CA . GLU A 1 24 ? 15.214 -0.818 -2.374 1.00 0.00 24 GLU A CA 13
ATOM 6842 C C . GLU A 1 24 ? 15.305 -1.634 -1.083 1.00 0.00 24 GLU A C 13
ATOM 6843 O O . GLU A 1 24 ? 16.333 -2.251 -0.806 1.00 0.00 24 GLU A O 13
ATOM 6854 N N . ASN A 1 25 ? 14.218 -1.612 -0.328 1.00 0.00 25 ASN A N 13
ATOM 6855 C CA . ASN A 1 25 ? 14.161 -2.343 0.926 1.00 0.00 25 ASN A CA 13
ATOM 6856 C C . ASN A 1 25 ? 13.040 -3.381 0.857 1.00 0.00 25 ASN A C 13
ATOM 6857 O O . ASN A 1 25 ? 12.494 -3.780 1.885 1.00 0.00 25 ASN A O 13
ATOM 6867 N N . ASN A 1 26 ? 12.730 -3.791 -0.364 1.00 0.00 26 ASN A N 13
ATOM 6868 C CA . ASN A 1 26 ? 11.683 -4.775 -0.580 1.00 0.00 26 ASN A CA 13
ATOM 6869 C C . ASN A 1 26 ? 12.289 -6.023 -1.226 1.00 0.00 26 ASN A C 13
ATOM 6870 O O . ASN A 1 26 ? 11.932 -7.145 -0.871 1.00 0.00 26 ASN A O 13
ATOM 6880 N N . LYS A 1 27 ? 13.195 -5.785 -2.164 1.00 0.00 27 LYS A N 13
ATOM 6881 C CA . LYS A 1 27 ? 13.853 -6.875 -2.863 1.00 0.00 27 LYS A CA 13
ATOM 6882 C C . LYS A 1 27 ? 14.472 -7.830 -1.840 1.00 0.00 27 LYS A C 13
ATOM 6883 O O . LYS A 1 27 ? 14.634 -9.019 -2.114 1.00 0.00 27 LYS A O 13
ATOM 6900 N N . LEU A 1 28 ? 14.799 -7.276 -0.682 1.00 0.00 28 LEU A N 13
ATOM 6901 C CA . LEU A 1 28 ? 15.395 -8.065 0.383 1.00 0.00 28 LEU A CA 13
ATOM 6902 C C . LEU A 1 28 ? 14.304 -8.874 1.086 1.00 0.00 28 LEU A C 13
ATOM 6903 O O . LEU A 1 28 ? 14.586 -9.903 1.698 1.00 0.00 28 LEU A O 13
ATOM 6918 N N . LEU A 1 29 ? 13.080 -8.379 0.974 1.00 0.00 29 LEU A N 13
ATOM 6919 C CA . LEU A 1 29 ? 11.944 -9.044 1.591 1.00 0.00 29 LEU A CA 13
ATOM 6920 C C . LEU A 1 29 ? 11.448 -10.158 0.667 1.00 0.00 29 LEU A C 13
ATOM 6921 O O . LEU A 1 29 ? 11.028 -11.215 1.134 1.00 0.00 29 LEU A O 13
ATOM 6936 N N . LEU A 1 30 ? 11.513 -9.883 -0.628 1.00 0.00 30 LEU A N 13
ATOM 6937 C CA . LEU A 1 30 ? 11.076 -10.848 -1.621 1.00 0.00 30 LEU A CA 13
ATOM 6938 C C . LEU A 1 30 ? 12.004 -12.064 -1.588 1.00 0.00 30 LEU A C 13
ATOM 6939 O O . LEU A 1 30 ? 11.550 -13.201 -1.710 1.00 0.00 30 LEU A O 13
ATOM 6954 N N . ASP A 1 31 ? 13.289 -11.784 -1.423 1.00 0.00 31 ASP A N 13
ATOM 6955 C CA . ASP A 1 31 ? 14.285 -12.840 -1.373 1.00 0.00 31 ASP A CA 13
ATOM 6956 C C . ASP A 1 31 ? 13.774 -13.975 -0.484 1.00 0.00 31 ASP A C 13
ATOM 6957 O O . ASP A 1 31 ? 13.714 -15.125 -0.915 1.00 0.00 31 ASP A O 13
ATOM 6987 N N . ILE A 1 33 ? 10.806 -14.439 0.533 1.00 0.00 33 ILE A N 13
ATOM 6988 C CA . ILE A 1 33 ? 9.577 -14.939 -0.057 1.00 0.00 33 ILE A CA 13
ATOM 6989 C C . ILE A 1 33 ? 9.917 -15.819 -1.262 1.00 0.00 33 ILE A C 13
ATOM 6990 O O . ILE A 1 33 ? 9.965 -17.044 -1.148 1.00 0.00 33 ILE A O 13
ATOM 7008 N N . ASP A 1 1 ? -10.145 14.086 -7.476 1.00 0.00 1 ASP A N 14
ATOM 7009 C CA . ASP A 1 1 ? -11.023 15.026 -8.153 1.00 0.00 1 ASP A CA 14
ATOM 7010 C C . ASP A 1 1 ? -12.323 15.167 -7.359 1.00 0.00 1 ASP A C 14
ATOM 7011 O O . ASP A 1 1 ? -12.896 16.253 -7.289 1.00 0.00 1 ASP A O 14
ATOM 7019 N N . LEU A 1 2 ? -12.749 14.054 -6.780 1.00 0.00 2 LEU A N 14
ATOM 7020 C CA . LEU A 1 2 ? -13.970 14.040 -5.993 1.00 0.00 2 LEU A CA 14
ATOM 7021 C C . LEU A 1 2 ? -14.158 12.653 -5.375 1.00 0.00 2 LEU A C 14
ATOM 7022 O O . LEU A 1 2 ? -15.227 12.056 -5.493 1.00 0.00 2 LEU A O 14
ATOM 7037 N N . SER A 1 3 ? -13.102 12.181 -4.729 1.00 0.00 3 SER A N 14
ATOM 7038 C CA . SER A 1 3 ? -13.137 10.876 -4.091 1.00 0.00 3 SER A CA 14
ATOM 7039 C C . SER A 1 3 ? -11.779 10.565 -3.459 1.00 0.00 3 SER A C 14
ATOM 7040 O O . SER A 1 3 ? -11.711 9.957 -2.393 1.00 0.00 3 SER A O 14
ATOM 7067 N N . HIS A 1 5 ? -9.986 12.199 -1.818 1.00 0.00 5 HIS A N 14
ATOM 7068 C CA . HIS A 1 5 ? -9.963 12.680 -0.446 1.00 0.00 5 HIS A CA 14
ATOM 7069 C C . HIS A 1 5 ? -10.345 11.543 0.502 1.00 0.00 5 HIS A C 14
ATOM 7070 O O . HIS A 1 5 ? -10.071 11.611 1.699 1.00 0.00 5 HIS A O 14
ATOM 7106 N N . LEU A 1 7 ? -9.040 8.892 0.528 1.00 0.00 7 LEU A N 14
ATOM 7107 C CA . LEU A 1 7 ? -7.791 8.224 0.853 1.00 0.00 7 LEU A CA 14
ATOM 7108 C C . LEU A 1 7 ? -6.621 9.049 0.313 1.00 0.00 7 LEU A C 14
ATOM 7109 O O . LEU A 1 7 ? -5.743 8.518 -0.365 1.00 0.00 7 LEU A O 14
ATOM 7124 N N . ARG A 1 8 ? -6.646 10.334 0.636 1.00 0.00 8 ARG A N 14
ATOM 7125 C CA . ARG A 1 8 ? -5.598 11.238 0.192 1.00 0.00 8 ARG A CA 14
ATOM 7126 C C . ARG A 1 8 ? -4.531 11.387 1.277 1.00 0.00 8 ARG A C 14
ATOM 7127 O O . ARG A 1 8 ? -3.421 10.876 1.138 1.00 0.00 8 ARG A O 14
ATOM 7145 N N . LYS A 1 9 ? -4.903 12.091 2.336 1.00 0.00 9 LYS A N 14
ATOM 7146 C CA . LYS A 1 9 ? -3.993 12.315 3.446 1.00 0.00 9 LYS A CA 14
ATOM 7147 C C . LYS A 1 9 ? -3.208 11.031 3.722 1.00 0.00 9 LYS A C 14
ATOM 7148 O O . LYS A 1 9 ? -1.988 11.067 3.874 1.00 0.00 9 LYS A O 14
ATOM 7182 N N . ILE A 1 11 ? -2.194 8.649 1.908 1.00 0.00 11 ILE A N 14
ATOM 7183 C CA . ILE A 1 11 ? -1.065 8.516 1.004 1.00 0.00 11 ILE A CA 14
ATOM 7184 C C . ILE A 1 11 ? -0.076 9.656 1.260 1.00 0.00 11 ILE A C 14
ATOM 7185 O O . ILE A 1 11 ? 0.478 9.767 2.353 1.00 0.00 11 ILE A O 14
ATOM 7200 N N . GLU A 1 12 ? 0.117 10.471 0.234 1.00 0.00 12 GLU A N 14
ATOM 7201 C CA . GLU A 1 12 ? 1.029 11.597 0.335 1.00 0.00 12 GLU A CA 14
ATOM 7202 C C . GLU A 1 12 ? 2.147 11.288 1.333 1.00 0.00 12 GLU A C 14
ATOM 7203 O O . GLU A 1 12 ? 3.152 10.677 0.974 1.00 0.00 12 GLU A O 14
ATOM 7213 N N . ILE A 1 13 ? 1.933 11.722 2.566 1.00 0.00 13 ILE A N 14
ATOM 7214 C CA . ILE A 1 13 ? 2.910 11.499 3.619 1.00 0.00 13 ILE A CA 14
ATOM 7215 C C . ILE A 1 13 ? 3.530 10.110 3.446 1.00 0.00 13 ILE A C 14
ATOM 7216 O O . ILE A 1 13 ? 4.733 9.987 3.229 1.00 0.00 13 ILE A O 14
ATOM 7231 N N . GLU A 1 14 ? 2.678 9.101 3.551 1.00 0.00 14 GLU A N 14
ATOM 7232 C CA . GLU A 1 14 ? 3.127 7.725 3.410 1.00 0.00 14 GLU A CA 14
ATOM 7233 C C . GLU A 1 14 ? 4.089 7.601 2.227 1.00 0.00 14 GLU A C 14
ATOM 7234 O O . GLU A 1 14 ? 5.184 7.058 2.367 1.00 0.00 14 GLU A O 14
ATOM 7244 N N . LYS A 1 15 ? 3.645 8.111 1.087 1.00 0.00 15 LYS A N 14
ATOM 7245 C CA . LYS A 1 15 ? 4.453 8.063 -0.119 1.00 0.00 15 LYS A CA 14
ATOM 7246 C C . LYS A 1 15 ? 5.725 8.887 0.090 1.00 0.00 15 LYS A C 14
ATOM 7247 O O . LYS A 1 15 ? 6.833 8.361 -0.011 1.00 0.00 15 LYS A O 14
ATOM 7262 N N . GLN A 1 16 ? 5.524 10.164 0.380 1.00 0.00 16 GLN A N 14
ATOM 7263 C CA . GLN A 1 16 ? 6.642 11.065 0.604 1.00 0.00 16 GLN A CA 14
ATOM 7264 C C . GLN A 1 16 ? 7.751 10.352 1.380 1.00 0.00 16 GLN A C 14
ATOM 7265 O O . GLN A 1 16 ? 8.895 10.303 0.930 1.00 0.00 16 GLN A O 14
ATOM 7277 N N . GLU A 1 17 ? 7.374 9.815 2.531 1.00 0.00 17 GLU A N 14
ATOM 7278 C CA . GLU A 1 17 ? 8.323 9.107 3.373 1.00 0.00 17 GLU A CA 14
ATOM 7279 C C . GLU A 1 17 ? 8.696 7.765 2.739 1.00 0.00 17 GLU A C 14
ATOM 7280 O O . GLU A 1 17 ? 9.875 7.435 2.622 1.00 0.00 17 GLU A O 14
ATOM 7290 N N . LYS A 1 18 ? 7.668 7.026 2.348 1.00 0.00 18 LYS A N 14
ATOM 7291 C CA . LYS A 1 18 ? 7.874 5.727 1.729 1.00 0.00 18 LYS A CA 14
ATOM 7292 C C . LYS A 1 18 ? 8.395 5.923 0.304 1.00 0.00 18 LYS A C 14
ATOM 7293 O O . LYS A 1 18 ? 8.935 6.978 -0.024 1.00 0.00 18 LYS A O 14
ATOM 7308 N N . GLU A 1 19 ? 8.216 4.889 -0.506 1.00 0.00 19 GLU A N 14
ATOM 7309 C CA . GLU A 1 19 ? 8.662 4.933 -1.887 1.00 0.00 19 GLU A CA 14
ATOM 7310 C C . GLU A 1 19 ? 10.187 5.038 -1.949 1.00 0.00 19 GLU A C 14
ATOM 7311 O O . GLU A 1 19 ? 10.860 4.103 -2.379 1.00 0.00 19 GLU A O 14
ATOM 7321 N N . LYS A 1 20 ? 10.688 6.186 -1.515 1.00 0.00 20 LYS A N 14
ATOM 7322 C CA . LYS A 1 20 ? 12.121 6.425 -1.515 1.00 0.00 20 LYS A CA 14
ATOM 7323 C C . LYS A 1 20 ? 12.848 5.143 -1.108 1.00 0.00 20 LYS A C 14
ATOM 7324 O O . LYS A 1 20 ? 13.592 4.567 -1.902 1.00 0.00 20 LYS A O 14
ATOM 7339 N N . GLN A 1 21 ? 12.609 4.731 0.128 1.00 0.00 21 GLN A N 14
ATOM 7340 C CA . GLN A 1 21 ? 13.232 3.528 0.651 1.00 0.00 21 GLN A CA 14
ATOM 7341 C C . GLN A 1 21 ? 12.725 2.297 -0.105 1.00 0.00 21 GLN A C 14
ATOM 7342 O O . GLN A 1 21 ? 13.485 1.364 -0.358 1.00 0.00 21 GLN A O 14
ATOM 7354 N N . GLN A 1 22 ? 11.445 2.336 -0.443 1.00 0.00 22 GLN A N 14
ATOM 7355 C CA . GLN A 1 22 ? 10.828 1.235 -1.165 1.00 0.00 22 GLN A CA 14
ATOM 7356 C C . GLN A 1 22 ? 11.705 0.819 -2.348 1.00 0.00 22 GLN A C 14
ATOM 7357 O O . GLN A 1 22 ? 12.716 1.460 -2.632 1.00 0.00 22 GLN A O 14
ATOM 7369 N N . ALA A 1 23 ? 11.287 -0.252 -3.005 1.00 0.00 23 ALA A N 14
ATOM 7370 C CA . ALA A 1 23 ? 12.022 -0.763 -4.150 1.00 0.00 23 ALA A CA 14
ATOM 7371 C C . ALA A 1 23 ? 13.322 -1.410 -3.669 1.00 0.00 23 ALA A C 14
ATOM 7372 O O . ALA A 1 23 ? 13.512 -2.616 -3.821 1.00 0.00 23 ALA A O 14
ATOM 7379 N N . GLU A 1 24 ? 14.183 -0.580 -3.099 1.00 0.00 24 GLU A N 14
ATOM 7380 C CA . GLU A 1 24 ? 15.460 -1.057 -2.596 1.00 0.00 24 GLU A CA 14
ATOM 7381 C C . GLU A 1 24 ? 15.267 -1.787 -1.265 1.00 0.00 24 GLU A C 14
ATOM 7382 O O . GLU A 1 24 ? 16.209 -2.368 -0.729 1.00 0.00 24 GLU A O 14
ATOM 7393 N N . ASN A 1 25 ? 14.039 -1.734 -0.771 1.00 0.00 25 ASN A N 14
ATOM 7394 C CA . ASN A 1 25 ? 13.709 -2.384 0.487 1.00 0.00 25 ASN A CA 14
ATOM 7395 C C . ASN A 1 25 ? 12.751 -3.547 0.220 1.00 0.00 25 ASN A C 14
ATOM 7396 O O . ASN A 1 25 ? 12.531 -4.386 1.091 1.00 0.00 25 ASN A O 14
ATOM 7406 N N . ASN A 1 26 ? 12.208 -3.558 -0.988 1.00 0.00 26 ASN A N 14
ATOM 7407 C CA . ASN A 1 26 ? 11.278 -4.604 -1.381 1.00 0.00 26 ASN A CA 14
ATOM 7408 C C . ASN A 1 26 ? 12.049 -5.907 -1.603 1.00 0.00 26 ASN A C 14
ATOM 7409 O O . ASN A 1 26 ? 11.694 -6.945 -1.046 1.00 0.00 26 ASN A O 14
ATOM 7419 N N . LYS A 1 27 ? 13.089 -5.811 -2.418 1.00 0.00 27 LYS A N 14
ATOM 7420 C CA . LYS A 1 27 ? 13.913 -6.969 -2.720 1.00 0.00 27 LYS A CA 14
ATOM 7421 C C . LYS A 1 27 ? 14.358 -7.628 -1.414 1.00 0.00 27 LYS A C 14
ATOM 7422 O O . LYS A 1 27 ? 14.702 -8.809 -1.395 1.00 0.00 27 LYS A O 14
ATOM 7439 N N . LEU A 1 28 ? 14.341 -6.835 -0.352 1.00 0.00 28 LEU A N 14
ATOM 7440 C CA . LEU A 1 28 ? 14.738 -7.327 0.956 1.00 0.00 28 LEU A CA 14
ATOM 7441 C C . LEU A 1 28 ? 13.625 -8.210 1.525 1.00 0.00 28 LEU A C 14
ATOM 7442 O O . LEU A 1 28 ? 13.898 -9.241 2.137 1.00 0.00 28 LEU A O 14
ATOM 7457 N N . LEU A 1 29 ? 12.395 -7.773 1.302 1.00 0.00 29 LEU A N 14
ATOM 7458 C CA . LEU A 1 29 ? 11.240 -8.511 1.784 1.00 0.00 29 LEU A CA 14
ATOM 7459 C C . LEU A 1 29 ? 10.902 -9.626 0.792 1.00 0.00 29 LEU A C 14
ATOM 7460 O O . LEU A 1 29 ? 10.210 -10.581 1.139 1.00 0.00 29 LEU A O 14
ATOM 7475 N N . LEU A 1 30 ? 11.406 -9.467 -0.423 1.00 0.00 30 LEU A N 14
ATOM 7476 C CA . LEU A 1 30 ? 11.166 -10.448 -1.467 1.00 0.00 30 LEU A CA 14
ATOM 7477 C C . LEU A 1 30 ? 12.095 -11.646 -1.258 1.00 0.00 30 LEU A C 14
ATOM 7478 O O . LEU A 1 30 ? 11.716 -12.784 -1.530 1.00 0.00 30 LEU A O 14
ATOM 7493 N N . ASP A 1 31 ? 13.293 -11.348 -0.779 1.00 0.00 31 ASP A N 14
ATOM 7494 C CA . ASP A 1 31 ? 14.279 -12.387 -0.530 1.00 0.00 31 ASP A CA 14
ATOM 7495 C C . ASP A 1 31 ? 13.674 -13.448 0.390 1.00 0.00 31 ASP A C 14
ATOM 7496 O O . ASP A 1 31 ? 13.668 -14.632 0.057 1.00 0.00 31 ASP A O 14
ATOM 7526 N N . ILE A 1 33 ? 10.783 -14.036 0.892 1.00 0.00 33 ILE A N 14
ATOM 7527 C CA . ILE A 1 33 ? 9.702 -14.679 0.164 1.00 0.00 33 ILE A CA 14
ATOM 7528 C C . ILE A 1 33 ? 10.282 -15.757 -0.755 1.00 0.00 33 ILE A C 14
ATOM 7529 O O . ILE A 1 33 ? 10.004 -16.942 -0.580 1.00 0.00 33 ILE A O 14
ATOM 7547 N N . ASP A 1 1 ? -14.203 12.195 -0.879 1.00 0.00 1 ASP A N 15
ATOM 7548 C CA . ASP A 1 1 ? -15.500 12.847 -0.819 1.00 0.00 1 ASP A CA 15
ATOM 7549 C C . ASP A 1 1 ? -15.792 13.517 -2.163 1.00 0.00 1 ASP A C 15
ATOM 7550 O O . ASP A 1 1 ? -16.942 13.572 -2.596 1.00 0.00 1 ASP A O 15
ATOM 7558 N N . LEU A 1 2 ? -14.730 14.010 -2.785 1.00 0.00 2 LEU A N 15
ATOM 7559 C CA . LEU A 1 2 ? -14.858 14.674 -4.071 1.00 0.00 2 LEU A CA 15
ATOM 7560 C C . LEU A 1 2 ? -14.220 13.804 -5.155 1.00 0.00 2 LEU A C 15
ATOM 7561 O O . LEU A 1 2 ? -13.618 14.320 -6.096 1.00 0.00 2 LEU A O 15
ATOM 7576 N N . SER A 1 3 ? -14.374 12.498 -4.987 1.00 0.00 3 SER A N 15
ATOM 7577 C CA . SER A 1 3 ? -13.821 11.551 -5.941 1.00 0.00 3 SER A CA 15
ATOM 7578 C C . SER A 1 3 ? -12.331 11.828 -6.148 1.00 0.00 3 SER A C 15
ATOM 7579 O O . SER A 1 3 ? -11.871 11.956 -7.283 1.00 0.00 3 SER A O 15
ATOM 7606 N N . HIS A 1 5 ? -9.922 12.943 -2.813 1.00 0.00 5 HIS A N 15
ATOM 7607 C CA . HIS A 1 5 ? -9.403 12.925 -1.456 1.00 0.00 5 HIS A CA 15
ATOM 7608 C C . HIS A 1 5 ? -9.535 11.515 -0.875 1.00 0.00 5 HIS A C 15
ATOM 7609 O O . HIS A 1 5 ? -8.800 11.147 0.040 1.00 0.00 5 HIS A O 15
ATOM 7645 N N . LEU A 1 7 ? -8.452 9.102 -1.752 1.00 0.00 7 LEU A N 15
ATOM 7646 C CA . LEU A 1 7 ? -7.141 8.479 -1.812 1.00 0.00 7 LEU A CA 15
ATOM 7647 C C . LEU A 1 7 ? -6.100 9.530 -2.204 1.00 0.00 7 LEU A C 15
ATOM 7648 O O . LEU A 1 7 ? -5.546 9.482 -3.301 1.00 0.00 7 LEU A O 15
ATOM 7663 N N . ARG A 1 8 ? -5.865 10.456 -1.285 1.00 0.00 8 ARG A N 15
ATOM 7664 C CA . ARG A 1 8 ? -4.900 11.516 -1.520 1.00 0.00 8 ARG A CA 15
ATOM 7665 C C . ARG A 1 8 ? -4.015 11.713 -0.287 1.00 0.00 8 ARG A C 15
ATOM 7666 O O . ARG A 1 8 ? -2.910 11.178 -0.221 1.00 0.00 8 ARG A O 15
ATOM 7684 N N . LYS A 1 9 ? -4.537 12.481 0.659 1.00 0.00 9 LYS A N 15
ATOM 7685 C CA . LYS A 1 9 ? -3.808 12.754 1.886 1.00 0.00 9 LYS A CA 15
ATOM 7686 C C . LYS A 1 9 ? -3.105 11.477 2.352 1.00 0.00 9 LYS A C 15
ATOM 7687 O O . LYS A 1 9 ? -1.927 11.506 2.705 1.00 0.00 9 LYS A O 15
ATOM 7721 N N . ILE A 1 11 ? -1.850 8.990 0.851 1.00 0.00 11 ILE A N 15
ATOM 7722 C CA . ILE A 1 11 ? -0.589 8.799 0.156 1.00 0.00 11 ILE A CA 15
ATOM 7723 C C . ILE A 1 11 ? 0.378 9.918 0.547 1.00 0.00 11 ILE A C 15
ATOM 7724 O O . ILE A 1 11 ? 0.769 10.029 1.707 1.00 0.00 11 ILE A O 15
ATOM 7739 N N . GLU A 1 12 ? 0.736 10.720 -0.446 1.00 0.00 12 GLU A N 15
ATOM 7740 C CA . GLU A 1 12 ? 1.651 11.827 -0.221 1.00 0.00 12 GLU A CA 15
ATOM 7741 C C . GLU A 1 12 ? 2.599 11.505 0.935 1.00 0.00 12 GLU A C 15
ATOM 7742 O O . GLU A 1 12 ? 3.633 10.868 0.735 1.00 0.00 12 GLU A O 15
ATOM 7752 N N . ILE A 1 13 ? 2.216 11.959 2.119 1.00 0.00 13 ILE A N 15
ATOM 7753 C CA . ILE A 1 13 ? 3.020 11.728 3.306 1.00 0.00 13 ILE A CA 15
ATOM 7754 C C . ILE A 1 13 ? 3.622 10.323 3.243 1.00 0.00 13 ILE A C 15
ATOM 7755 O O . ILE A 1 13 ? 4.842 10.169 3.183 1.00 0.00 13 ILE A O 15
ATOM 7770 N N . GLU A 1 14 ? 2.741 9.335 3.257 1.00 0.00 14 GLU A N 15
ATOM 7771 C CA . GLU A 1 14 ? 3.171 7.948 3.202 1.00 0.00 14 GLU A CA 15
ATOM 7772 C C . GLU A 1 14 ? 4.256 7.770 2.138 1.00 0.00 14 GLU A C 15
ATOM 7773 O O . GLU A 1 14 ? 5.306 7.189 2.409 1.00 0.00 14 GLU A O 15
ATOM 7783 N N . LYS A 1 15 ? 3.966 8.282 0.951 1.00 0.00 15 LYS A N 15
ATOM 7784 C CA . LYS A 1 15 ? 4.905 8.188 -0.154 1.00 0.00 15 LYS A CA 15
ATOM 7785 C C . LYS A 1 15 ? 6.187 8.941 0.206 1.00 0.00 15 LYS A C 15
ATOM 7786 O O . LYS A 1 15 ? 7.263 8.347 0.269 1.00 0.00 15 LYS A O 15
ATOM 7801 N N . GLN A 1 16 ? 6.030 10.236 0.433 1.00 0.00 16 GLN A N 15
ATOM 7802 C CA . GLN A 1 16 ? 7.163 11.077 0.785 1.00 0.00 16 GLN A CA 15
ATOM 7803 C C . GLN A 1 16 ? 8.107 10.327 1.726 1.00 0.00 16 GLN A C 15
ATOM 7804 O O . GLN A 1 16 ? 9.303 10.220 1.455 1.00 0.00 16 GLN A O 15
ATOM 7816 N N . GLU A 1 17 ? 7.536 9.829 2.813 1.00 0.00 17 GLU A N 15
ATOM 7817 C CA . GLU A 1 17 ? 8.313 9.093 3.796 1.00 0.00 17 GLU A CA 15
ATOM 7818 C C . GLU A 1 17 ? 8.756 7.746 3.222 1.00 0.00 17 GLU A C 15
ATOM 7819 O O . GLU A 1 17 ? 9.939 7.410 3.259 1.00 0.00 17 GLU A O 15
ATOM 7829 N N . LYS A 1 18 ? 7.783 7.010 2.704 1.00 0.00 18 LYS A N 15
ATOM 7830 C CA . LYS A 1 18 ? 8.058 5.708 2.123 1.00 0.00 18 LYS A CA 15
ATOM 7831 C C . LYS A 1 18 ? 8.793 5.892 0.794 1.00 0.00 18 LYS A C 15
ATOM 7832 O O . LYS A 1 18 ? 9.498 6.881 0.603 1.00 0.00 18 LYS A O 15
ATOM 7847 N N . GLU A 1 19 ? 8.603 4.924 -0.090 1.00 0.00 19 GLU A N 15
ATOM 7848 C CA . GLU A 1 19 ? 9.239 4.966 -1.395 1.00 0.00 19 GLU A CA 15
ATOM 7849 C C . GLU A 1 19 ? 10.761 4.920 -1.246 1.00 0.00 19 GLU A C 15
ATOM 7850 O O . GLU A 1 19 ? 11.378 3.878 -1.464 1.00 0.00 19 GLU A O 15
ATOM 7860 N N . LYS A 1 20 ? 11.323 6.061 -0.876 1.00 0.00 20 LYS A N 15
ATOM 7861 C CA . LYS A 1 20 ? 12.761 6.163 -0.695 1.00 0.00 20 LYS A CA 15
ATOM 7862 C C . LYS A 1 20 ? 13.276 4.894 -0.014 1.00 0.00 20 LYS A C 15
ATOM 7863 O O . LYS A 1 20 ? 14.200 4.251 -0.510 1.00 0.00 20 LYS A O 15
ATOM 7878 N N . GLN A 1 21 ? 12.656 4.572 1.112 1.00 0.00 21 GLN A N 15
ATOM 7879 C CA . GLN A 1 21 ? 13.042 3.390 1.865 1.00 0.00 21 GLN A CA 15
ATOM 7880 C C . GLN A 1 21 ? 12.454 2.134 1.220 1.00 0.00 21 GLN A C 15
ATOM 7881 O O . GLN A 1 21 ? 13.089 1.080 1.214 1.00 0.00 21 GLN A O 15
ATOM 7893 N N . GLN A 1 22 ? 11.249 2.287 0.692 1.00 0.00 22 GLN A N 15
ATOM 7894 C CA . GLN A 1 22 ? 10.570 1.177 0.045 1.00 0.00 22 GLN A CA 15
ATOM 7895 C C . GLN A 1 22 ? 11.310 0.772 -1.231 1.00 0.00 22 GLN A C 15
ATOM 7896 O O . GLN A 1 22 ? 12.273 1.426 -1.629 1.00 0.00 22 GLN A O 15
ATOM 7908 N N . ALA A 1 23 ? 10.833 -0.305 -1.838 1.00 0.00 23 ALA A N 15
ATOM 7909 C CA . ALA A 1 23 ? 11.438 -0.805 -3.060 1.00 0.00 23 ALA A CA 15
ATOM 7910 C C . ALA A 1 23 ? 12.809 -1.402 -2.738 1.00 0.00 23 ALA A C 15
ATOM 7911 O O . ALA A 1 23 ? 13.032 -2.597 -2.931 1.00 0.00 23 ALA A O 15
ATOM 7918 N N . GLU A 1 24 ? 13.694 -0.543 -2.253 1.00 0.00 24 GLU A N 15
ATOM 7919 C CA . GLU A 1 24 ? 15.038 -0.970 -1.903 1.00 0.00 24 GLU A CA 15
ATOM 7920 C C . GLU A 1 24 ? 15.008 -1.829 -0.637 1.00 0.00 24 GLU A C 15
ATOM 7921 O O . GLU A 1 24 ? 16.026 -2.399 -0.245 1.00 0.00 24 GLU A O 15
ATOM 7932 N N . ASN A 1 25 ? 13.831 -1.897 -0.034 1.00 0.00 25 ASN A N 15
ATOM 7933 C CA . ASN A 1 25 ? 13.656 -2.677 1.179 1.00 0.00 25 ASN A CA 15
ATOM 7934 C C . ASN A 1 25 ? 12.742 -3.870 0.886 1.00 0.00 25 ASN A C 15
ATOM 7935 O O . ASN A 1 25 ? 12.655 -4.801 1.685 1.00 0.00 25 ASN A O 15
ATOM 7945 N N . ASN A 1 26 ? 12.084 -3.801 -0.261 1.00 0.00 26 ASN A N 15
ATOM 7946 C CA . ASN A 1 26 ? 11.179 -4.863 -0.670 1.00 0.00 26 ASN A CA 15
ATOM 7947 C C . ASN A 1 26 ? 11.996 -6.071 -1.135 1.00 0.00 26 ASN A C 15
ATOM 7948 O O . ASN A 1 26 ? 11.762 -7.192 -0.686 1.00 0.00 26 ASN A O 15
ATOM 7958 N N . LYS A 1 27 ? 12.935 -5.801 -2.029 1.00 0.00 27 LYS A N 15
ATOM 7959 C CA . LYS A 1 27 ? 13.787 -6.851 -2.559 1.00 0.00 27 LYS A CA 15
ATOM 7960 C C . LYS A 1 27 ? 14.415 -7.628 -1.400 1.00 0.00 27 LYS A C 15
ATOM 7961 O O . LYS A 1 27 ? 14.800 -8.785 -1.559 1.00 0.00 27 LYS A O 15
ATOM 7978 N N . LEU A 1 28 ? 14.500 -6.958 -0.260 1.00 0.00 28 LEU A N 15
ATOM 7979 C CA . LEU A 1 28 ? 15.074 -7.571 0.926 1.00 0.00 28 LEU A CA 15
ATOM 7980 C C . LEU A 1 28 ? 14.106 -8.622 1.472 1.00 0.00 28 LEU A C 15
ATOM 7981 O O . LEU A 1 28 ? 14.532 -9.640 2.014 1.00 0.00 28 LEU A O 15
ATOM 7996 N N . LEU A 1 29 ? 12.822 -8.339 1.311 1.00 0.00 29 LEU A N 15
ATOM 7997 C CA . LEU A 1 29 ? 11.791 -9.247 1.781 1.00 0.00 29 LEU A CA 15
ATOM 7998 C C . LEU A 1 29 ? 11.544 -10.325 0.723 1.00 0.00 29 LEU A C 15
ATOM 7999 O O . LEU A 1 29 ? 11.476 -11.510 1.043 1.00 0.00 29 LEU A O 15
ATOM 8014 N N . LEU A 1 30 ? 11.418 -9.873 -0.516 1.00 0.00 30 LEU A N 15
ATOM 8015 C CA . LEU A 1 30 ? 11.181 -10.784 -1.623 1.00 0.00 30 LEU A CA 15
ATOM 8016 C C . LEU A 1 30 ? 12.267 -11.862 -1.632 1.00 0.00 30 LEU A C 15
ATOM 8017 O O . LEU A 1 30 ? 11.993 -13.020 -1.943 1.00 0.00 30 LEU A O 15
ATOM 8032 N N . ASP A 1 31 ? 13.475 -11.443 -1.286 1.00 0.00 31 ASP A N 15
ATOM 8033 C CA . ASP A 1 31 ? 14.602 -12.359 -1.250 1.00 0.00 31 ASP A CA 15
ATOM 8034 C C . ASP A 1 31 ? 14.198 -13.631 -0.503 1.00 0.00 31 ASP A C 15
ATOM 8035 O O . ASP A 1 31 ? 14.335 -14.734 -1.027 1.00 0.00 31 ASP A O 15
ATOM 8065 N N . ILE A 1 33 ? 11.094 -14.614 0.522 1.00 0.00 33 ILE A N 15
ATOM 8066 C CA . ILE A 1 33 ? 9.966 -15.218 -0.165 1.00 0.00 33 ILE A CA 15
ATOM 8067 C C . ILE A 1 33 ? 10.469 -15.974 -1.397 1.00 0.00 33 ILE A C 15
ATOM 8068 O O . ILE A 1 33 ? 10.533 -17.202 -1.394 1.00 0.00 33 ILE A O 15
ATOM 8086 N N . ASP A 1 1 ? -11.441 14.209 -6.773 1.00 0.00 1 ASP A N 16
ATOM 8087 C CA . ASP A 1 1 ? -12.700 14.573 -7.402 1.00 0.00 1 ASP A CA 16
ATOM 8088 C C . ASP A 1 1 ? -13.841 13.805 -6.731 1.00 0.00 1 ASP A C 16
ATOM 8089 O O . ASP A 1 1 ? -14.945 14.329 -6.585 1.00 0.00 1 ASP A O 16
ATOM 8097 N N . LEU A 1 2 ? -13.536 12.576 -6.341 1.00 0.00 2 LEU A N 16
ATOM 8098 C CA . LEU A 1 2 ? -14.523 11.731 -5.689 1.00 0.00 2 LEU A CA 16
ATOM 8099 C C . LEU A 1 2 ? -13.876 10.398 -5.310 1.00 0.00 2 LEU A C 16
ATOM 8100 O O . LEU A 1 2 ? -14.478 9.341 -5.483 1.00 0.00 2 LEU A O 16
ATOM 8115 N N . SER A 1 3 ? -12.656 10.493 -4.802 1.00 0.00 3 SER A N 16
ATOM 8116 C CA . SER A 1 3 ? -11.921 9.307 -4.397 1.00 0.00 3 SER A CA 16
ATOM 8117 C C . SER A 1 3 ? -10.595 9.709 -3.747 1.00 0.00 3 SER A C 16
ATOM 8118 O O . SER A 1 3 ? -10.170 9.101 -2.766 1.00 0.00 3 SER A O 16
ATOM 8145 N N . HIS A 1 5 ? -9.812 12.466 -2.063 1.00 0.00 5 HIS A N 16
ATOM 8146 C CA . HIS A 1 5 ? -10.044 12.930 -0.705 1.00 0.00 5 HIS A CA 16
ATOM 8147 C C . HIS A 1 5 ? -10.351 11.735 0.200 1.00 0.00 5 HIS A C 16
ATOM 8148 O O . HIS A 1 5 ? -10.074 11.773 1.398 1.00 0.00 5 HIS A O 16
ATOM 8184 N N . LEU A 1 7 ? -8.879 9.224 0.147 1.00 0.00 7 LEU A N 16
ATOM 8185 C CA . LEU A 1 7 ? -7.591 8.598 0.398 1.00 0.00 7 LEU A CA 16
ATOM 8186 C C . LEU A 1 7 ? -6.486 9.445 -0.238 1.00 0.00 7 LEU A C 16
ATOM 8187 O O . LEU A 1 7 ? -5.871 9.033 -1.220 1.00 0.00 7 LEU A O 16
ATOM 8202 N N . ARG A 1 8 ? -6.268 10.614 0.348 1.00 0.00 8 ARG A N 16
ATOM 8203 C CA . ARG A 1 8 ? -5.248 11.522 -0.149 1.00 0.00 8 ARG A CA 16
ATOM 8204 C C . ARG A 1 8 ? -4.203 11.788 0.934 1.00 0.00 8 ARG A C 16
ATOM 8205 O O . ARG A 1 8 ? -3.009 11.850 0.648 1.00 0.00 8 ARG A O 16
ATOM 8223 N N . LYS A 1 9 ? -4.689 11.939 2.158 1.00 0.00 9 LYS A N 16
ATOM 8224 C CA . LYS A 1 9 ? -3.811 12.199 3.286 1.00 0.00 9 LYS A CA 16
ATOM 8225 C C . LYS A 1 9 ? -2.985 10.946 3.583 1.00 0.00 9 LYS A C 16
ATOM 8226 O O . LYS A 1 9 ? -1.804 11.039 3.909 1.00 0.00 9 LYS A O 16
ATOM 8260 N N . ILE A 1 11 ? -1.786 8.679 1.623 1.00 0.00 11 ILE A N 16
ATOM 8261 C CA . ILE A 1 11 ? -0.627 8.616 0.749 1.00 0.00 11 ILE A CA 16
ATOM 8262 C C . ILE A 1 11 ? 0.313 9.780 1.069 1.00 0.00 11 ILE A C 16
ATOM 8263 O O . ILE A 1 11 ? 0.856 9.858 2.170 1.00 0.00 11 ILE A O 16
ATOM 8278 N N . GLU A 1 12 ? 0.475 10.655 0.087 1.00 0.00 12 GLU A N 16
ATOM 8279 C CA . GLU A 1 12 ? 1.340 11.811 0.252 1.00 0.00 12 GLU A CA 16
ATOM 8280 C C . GLU A 1 12 ? 2.418 11.523 1.299 1.00 0.00 12 GLU A C 16
ATOM 8281 O O . GLU A 1 12 ? 3.459 10.952 0.981 1.00 0.00 12 GLU A O 16
ATOM 8291 N N . ILE A 1 13 ? 2.131 11.934 2.526 1.00 0.00 13 ILE A N 16
ATOM 8292 C CA . ILE A 1 13 ? 3.063 11.727 3.621 1.00 0.00 13 ILE A CA 16
ATOM 8293 C C . ILE A 1 13 ? 3.717 10.352 3.475 1.00 0.00 13 ILE A C 16
ATOM 8294 O O . ILE A 1 13 ? 4.933 10.253 3.319 1.00 0.00 13 ILE A O 16
ATOM 8309 N N . GLU A 1 14 ? 2.882 9.325 3.533 1.00 0.00 14 GLU A N 16
ATOM 8310 C CA . GLU A 1 14 ? 3.364 7.961 3.409 1.00 0.00 14 GLU A CA 16
ATOM 8311 C C . GLU A 1 14 ? 4.334 7.845 2.232 1.00 0.00 14 GLU A C 16
ATOM 8312 O O . GLU A 1 14 ? 5.437 7.320 2.382 1.00 0.00 14 GLU A O 16
ATOM 8322 N N . LYS A 1 15 ? 3.889 8.343 1.087 1.00 0.00 15 LYS A N 16
ATOM 8323 C CA . LYS A 1 15 ? 4.705 8.301 -0.114 1.00 0.00 15 LYS A CA 16
ATOM 8324 C C . LYS A 1 15 ? 5.999 9.080 0.126 1.00 0.00 15 LYS A C 16
ATOM 8325 O O . LYS A 1 15 ? 7.088 8.584 -0.157 1.00 0.00 15 LYS A O 16
ATOM 8340 N N . GLN A 1 16 ? 5.838 10.287 0.648 1.00 0.00 16 GLN A N 16
ATOM 8341 C CA . GLN A 1 16 ? 6.981 11.140 0.930 1.00 0.00 16 GLN A CA 16
ATOM 8342 C C . GLN A 1 16 ? 7.982 10.406 1.825 1.00 0.00 16 GLN A C 16
ATOM 8343 O O . GLN A 1 16 ? 9.164 10.316 1.496 1.00 0.00 16 GLN A O 16
ATOM 8355 N N . GLU A 1 17 ? 7.472 9.903 2.939 1.00 0.00 17 GLU A N 16
ATOM 8356 C CA . GLU A 1 17 ? 8.306 9.180 3.884 1.00 0.00 17 GLU A CA 16
ATOM 8357 C C . GLU A 1 17 ? 8.829 7.889 3.251 1.00 0.00 17 GLU A C 16
ATOM 8358 O O . GLU A 1 17 ? 10.036 7.653 3.220 1.00 0.00 17 GLU A O 16
ATOM 8368 N N . LYS A 1 18 ? 7.896 7.086 2.762 1.00 0.00 18 LYS A N 16
ATOM 8369 C CA . LYS A 1 18 ? 8.248 5.825 2.132 1.00 0.00 18 LYS A CA 16
ATOM 8370 C C . LYS A 1 18 ? 8.777 6.095 0.722 1.00 0.00 18 LYS A C 16
ATOM 8371 O O . LYS A 1 18 ? 9.420 7.115 0.482 1.00 0.00 18 LYS A O 16
ATOM 8386 N N . GLU A 1 19 ? 8.489 5.162 -0.173 1.00 0.00 19 GLU A N 16
ATOM 8387 C CA . GLU A 1 19 ? 8.928 5.286 -1.552 1.00 0.00 19 GLU A CA 16
ATOM 8388 C C . GLU A 1 19 ? 10.456 5.246 -1.628 1.00 0.00 19 GLU A C 16
ATOM 8389 O O . GLU A 1 19 ? 11.033 4.261 -2.085 1.00 0.00 19 GLU A O 16
ATOM 8399 N N . LYS A 1 20 ? 11.067 6.331 -1.173 1.00 0.00 20 LYS A N 16
ATOM 8400 C CA . LYS A 1 20 ? 12.516 6.432 -1.184 1.00 0.00 20 LYS A CA 16
ATOM 8401 C C . LYS A 1 20 ? 13.122 5.083 -0.791 1.00 0.00 20 LYS A C 16
ATOM 8402 O O . LYS A 1 20 ? 13.765 4.425 -1.607 1.00 0.00 20 LYS A O 16
ATOM 8417 N N . GLN A 1 21 ? 12.892 4.709 0.461 1.00 0.00 21 GLN A N 16
ATOM 8418 C CA . GLN A 1 21 ? 13.406 3.450 0.971 1.00 0.00 21 GLN A CA 16
ATOM 8419 C C . GLN A 1 21 ? 12.840 2.279 0.165 1.00 0.00 21 GLN A C 16
ATOM 8420 O O . GLN A 1 21 ? 13.575 1.367 -0.211 1.00 0.00 21 GLN A O 16
ATOM 8432 N N . GLN A 1 22 ? 11.539 2.343 -0.076 1.00 0.00 22 GLN A N 16
ATOM 8433 C CA . GLN A 1 22 ? 10.865 1.300 -0.831 1.00 0.00 22 GLN A CA 16
ATOM 8434 C C . GLN A 1 22 ? 11.672 0.945 -2.082 1.00 0.00 22 GLN A C 16
ATOM 8435 O O . GLN A 1 22 ? 12.636 1.631 -2.419 1.00 0.00 22 GLN A O 16
ATOM 8447 N N . ALA A 1 23 ? 11.248 -0.125 -2.738 1.00 0.00 23 ALA A N 16
ATOM 8448 C CA . ALA A 1 23 ? 11.918 -0.579 -3.944 1.00 0.00 23 ALA A CA 16
ATOM 8449 C C . ALA A 1 23 ? 13.222 -1.283 -3.564 1.00 0.00 23 ALA A C 16
ATOM 8450 O O . ALA A 1 23 ? 13.341 -2.499 -3.712 1.00 0.00 23 ALA A O 16
ATOM 8457 N N . GLU A 1 24 ? 14.167 -0.490 -3.081 1.00 0.00 24 GLU A N 16
ATOM 8458 C CA . GLU A 1 24 ? 15.457 -1.022 -2.679 1.00 0.00 24 GLU A CA 16
ATOM 8459 C C . GLU A 1 24 ? 15.339 -1.740 -1.333 1.00 0.00 24 GLU A C 16
ATOM 8460 O O . GLU A 1 24 ? 16.310 -2.317 -0.845 1.00 0.00 24 GLU A O 16
ATOM 8471 N N . ASN A 1 25 ? 14.141 -1.681 -0.770 1.00 0.00 25 ASN A N 16
ATOM 8472 C CA . ASN A 1 25 ? 13.884 -2.318 0.510 1.00 0.00 25 ASN A CA 16
ATOM 8473 C C . ASN A 1 25 ? 12.811 -3.394 0.332 1.00 0.00 25 ASN A C 16
ATOM 8474 O O . ASN A 1 25 ? 12.500 -4.127 1.271 1.00 0.00 25 ASN A O 16
ATOM 8484 N N . ASN A 1 26 ? 12.275 -3.457 -0.878 1.00 0.00 26 ASN A N 16
ATOM 8485 C CA . ASN A 1 26 ? 11.245 -4.431 -1.191 1.00 0.00 26 ASN A CA 16
ATOM 8486 C C . ASN A 1 26 ? 11.902 -5.770 -1.537 1.00 0.00 26 ASN A C 16
ATOM 8487 O O . ASN A 1 26 ? 11.468 -6.819 -1.063 1.00 0.00 26 ASN A O 16
ATOM 8497 N N . LYS A 1 27 ? 12.937 -5.688 -2.359 1.00 0.00 27 LYS A N 16
ATOM 8498 C CA . LYS A 1 27 ? 13.658 -6.880 -2.774 1.00 0.00 27 LYS A CA 16
ATOM 8499 C C . LYS A 1 27 ? 14.069 -7.679 -1.536 1.00 0.00 27 LYS A C 16
ATOM 8500 O O . LYS A 1 27 ? 14.320 -8.880 -1.623 1.00 0.00 27 LYS A O 16
ATOM 8517 N N . LEU A 1 28 ? 14.124 -6.980 -0.411 1.00 0.00 28 LEU A N 16
ATOM 8518 C CA . LEU A 1 28 ? 14.500 -7.610 0.843 1.00 0.00 28 LEU A CA 16
ATOM 8519 C C . LEU A 1 28 ? 13.319 -8.426 1.373 1.00 0.00 28 LEU A C 16
ATOM 8520 O O . LEU A 1 28 ? 13.489 -9.571 1.789 1.00 0.00 28 LEU A O 16
ATOM 8535 N N . LEU A 1 29 ? 12.150 -7.804 1.342 1.00 0.00 29 LEU A N 16
ATOM 8536 C CA . LEU A 1 29 ? 10.941 -8.459 1.814 1.00 0.00 29 LEU A CA 16
ATOM 8537 C C . LEU A 1 29 ? 10.424 -9.407 0.731 1.00 0.00 29 LEU A C 16
ATOM 8538 O O . LEU A 1 29 ? 9.592 -10.271 1.003 1.00 0.00 29 LEU A O 16
ATOM 8553 N N . LEU A 1 30 ? 10.938 -9.214 -0.475 1.00 0.00 30 LEU A N 16
ATOM 8554 C CA . LEU A 1 30 ? 10.538 -10.041 -1.601 1.00 0.00 30 LEU A CA 16
ATOM 8555 C C . LEU A 1 30 ? 11.416 -11.294 -1.644 1.00 0.00 30 LEU A C 16
ATOM 8556 O O . LEU A 1 30 ? 10.987 -12.340 -2.130 1.00 0.00 30 LEU A O 16
ATOM 8571 N N . ASP A 1 31 ? 12.628 -11.146 -1.132 1.00 0.00 31 ASP A N 16
ATOM 8572 C CA . ASP A 1 31 ? 13.569 -12.253 -1.106 1.00 0.00 31 ASP A CA 16
ATOM 8573 C C . ASP A 1 31 ? 12.957 -13.420 -0.327 1.00 0.00 31 ASP A C 16
ATOM 8574 O O . ASP A 1 31 ? 12.767 -14.504 -0.876 1.00 0.00 31 ASP A O 16
ATOM 8604 N N . ILE A 1 33 ? 9.892 -13.554 0.993 1.00 0.00 33 ILE A N 16
ATOM 8605 C CA . ILE A 1 33 ? 8.556 -13.782 0.467 1.00 0.00 33 ILE A CA 16
ATOM 8606 C C . ILE A 1 33 ? 8.651 -14.612 -0.814 1.00 0.00 33 ILE A C 16
ATOM 8607 O O . ILE A 1 33 ? 8.349 -15.805 -0.811 1.00 0.00 33 ILE A O 16
ATOM 8625 N N . ASP A 1 1 ? -12.333 14.995 -6.138 1.00 0.00 1 ASP A N 17
ATOM 8626 C CA . ASP A 1 1 ? -13.284 16.092 -6.188 1.00 0.00 1 ASP A CA 17
ATOM 8627 C C . ASP A 1 1 ? -14.302 15.933 -5.056 1.00 0.00 1 ASP A C 17
ATOM 8628 O O . ASP A 1 1 ? -14.777 16.921 -4.499 1.00 0.00 1 ASP A O 17
ATOM 8636 N N . LEU A 1 2 ? -14.605 14.680 -4.750 1.00 0.00 2 LEU A N 17
ATOM 8637 C CA . LEU A 1 2 ? -15.558 14.377 -3.695 1.00 0.00 2 LEU A CA 17
ATOM 8638 C C . LEU A 1 2 ? -15.646 12.861 -3.512 1.00 0.00 2 LEU A C 17
ATOM 8639 O O . LEU A 1 2 ? -16.738 12.310 -3.387 1.00 0.00 2 LEU A O 17
ATOM 8654 N N . SER A 1 3 ? -14.481 12.230 -3.503 1.00 0.00 3 SER A N 17
ATOM 8655 C CA . SER A 1 3 ? -14.413 10.788 -3.338 1.00 0.00 3 SER A CA 17
ATOM 8656 C C . SER A 1 3 ? -12.954 10.329 -3.340 1.00 0.00 3 SER A C 17
ATOM 8657 O O . SER A 1 3 ? -12.572 9.460 -2.558 1.00 0.00 3 SER A O 17
ATOM 8684 N N . HIS A 1 5 ? -10.440 11.875 -2.324 1.00 0.00 5 HIS A N 17
ATOM 8685 C CA . HIS A 1 5 ? -9.839 12.203 -1.042 1.00 0.00 5 HIS A CA 17
ATOM 8686 C C . HIS A 1 5 ? -9.763 10.945 -0.174 1.00 0.00 5 HIS A C 17
ATOM 8687 O O . HIS A 1 5 ? -8.919 10.851 0.715 1.00 0.00 5 HIS A O 17
ATOM 8723 N N . LEU A 1 7 ? -8.549 8.502 -0.773 1.00 0.00 7 LEU A N 17
ATOM 8724 C CA . LEU A 1 7 ? -7.221 7.944 -0.960 1.00 0.00 7 LEU A CA 17
ATOM 8725 C C . LEU A 1 7 ? -6.319 8.993 -1.611 1.00 0.00 7 LEU A C 17
ATOM 8726 O O . LEU A 1 7 ? -5.865 8.812 -2.742 1.00 0.00 7 LEU A O 17
ATOM 8741 N N . ARG A 1 8 ? -6.085 10.067 -0.872 1.00 0.00 8 ARG A N 17
ATOM 8742 C CA . ARG A 1 8 ? -5.245 11.146 -1.365 1.00 0.00 8 ARG A CA 17
ATOM 8743 C C . ARG A 1 8 ? -4.336 11.663 -0.247 1.00 0.00 8 ARG A C 17
ATOM 8744 O O . ARG A 1 8 ? -3.129 11.797 -0.436 1.00 0.00 8 ARG A O 17
ATOM 8762 N N . LYS A 1 9 ? -4.953 11.940 0.893 1.00 0.00 9 LYS A N 17
ATOM 8763 C CA . LYS A 1 9 ? -4.215 12.439 2.040 1.00 0.00 9 LYS A CA 17
ATOM 8764 C C . LYS A 1 9 ? -3.390 11.303 2.644 1.00 0.00 9 LYS A C 17
ATOM 8765 O O . LYS A 1 9 ? -2.287 11.527 3.141 1.00 0.00 9 LYS A O 17
ATOM 8799 N N . ILE A 1 11 ? -1.914 8.772 1.142 1.00 0.00 11 ILE A N 17
ATOM 8800 C CA . ILE A 1 11 ? -0.682 8.602 0.389 1.00 0.00 11 ILE A CA 17
ATOM 8801 C C . ILE A 1 11 ? 0.245 9.788 0.663 1.00 0.00 11 ILE A C 17
ATOM 8802 O O . ILE A 1 11 ? 0.706 9.974 1.787 1.00 0.00 11 ILE A O 17
ATOM 8817 N N . GLU A 1 12 ? 0.491 10.560 -0.386 1.00 0.00 12 GLU A N 17
ATOM 8818 C CA . GLU A 1 12 ? 1.354 11.723 -0.273 1.00 0.00 12 GLU A CA 17
ATOM 8819 C C . GLU A 1 12 ? 2.400 11.503 0.822 1.00 0.00 12 GLU A C 17
ATOM 8820 O O . GLU A 1 12 ? 3.449 10.911 0.572 1.00 0.00 12 GLU A O 17
ATOM 8830 N N . ILE A 1 13 ? 2.078 11.992 2.011 1.00 0.00 13 ILE A N 17
ATOM 8831 C CA . ILE A 1 13 ? 2.976 11.855 3.144 1.00 0.00 13 ILE A CA 17
ATOM 8832 C C . ILE A 1 13 ? 3.641 10.477 3.100 1.00 0.00 13 ILE A C 17
ATOM 8833 O O . ILE A 1 13 ? 4.851 10.375 2.905 1.00 0.00 13 ILE A O 17
ATOM 8848 N N . GLU A 1 14 ? 2.821 9.454 3.284 1.00 0.00 14 GLU A N 17
ATOM 8849 C CA . GLU A 1 14 ? 3.314 8.087 3.267 1.00 0.00 14 GLU A CA 17
ATOM 8850 C C . GLU A 1 14 ? 4.326 7.902 2.135 1.00 0.00 14 GLU A C 17
ATOM 8851 O O . GLU A 1 14 ? 5.392 7.322 2.339 1.00 0.00 14 GLU A O 17
ATOM 8861 N N . LYS A 1 15 ? 3.957 8.404 0.966 1.00 0.00 15 LYS A N 17
ATOM 8862 C CA . LYS A 1 15 ? 4.819 8.301 -0.200 1.00 0.00 15 LYS A CA 17
ATOM 8863 C C . LYS A 1 15 ? 6.086 9.125 0.036 1.00 0.00 15 LYS A C 17
ATOM 8864 O O . LYS A 1 15 ? 7.195 8.593 -0.015 1.00 0.00 15 LYS A O 17
ATOM 8879 N N . GLN A 1 16 ? 5.881 10.409 0.287 1.00 0.00 16 GLN A N 17
ATOM 8880 C CA . GLN A 1 16 ? 6.994 11.311 0.529 1.00 0.00 16 GLN A CA 17
ATOM 8881 C C . GLN A 1 16 ? 8.023 10.650 1.449 1.00 0.00 16 GLN A C 17
ATOM 8882 O O . GLN A 1 16 ? 9.185 10.498 1.078 1.00 0.00 16 GLN A O 17
ATOM 8894 N N . GLU A 1 17 ? 7.558 10.274 2.631 1.00 0.00 17 GLU A N 17
ATOM 8895 C CA . GLU A 1 17 ? 8.423 9.632 3.607 1.00 0.00 17 GLU A CA 17
ATOM 8896 C C . GLU A 1 17 ? 8.917 8.286 3.073 1.00 0.00 17 GLU A C 17
ATOM 8897 O O . GLU A 1 17 ? 10.120 8.031 3.040 1.00 0.00 17 GLU A O 17
ATOM 8907 N N . LYS A 1 18 ? 7.963 7.460 2.670 1.00 0.00 18 LYS A N 17
ATOM 8908 C CA . LYS A 1 18 ? 8.286 6.146 2.1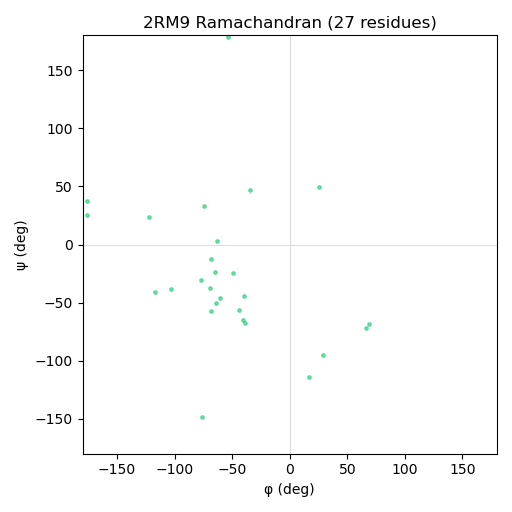41 1.00 0.00 18 LYS A CA 17
ATOM 8909 C C . LYS A 1 18 ? 8.899 6.299 0.747 1.00 0.00 18 LYS A C 17
ATOM 8910 O O . LYS A 1 18 ? 9.534 7.310 0.451 1.00 0.00 18 LYS A O 17
ATOM 8925 N N . GLU A 1 19 ? 8.686 5.281 -0.074 1.00 0.00 19 GLU A N 17
ATOM 8926 C CA . GLU A 1 19 ? 9.209 5.290 -1.429 1.00 0.00 19 GLU A CA 17
ATOM 8927 C C . GLU A 1 19 ? 10.738 5.271 -1.408 1.00 0.00 19 GLU A C 17
ATOM 8928 O O . GLU A 1 19 ? 11.355 4.251 -1.714 1.00 0.00 19 GLU A O 17
ATOM 8938 N N . LYS A 1 20 ? 11.308 6.411 -1.044 1.00 0.00 20 LYS A N 17
ATOM 8939 C CA . LYS A 1 20 ? 12.753 6.538 -0.978 1.00 0.00 20 LYS A CA 17
ATOM 8940 C C . LYS A 1 20 ? 13.348 5.257 -0.391 1.00 0.00 20 LYS A C 17
ATOM 8941 O O . LYS A 1 20 ? 14.076 4.537 -1.073 1.00 0.00 20 LYS A O 17
ATOM 8956 N N . GLN A 1 21 ? 13.015 5.010 0.868 1.00 0.00 21 GLN A N 17
ATOM 8957 C CA . GLN A 1 21 ? 13.507 3.827 1.554 1.00 0.00 21 GLN A CA 17
ATOM 8958 C C . GLN A 1 21 ? 13.139 2.567 0.769 1.00 0.00 21 GLN A C 17
ATOM 8959 O O . GLN A 1 21 ? 13.988 1.707 0.534 1.00 0.00 21 GLN A O 17
ATOM 8971 N N . GLN A 1 22 ? 11.873 2.495 0.385 1.00 0.00 22 GLN A N 17
ATOM 8972 C CA . GLN A 1 22 ? 11.382 1.354 -0.369 1.00 0.00 22 GLN A CA 17
ATOM 8973 C C . GLN A 1 22 ? 12.308 1.061 -1.551 1.00 0.00 22 GLN A C 17
ATOM 8974 O O . GLN A 1 22 ? 13.295 1.765 -1.761 1.00 0.00 22 GLN A O 17
ATOM 8986 N N . ALA A 1 23 ? 11.957 0.020 -2.292 1.00 0.00 23 ALA A N 17
ATOM 8987 C CA . ALA A 1 23 ? 12.745 -0.375 -3.448 1.00 0.00 23 ALA A CA 17
ATOM 8988 C C . ALA A 1 23 ? 13.942 -1.207 -2.983 1.00 0.00 23 ALA A C 17
ATOM 8989 O O . ALA A 1 23 ? 14.153 -2.320 -3.464 1.00 0.00 23 ALA A O 17
ATOM 8996 N N . GLU A 1 24 ? 14.695 -0.636 -2.055 1.00 0.00 24 GLU A N 17
ATOM 8997 C CA . GLU A 1 24 ? 15.865 -1.311 -1.520 1.00 0.00 24 GLU A CA 17
ATOM 8998 C C . GLU A 1 24 ? 15.490 -2.118 -0.276 1.00 0.00 24 GLU A C 17
ATOM 8999 O O . GLU A 1 24 ? 16.278 -2.934 0.200 1.00 0.00 24 GLU A O 17
ATOM 9010 N N . ASN A 1 25 ? 14.288 -1.860 0.218 1.00 0.00 25 ASN A N 17
ATOM 9011 C CA . ASN A 1 25 ? 13.799 -2.552 1.398 1.00 0.00 25 ASN A CA 17
ATOM 9012 C C . ASN A 1 25 ? 12.663 -3.495 0.997 1.00 0.00 25 ASN A C 17
ATOM 9013 O O . ASN A 1 25 ? 11.954 -4.020 1.856 1.00 0.00 25 ASN A O 17
ATOM 9023 N N . ASN A 1 26 ? 12.525 -3.683 -0.307 1.00 0.00 26 ASN A N 17
ATOM 9024 C CA . ASN A 1 26 ? 11.487 -4.554 -0.831 1.00 0.00 26 ASN A CA 17
ATOM 9025 C C . ASN A 1 26 ? 12.112 -5.884 -1.259 1.00 0.00 26 ASN A C 17
ATOM 9026 O O . ASN A 1 26 ? 11.602 -6.950 -0.920 1.00 0.00 26 ASN A O 17
ATOM 9036 N N . LYS A 1 27 ? 13.206 -5.777 -1.997 1.00 0.00 27 LYS A N 17
ATOM 9037 C CA . LYS A 1 27 ? 13.906 -6.958 -2.475 1.00 0.00 27 LYS A CA 17
ATOM 9038 C C . LYS A 1 27 ? 14.204 -7.881 -1.291 1.00 0.00 27 LYS A C 17
ATOM 9039 O O . LYS A 1 27 ? 14.297 -9.097 -1.456 1.00 0.00 27 LYS A O 17
ATOM 9056 N N . LEU A 1 28 ? 14.346 -7.269 -0.125 1.00 0.00 28 LEU A N 17
ATOM 9057 C CA . LEU A 1 28 ? 14.632 -8.021 1.085 1.00 0.00 28 LEU A CA 17
ATOM 9058 C C . LEU A 1 28 ? 13.431 -8.905 1.426 1.00 0.00 28 LEU A C 17
ATOM 9059 O O . LEU A 1 28 ? 13.596 -10.019 1.921 1.00 0.00 28 LEU A O 17
ATOM 9074 N N . LEU A 1 29 ? 12.248 -8.374 1.150 1.00 0.00 29 LEU A N 17
ATOM 9075 C CA . LEU A 1 29 ? 11.020 -9.102 1.422 1.00 0.00 29 LEU A CA 17
ATOM 9076 C C . LEU A 1 29 ? 10.800 -10.150 0.330 1.00 0.00 29 LEU A C 17
ATOM 9077 O O . LEU A 1 29 ? 10.014 -11.080 0.507 1.00 0.00 29 LEU A O 17
ATOM 9092 N N . LEU A 1 30 ? 11.509 -9.966 -0.773 1.00 0.00 30 LEU A N 17
ATOM 9093 C CA . LEU A 1 30 ? 11.402 -10.885 -1.894 1.00 0.00 30 LEU A CA 17
ATOM 9094 C C . LEU A 1 30 ? 12.412 -12.019 -1.716 1.00 0.00 30 LEU A C 17
ATOM 9095 O O . LEU A 1 30 ? 12.298 -13.063 -2.357 1.00 0.00 30 LEU A O 17
ATOM 9110 N N . ASP A 1 31 ? 13.378 -11.777 -0.841 1.00 0.00 31 ASP A N 17
ATOM 9111 C CA . ASP A 1 31 ? 14.407 -12.767 -0.571 1.00 0.00 31 ASP A CA 17
ATOM 9112 C C . ASP A 1 31 ? 13.756 -14.037 -0.019 1.00 0.00 31 ASP A C 17
ATOM 9113 O O . ASP A 1 31 ? 13.991 -15.130 -0.530 1.00 0.00 31 ASP A O 17
ATOM 9143 N N . ILE A 1 33 ? 10.393 -14.529 0.184 1.00 0.00 33 ILE A N 17
ATOM 9144 C CA . ILE A 1 33 ? 9.309 -14.866 -0.722 1.00 0.00 33 ILE A CA 17
ATOM 9145 C C . ILE A 1 33 ? 9.873 -15.622 -1.926 1.00 0.00 33 ILE A C 17
ATOM 9146 O O . ILE A 1 33 ? 9.599 -16.809 -2.102 1.00 0.00 33 ILE A O 17
ATOM 9164 N N . ASP A 1 1 ? -12.810 14.644 -3.687 1.00 0.00 1 ASP A N 18
ATOM 9165 C CA . ASP A 1 1 ? -14.115 15.281 -3.663 1.00 0.00 1 ASP A CA 18
ATOM 9166 C C . ASP A 1 1 ? -15.201 14.206 -3.580 1.00 0.00 1 ASP A C 18
ATOM 9167 O O . ASP A 1 1 ? -16.145 14.331 -2.803 1.00 0.00 1 ASP A O 18
ATOM 9175 N N . LEU A 1 2 ? -15.031 13.175 -4.396 1.00 0.00 2 LEU A N 18
ATOM 9176 C CA . LEU A 1 2 ? -15.984 12.080 -4.425 1.00 0.00 2 LEU A CA 18
ATOM 9177 C C . LEU A 1 2 ? -15.335 10.861 -5.084 1.00 0.00 2 LEU A C 18
ATOM 9178 O O . LEU A 1 2 ? -16.025 10.016 -5.652 1.00 0.00 2 LEU A O 18
ATOM 9193 N N . SER A 1 3 ? -14.015 10.809 -4.986 1.00 0.00 3 SER A N 18
ATOM 9194 C CA . SER A 1 3 ? -13.263 9.709 -5.566 1.00 0.00 3 SER A CA 18
ATOM 9195 C C . SER A 1 3 ? -11.819 10.140 -5.826 1.00 0.00 3 SER A C 18
ATOM 9196 O O . SER A 1 3 ? -11.250 9.820 -6.869 1.00 0.00 3 SER A O 18
ATOM 9223 N N . HIS A 1 5 ? -9.678 13.054 -3.291 1.00 0.00 5 HIS A N 18
ATOM 9224 C CA . HIS A 1 5 ? -9.241 13.630 -2.031 1.00 0.00 5 HIS A CA 18
ATOM 9225 C C . HIS A 1 5 ? -9.610 12.690 -0.882 1.00 0.00 5 HIS A C 18
ATOM 9226 O O . HIS A 1 5 ? -9.005 12.745 0.188 1.00 0.00 5 HIS A O 18
ATOM 9262 N N . LEU A 1 7 ? -8.875 9.969 -0.576 1.00 0.00 7 LEU A N 18
ATOM 9263 C CA . LEU A 1 7 ? -7.697 9.162 -0.307 1.00 0.00 7 LEU A CA 18
ATOM 9264 C C . LEU A 1 7 ? -6.471 9.831 -0.932 1.00 0.00 7 LEU A C 18
ATOM 9265 O O . LEU A 1 7 ? -5.772 9.222 -1.740 1.00 0.00 7 LEU A O 18
ATOM 9280 N N . ARG A 1 8 ? -6.248 11.076 -0.535 1.00 0.00 8 ARG A N 18
ATOM 9281 C CA . ARG A 1 8 ? -5.120 11.835 -1.047 1.00 0.00 8 ARG A CA 18
ATOM 9282 C C . ARG A 1 8 ? -4.174 12.213 0.095 1.00 0.00 8 ARG A C 18
ATOM 9283 O O . ARG A 1 8 ? -2.956 12.216 -0.079 1.00 0.00 8 ARG A O 18
ATOM 9301 N N . LYS A 1 9 ? -4.771 12.523 1.236 1.00 0.00 9 LYS A N 18
ATOM 9302 C CA . LYS A 1 9 ? -3.996 12.903 2.405 1.00 0.00 9 LYS A CA 18
ATOM 9303 C C . LYS A 1 9 ? -3.275 11.671 2.956 1.00 0.00 9 LYS A C 18
ATOM 9304 O O . LYS A 1 9 ? -2.163 11.778 3.471 1.00 0.00 9 LYS A O 18
ATOM 9338 N N . ILE A 1 11 ? -1.999 9.009 1.344 1.00 0.00 11 ILE A N 18
ATOM 9339 C CA . ILE A 1 11 ? -0.771 8.771 0.604 1.00 0.00 11 ILE A CA 18
ATOM 9340 C C . ILE A 1 11 ? 0.237 9.876 0.928 1.00 0.00 11 ILE A C 18
ATOM 9341 O O . ILE A 1 11 ? 0.714 9.973 2.058 1.00 0.00 11 ILE A O 18
ATOM 9356 N N . GLU A 1 12 ? 0.531 10.680 -0.083 1.00 0.00 12 GLU A N 18
ATOM 9357 C CA . GLU A 1 12 ? 1.474 11.773 0.080 1.00 0.00 12 GLU A CA 18
ATOM 9358 C C . GLU A 1 12 ? 2.501 11.431 1.159 1.00 0.00 12 GLU A C 18
ATOM 9359 O O . GLU A 1 12 ? 3.507 10.781 0.881 1.00 0.00 12 GLU A O 18
ATOM 9369 N N . ILE A 1 13 ? 2.214 11.886 2.371 1.00 0.00 13 ILE A N 18
ATOM 9370 C CA . ILE A 1 13 ? 3.102 11.636 3.494 1.00 0.00 13 ILE A CA 18
ATOM 9371 C C . ILE A 1 13 ? 3.664 10.218 3.388 1.00 0.00 13 ILE A C 18
ATOM 9372 O O . ILE A 1 13 ? 4.860 10.035 3.170 1.00 0.00 13 ILE A O 18
ATOM 9387 N N . GLU A 1 14 ? 2.775 9.248 3.547 1.00 0.00 14 GLU A N 18
ATOM 9388 C CA . GLU A 1 14 ? 3.168 7.851 3.473 1.00 0.00 14 GLU A CA 18
ATOM 9389 C C . GLU A 1 14 ? 4.192 7.648 2.355 1.00 0.00 14 GLU A C 18
ATOM 9390 O O . GLU A 1 14 ? 5.190 6.953 2.541 1.00 0.00 14 GLU A O 18
ATOM 9400 N N . LYS A 1 15 ? 3.910 8.266 1.217 1.00 0.00 15 LYS A N 18
ATOM 9401 C CA . LYS A 1 15 ? 4.795 8.162 0.069 1.00 0.00 15 LYS A CA 18
ATOM 9402 C C . LYS A 1 15 ? 6.091 8.921 0.358 1.00 0.00 15 LYS A C 18
ATOM 9403 O O . LYS A 1 15 ? 7.180 8.358 0.263 1.00 0.00 15 LYS A O 18
ATOM 9418 N N . GLN A 1 16 ? 5.930 10.190 0.706 1.00 0.00 16 GLN A N 18
ATOM 9419 C CA . GLN A 1 16 ? 7.074 11.033 1.009 1.00 0.00 16 GLN A CA 18
ATOM 9420 C C . GLN A 1 16 ? 8.056 10.290 1.918 1.00 0.00 16 GLN A C 18
ATOM 9421 O O . GLN A 1 16 ? 9.227 10.134 1.576 1.00 0.00 16 GLN A O 18
ATOM 9433 N N . GLU A 1 17 ? 7.541 9.850 3.057 1.00 0.00 17 GLU A N 18
ATOM 9434 C CA . GLU A 1 17 ? 8.358 9.127 4.017 1.00 0.00 17 GLU A CA 18
ATOM 9435 C C . GLU A 1 17 ? 8.837 7.804 3.416 1.00 0.00 17 GLU A C 18
ATOM 9436 O O . GLU A 1 17 ? 10.030 7.506 3.433 1.00 0.00 17 GLU A O 18
ATOM 9446 N N . LYS A 1 18 ? 7.882 7.046 2.898 1.00 0.00 18 LYS A N 18
ATOM 9447 C CA . LYS A 1 18 ? 8.191 5.762 2.293 1.00 0.00 18 LYS A CA 18
ATOM 9448 C C . LYS A 1 18 ? 8.843 5.990 0.928 1.00 0.00 18 LYS A C 18
ATOM 9449 O O . LYS A 1 18 ? 9.526 6.992 0.722 1.00 0.00 18 LYS A O 18
ATOM 9464 N N . GLU A 1 19 ? 8.608 5.045 0.030 1.00 0.00 19 GLU A N 18
ATOM 9465 C CA . GLU A 1 19 ? 9.164 5.130 -1.310 1.00 0.00 19 GLU A CA 18
ATOM 9466 C C . GLU A 1 19 ? 10.690 5.034 -1.258 1.00 0.00 19 GLU A C 18
ATOM 9467 O O . GLU A 1 19 ? 11.264 4.011 -1.627 1.00 0.00 19 GLU A O 18
ATOM 9477 N N . LYS A 1 20 ? 11.303 6.115 -0.799 1.00 0.00 20 LYS A N 18
ATOM 9478 C CA . LYS A 1 20 ? 12.752 6.166 -0.694 1.00 0.00 20 LYS A CA 18
ATOM 9479 C C . LYS A 1 20 ? 13.270 4.819 -0.188 1.00 0.00 20 LYS A C 18
ATOM 9480 O O . LYS A 1 20 ? 14.154 4.219 -0.800 1.00 0.00 20 LYS A O 18
ATOM 9495 N N . GLN A 1 21 ? 12.698 4.380 0.923 1.00 0.00 21 GLN A N 18
ATOM 9496 C CA . GLN A 1 21 ? 13.091 3.114 1.519 1.00 0.00 21 GLN A CA 18
ATOM 9497 C C . GLN A 1 21 ? 12.519 1.947 0.711 1.00 0.00 21 GLN A C 18
ATOM 9498 O O . GLN A 1 21 ? 13.178 0.923 0.541 1.00 0.00 21 GLN A O 18
ATOM 9510 N N . GLN A 1 22 ? 11.298 2.142 0.234 1.00 0.00 22 GLN A N 18
ATOM 9511 C CA . GLN A 1 22 ? 10.630 1.119 -0.552 1.00 0.00 22 GLN A CA 18
ATOM 9512 C C . GLN A 1 22 ? 11.480 0.741 -1.765 1.00 0.00 22 GLN A C 18
ATOM 9513 O O . GLN A 1 22 ? 12.501 1.374 -2.034 1.00 0.00 22 GLN A O 18
ATOM 9525 N N . ALA A 1 23 ? 11.029 -0.287 -2.468 1.00 0.00 23 ALA A N 18
ATOM 9526 C CA . ALA A 1 23 ? 11.737 -0.757 -3.648 1.00 0.00 23 ALA A CA 18
ATOM 9527 C C . ALA A 1 23 ? 13.035 -1.442 -3.219 1.00 0.00 23 ALA A C 18
ATOM 9528 O O . ALA A 1 23 ? 13.180 -2.654 -3.367 1.00 0.00 23 ALA A O 18
ATOM 9535 N N . GLU A 1 24 ? 13.947 -0.636 -2.696 1.00 0.00 24 GLU A N 18
ATOM 9536 C CA . GLU A 1 24 ? 15.230 -1.149 -2.245 1.00 0.00 24 GLU A CA 18
ATOM 9537 C C . GLU A 1 24 ? 15.047 -2.005 -0.989 1.00 0.00 24 GLU A C 18
ATOM 9538 O O . GLU A 1 24 ? 15.991 -2.645 -0.528 1.00 0.00 24 GLU A O 18
ATOM 9549 N N . ASN A 1 25 ? 13.827 -1.988 -0.474 1.00 0.00 25 ASN A N 18
ATOM 9550 C CA . ASN A 1 25 ? 13.509 -2.754 0.720 1.00 0.00 25 ASN A CA 18
ATOM 9551 C C . ASN A 1 25 ? 12.605 -3.929 0.340 1.00 0.00 25 ASN A C 18
ATOM 9552 O O . ASN A 1 25 ? 12.389 -4.836 1.142 1.00 0.00 25 ASN A O 18
ATOM 9562 N N . ASN A 1 26 ? 12.100 -3.874 -0.884 1.00 0.00 26 ASN A N 18
ATOM 9563 C CA . ASN A 1 26 ? 11.224 -4.922 -1.380 1.00 0.00 26 ASN A CA 18
ATOM 9564 C C . ASN A 1 26 ? 12.058 -6.162 -1.713 1.00 0.00 26 ASN A C 18
ATOM 9565 O O . ASN A 1 26 ? 11.742 -7.264 -1.269 1.00 0.00 26 ASN A O 18
ATOM 9575 N N . LYS A 1 27 ? 13.106 -5.939 -2.493 1.00 0.00 27 LYS A N 18
ATOM 9576 C CA . LYS A 1 27 ? 13.986 -7.025 -2.891 1.00 0.00 27 LYS A CA 18
ATOM 9577 C C . LYS A 1 27 ? 14.500 -7.743 -1.642 1.00 0.00 27 LYS A C 18
ATOM 9578 O O . LYS A 1 27 ? 14.874 -8.912 -1.704 1.00 0.00 27 LYS A O 18
ATOM 9595 N N . LEU A 1 28 ? 14.502 -7.012 -0.537 1.00 0.00 28 LEU A N 18
ATOM 9596 C CA . LEU A 1 28 ? 14.964 -7.564 0.725 1.00 0.00 28 LEU A CA 18
ATOM 9597 C C . LEU A 1 28 ? 13.921 -8.547 1.259 1.00 0.00 28 LEU A C 18
ATOM 9598 O O . LEU A 1 28 ? 14.269 -9.557 1.869 1.00 0.00 28 LEU A O 18
ATOM 9613 N N . LEU A 1 29 ? 12.662 -8.217 1.010 1.00 0.00 29 LEU A N 18
ATOM 9614 C CA . LEU A 1 29 ? 11.565 -9.059 1.458 1.00 0.00 29 LEU A CA 18
ATOM 9615 C C . LEU A 1 29 ? 11.407 -10.238 0.496 1.00 0.00 29 LEU A C 18
ATOM 9616 O O . LEU A 1 29 ? 11.161 -11.365 0.924 1.00 0.00 29 LEU A O 18
ATOM 9631 N N . LEU A 1 30 ? 11.555 -9.940 -0.786 1.00 0.00 30 LEU A N 18
ATOM 9632 C CA . LEU A 1 30 ? 11.432 -10.961 -1.812 1.00 0.00 30 LEU A CA 18
ATOM 9633 C C . LEU A 1 30 ? 12.457 -12.066 -1.550 1.00 0.00 30 LEU A C 18
ATOM 9634 O O . LEU A 1 30 ? 12.167 -13.246 -1.748 1.00 0.00 30 LEU A O 18
ATOM 9649 N N . ASP A 1 31 ? 13.633 -11.647 -1.109 1.00 0.00 31 ASP A N 18
ATOM 9650 C CA . ASP A 1 31 ? 14.702 -12.587 -0.818 1.00 0.00 31 ASP A CA 18
ATOM 9651 C C . ASP A 1 31 ? 14.147 -13.738 0.024 1.00 0.00 31 ASP A C 18
ATOM 9652 O O . ASP A 1 31 ? 14.168 -14.892 -0.404 1.00 0.00 31 ASP A O 18
ATOM 9682 N N . ILE A 1 33 ? 11.020 -14.409 0.901 1.00 0.00 33 ILE A N 18
ATOM 9683 C CA . ILE A 1 33 ? 9.905 -15.014 0.194 1.00 0.00 33 ILE A CA 18
ATOM 9684 C C . ILE A 1 33 ? 10.442 -15.993 -0.852 1.00 0.00 33 ILE A C 18
ATOM 9685 O O . ILE A 1 33 ? 10.380 -17.207 -0.661 1.00 0.00 33 ILE A O 18
ATOM 9703 N N . ASP A 1 1 ? -11.537 14.587 -6.786 1.00 0.00 1 ASP A N 19
ATOM 9704 C CA . ASP A 1 1 ? -12.129 14.049 -7.998 1.00 0.00 1 ASP A CA 19
ATOM 9705 C C . ASP A 1 1 ? -13.442 13.345 -7.651 1.00 0.00 1 ASP A C 19
ATOM 9706 O O . ASP A 1 1 ? -14.477 13.620 -8.257 1.00 0.00 1 ASP A O 19
ATOM 9714 N N . LEU A 1 2 ? -13.357 12.451 -6.677 1.00 0.00 2 LEU A N 19
ATOM 9715 C CA . LEU A 1 2 ? -14.527 11.706 -6.241 1.00 0.00 2 LEU A CA 19
ATOM 9716 C C . LEU A 1 2 ? -14.141 10.798 -5.072 1.00 0.00 2 LEU A C 19
ATOM 9717 O O . LEU A 1 2 ? -13.926 9.601 -5.255 1.00 0.00 2 LEU A O 19
ATOM 9732 N N . SER A 1 3 ? -14.065 11.403 -3.895 1.00 0.00 3 SER A N 19
ATOM 9733 C CA . SER A 1 3 ? -13.709 10.664 -2.696 1.00 0.00 3 SER A CA 19
ATOM 9734 C C . SER A 1 3 ? -12.187 10.572 -2.570 1.00 0.00 3 SER A C 19
ATOM 9735 O O . SER A 1 3 ? -11.671 10.121 -1.549 1.00 0.00 3 SER A O 19
ATOM 9762 N N . HIS A 1 5 ? -10.116 12.892 -2.178 1.00 0.00 5 HIS A N 19
ATOM 9763 C CA . HIS A 1 5 ? -9.675 13.741 -1.084 1.00 0.00 5 HIS A CA 19
ATOM 9764 C C . HIS A 1 5 ? -9.705 12.950 0.225 1.00 0.00 5 HIS A C 19
ATOM 9765 O O . HIS A 1 5 ? -8.870 13.163 1.101 1.00 0.00 5 HIS A O 19
ATOM 9801 N N . LEU A 1 7 ? -8.938 10.155 0.461 1.00 0.00 7 LEU A N 19
ATOM 9802 C CA . LEU A 1 7 ? -7.841 9.209 0.354 1.00 0.00 7 LEU A CA 19
ATOM 9803 C C . LEU A 1 7 ? -6.651 9.889 -0.327 1.00 0.00 7 LEU A C 19
ATOM 9804 O O . LEU A 1 7 ? -5.895 9.245 -1.053 1.00 0.00 7 LEU A O 19
ATOM 9819 N N . ARG A 1 8 ? -6.522 11.181 -0.067 1.00 0.00 8 ARG A N 19
ATOM 9820 C CA . ARG A 1 8 ? -5.436 11.956 -0.646 1.00 0.00 8 ARG A CA 19
ATOM 9821 C C . ARG A 1 8 ? -4.445 12.375 0.441 1.00 0.00 8 ARG A C 19
ATOM 9822 O O . ARG A 1 8 ? -3.250 12.503 0.181 1.00 0.00 8 ARG A O 19
ATOM 9840 N N . LYS A 1 9 ? -4.979 12.580 1.636 1.00 0.00 9 LYS A N 19
ATOM 9841 C CA . LYS A 1 9 ? -4.156 12.983 2.765 1.00 0.00 9 LYS A CA 19
ATOM 9842 C C . LYS A 1 9 ? -3.384 11.770 3.286 1.00 0.00 9 LYS A C 19
ATOM 9843 O O . LYS A 1 9 ? -2.241 11.897 3.721 1.00 0.00 9 LYS A O 19
ATOM 9877 N N . ILE A 1 11 ? -2.166 9.166 1.646 1.00 0.00 11 ILE A N 19
ATOM 9878 C CA . ILE A 1 11 ? -0.982 8.940 0.836 1.00 0.00 11 ILE A CA 19
ATOM 9879 C C . ILE A 1 11 ? 0.022 10.068 1.080 1.00 0.00 11 ILE A C 19
ATOM 9880 O O . ILE A 1 11 ? 0.544 10.210 2.185 1.00 0.00 11 ILE A O 19
ATOM 9895 N N . GLU A 1 12 ? 0.262 10.841 0.032 1.00 0.00 12 GLU A N 19
ATOM 9896 C CA . GLU A 1 12 ? 1.194 11.953 0.118 1.00 0.00 12 GLU A CA 19
ATOM 9897 C C . GLU A 1 12 ? 2.278 11.657 1.157 1.00 0.00 12 GLU A C 19
ATOM 9898 O O . GLU A 1 12 ? 3.279 11.013 0.848 1.00 0.00 12 GLU A O 19
ATOM 9908 N N . ILE A 1 13 ? 2.040 12.139 2.368 1.00 0.00 13 ILE A N 19
ATOM 9909 C CA . ILE A 1 13 ? 2.984 11.934 3.454 1.00 0.00 13 ILE A CA 19
ATOM 9910 C C . ILE A 1 13 ? 3.577 10.527 3.349 1.00 0.00 13 ILE A C 19
ATOM 9911 O O . ILE A 1 13 ? 4.783 10.369 3.167 1.00 0.00 13 ILE A O 19
ATOM 9926 N N . GLU A 1 14 ? 2.701 9.540 3.469 1.00 0.00 14 GLU A N 19
ATOM 9927 C CA . GLU A 1 14 ? 3.122 8.152 3.390 1.00 0.00 14 GLU A CA 19
ATOM 9928 C C . GLU A 1 14 ? 4.124 7.965 2.249 1.00 0.00 14 GLU A C 19
ATOM 9929 O O . GLU A 1 14 ? 5.197 7.397 2.446 1.00 0.00 14 GLU A O 19
ATOM 9939 N N . LYS A 1 15 ? 3.737 8.453 1.079 1.00 0.00 15 LYS A N 19
ATOM 9940 C CA . LYS A 1 15 ? 4.588 8.347 -0.095 1.00 0.00 15 LYS A CA 19
ATOM 9941 C C . LYS A 1 15 ? 5.902 9.085 0.166 1.00 0.00 15 LYS A C 19
ATOM 9942 O O . LYS A 1 15 ? 6.976 8.487 0.110 1.00 0.00 15 LYS A O 19
ATOM 9957 N N . GLN A 1 16 ? 5.775 10.374 0.443 1.00 0.00 16 GLN A N 19
ATOM 9958 C CA . GLN A 1 16 ? 6.940 11.201 0.713 1.00 0.00 16 GLN A CA 19
ATOM 995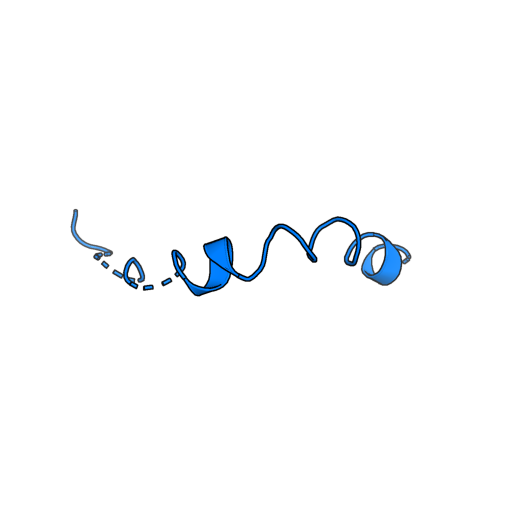9 C C . GLN A 1 16 ? 7.926 10.451 1.610 1.00 0.00 16 GLN A C 19
ATOM 9960 O O . GLN A 1 16 ? 9.081 10.250 1.237 1.00 0.00 16 GLN A O 19
ATOM 9972 N N . GLU A 1 17 ? 7.435 10.058 2.776 1.00 0.00 17 GLU A N 19
ATOM 9973 C CA . GLU A 1 17 ? 8.259 9.335 3.730 1.00 0.00 17 GLU A CA 19
ATOM 9974 C C . GLU A 1 17 ? 8.699 7.993 3.141 1.00 0.00 17 GLU A C 19
ATOM 9975 O O . GLU A 1 17 ? 9.891 7.692 3.096 1.00 0.00 17 GLU A O 19
ATOM 9985 N N . LYS A 1 18 ? 7.714 7.223 2.703 1.00 0.00 18 LYS A N 19
ATOM 9986 C CA . LYS A 1 18 ? 7.986 5.920 2.119 1.00 0.00 18 LYS A CA 19
ATOM 9987 C C . LYS A 1 18 ? 8.622 6.107 0.741 1.00 0.00 18 LYS A C 19
ATOM 9988 O O . LYS A 1 18 ? 9.326 7.088 0.506 1.00 0.00 18 LYS A O 19
ATOM 10003 N N . GLU A 1 19 ? 8.353 5.151 -0.135 1.00 0.00 19 GLU A N 19
ATOM 10004 C CA . GLU A 1 19 ? 8.890 5.197 -1.484 1.00 0.00 19 GLU A CA 19
ATOM 10005 C C . GLU A 1 19 ? 10.416 5.081 -1.452 1.00 0.00 19 GLU A C 19
ATOM 10006 O O . GLU A 1 19 ? 10.971 4.042 -1.804 1.00 0.00 19 GLU A O 19
ATOM 10016 N N . LYS A 1 20 ? 11.051 6.164 -1.025 1.00 0.00 20 LYS A N 19
ATOM 10017 C CA . LYS A 1 20 ? 12.500 6.196 -0.941 1.00 0.00 20 LYS A CA 19
ATOM 10018 C C . LYS A 1 20 ? 13.008 4.850 -0.421 1.00 0.00 20 LYS A C 19
ATOM 10019 O O . LYS A 1 20 ? 13.740 4.147 -1.117 1.00 0.00 20 LYS A O 19
ATOM 10034 N N . GLN A 1 21 ? 12.599 4.531 0.798 1.00 0.00 21 GLN A N 19
ATOM 10035 C CA . GLN A 1 21 ? 13.003 3.282 1.420 1.00 0.00 21 GLN A CA 19
ATOM 10036 C C . GLN A 1 21 ? 12.439 2.093 0.639 1.00 0.00 21 GLN A C 19
ATOM 10037 O O . GLN A 1 21 ? 13.097 1.062 0.510 1.00 0.00 21 GLN A O 19
ATOM 10049 N N . GLN A 1 22 ? 11.226 2.277 0.138 1.00 0.00 22 GLN A N 19
ATOM 10050 C CA . GLN A 1 22 ? 10.567 1.233 -0.627 1.00 0.00 22 GLN A CA 19
ATOM 10051 C C . GLN A 1 22 ? 11.430 0.824 -1.822 1.00 0.00 22 GLN A C 19
ATOM 10052 O O . GLN A 1 22 ? 12.470 1.430 -2.078 1.00 0.00 22 GLN A O 19
ATOM 10064 N N . ALA A 1 23 ? 10.968 -0.201 -2.522 1.00 0.00 23 ALA A N 19
ATOM 10065 C CA . ALA A 1 23 ? 11.685 -0.697 -3.684 1.00 0.00 23 ALA A CA 19
ATOM 10066 C C . ALA A 1 23 ? 12.971 -1.389 -3.227 1.00 0.00 23 ALA A C 19
ATOM 10067 O O . ALA A 1 23 ? 13.131 -2.594 -3.414 1.00 0.00 23 ALA A O 19
ATOM 10074 N N . GLU A 1 24 ? 13.853 -0.596 -2.639 1.00 0.00 24 GLU A N 19
ATOM 10075 C CA . GLU A 1 24 ? 15.120 -1.116 -2.153 1.00 0.00 24 GLU A CA 19
ATOM 10076 C C . GLU A 1 24 ? 14.909 -1.911 -0.863 1.00 0.00 24 GLU A C 19
ATOM 10077 O O . GLU A 1 24 ? 15.856 -2.468 -0.310 1.00 0.00 24 GLU A O 19
ATOM 10088 N N . ASN A 1 25 ? 13.660 -1.938 -0.421 1.00 0.00 25 ASN A N 19
ATOM 10089 C CA . ASN A 1 25 ? 13.312 -2.655 0.794 1.00 0.00 25 ASN A CA 19
ATOM 10090 C C . ASN A 1 25 ? 12.385 -3.821 0.445 1.00 0.00 25 ASN A C 19
ATOM 10091 O O . ASN A 1 25 ? 12.111 -4.674 1.288 1.00 0.00 25 ASN A O 19
ATOM 10101 N N . ASN A 1 26 ? 11.930 -3.820 -0.799 1.00 0.00 26 ASN A N 19
ATOM 10102 C CA . ASN A 1 26 ? 11.039 -4.868 -1.269 1.00 0.00 26 ASN A CA 19
ATOM 10103 C C . ASN A 1 26 ? 11.862 -6.110 -1.621 1.00 0.00 26 ASN A C 19
ATOM 10104 O O . ASN A 1 26 ? 11.533 -7.217 -1.196 1.00 0.00 26 ASN A O 19
ATOM 10114 N N . LYS A 1 27 ? 12.914 -5.884 -2.394 1.00 0.00 27 LYS A N 19
ATOM 10115 C CA . LYS A 1 27 ? 13.784 -6.971 -2.808 1.00 0.00 27 LYS A CA 19
ATOM 10116 C C . LYS A 1 27 ? 14.195 -7.786 -1.581 1.00 0.00 27 LYS A C 19
ATOM 10117 O O . LYS A 1 27 ? 14.525 -8.965 -1.696 1.00 0.00 27 LYS A O 19
ATOM 10134 N N . LEU A 1 28 ? 14.158 -7.127 -0.432 1.00 0.00 28 LEU A N 19
ATOM 10135 C CA . LEU A 1 28 ? 14.521 -7.776 0.815 1.00 0.00 28 LEU A CA 19
ATOM 10136 C C . LEU A 1 28 ? 13.463 -8.823 1.167 1.00 0.00 28 LEU A C 19
ATOM 10137 O O . LEU A 1 28 ? 13.785 -9.873 1.723 1.00 0.00 28 LEU A O 19
ATOM 10152 N N . LEU A 1 29 ? 12.224 -8.502 0.830 1.00 0.00 29 LEU A N 19
ATOM 10153 C CA . LEU A 1 29 ? 11.116 -9.402 1.104 1.00 0.00 29 LEU A CA 19
ATOM 10154 C C . LEU A 1 29 ? 11.122 -10.537 0.077 1.00 0.00 29 LEU A C 19
ATOM 10155 O O . LEU A 1 29 ? 10.564 -11.604 0.324 1.00 0.00 29 LEU A O 19
ATOM 10170 N N . LEU A 1 30 ? 11.759 -10.267 -1.052 1.00 0.00 30 LEU A N 19
ATOM 10171 C CA . LEU A 1 30 ? 11.844 -11.252 -2.117 1.00 0.00 30 LEU A CA 19
ATOM 10172 C C . LEU A 1 30 ? 12.930 -12.273 -1.774 1.00 0.00 30 LEU A C 19
ATOM 10173 O O . LEU A 1 30 ? 12.895 -13.406 -2.253 1.00 0.00 30 LEU A O 19
ATOM 10188 N N . ASP A 1 31 ? 13.869 -11.836 -0.948 1.00 0.00 31 ASP A N 19
ATOM 10189 C CA . ASP A 1 31 ? 14.963 -12.700 -0.536 1.00 0.00 31 ASP A CA 19
ATOM 10190 C C . ASP A 1 31 ? 14.393 -13.973 0.094 1.00 0.00 31 ASP A C 19
ATOM 10191 O O . ASP A 1 31 ? 14.486 -15.052 -0.487 1.00 0.00 31 ASP A O 19
ATOM 10221 N N . ILE A 1 33 ? 11.646 -15.003 0.176 1.00 0.00 33 ILE A N 19
ATOM 10222 C CA . ILE A 1 33 ? 10.764 -15.635 -0.791 1.00 0.00 33 ILE A CA 19
ATOM 10223 C C . ILE A 1 33 ? 11.583 -16.557 -1.694 1.00 0.00 33 ILE A C 19
ATOM 10224 O O . ILE A 1 33 ? 11.394 -17.773 -1.682 1.00 0.00 33 ILE A O 19
ATOM 10242 N N . ASP A 1 1 ? -11.429 13.001 -7.154 1.00 0.00 1 ASP A N 20
ATOM 10243 C CA . ASP A 1 1 ? -12.634 13.431 -7.845 1.00 0.00 1 ASP A CA 20
ATOM 10244 C C . ASP A 1 1 ? -13.858 13.052 -7.009 1.00 0.00 1 ASP A C 20
ATOM 10245 O O . ASP A 1 1 ? -14.849 13.780 -6.989 1.00 0.00 1 ASP A O 20
ATOM 10253 N N . LEU A 1 2 ? -13.749 11.914 -6.339 1.00 0.00 2 LEU A N 20
ATOM 10254 C CA . LEU A 1 2 ? -14.835 11.431 -5.503 1.00 0.00 2 LEU A CA 20
ATOM 10255 C C . LEU A 1 2 ? -14.405 10.133 -4.816 1.00 0.00 2 LEU A C 20
ATOM 10256 O O . LEU A 1 2 ? -15.206 9.212 -4.664 1.00 0.00 2 LEU A O 20
ATOM 10271 N N . SER A 1 3 ? -13.141 10.101 -4.420 1.00 0.00 3 SER A N 20
ATOM 10272 C CA . SER A 1 3 ? -12.595 8.932 -3.753 1.00 0.00 3 SER A CA 20
ATOM 10273 C C . SER A 1 3 ? -11.139 9.185 -3.360 1.00 0.00 3 SER A C 20
ATOM 10274 O O . SER A 1 3 ? -10.713 8.814 -2.267 1.00 0.00 3 SER A O 20
ATOM 10301 N N . HIS A 1 5 ? -9.606 11.988 -2.625 1.00 0.00 5 HIS A N 20
ATOM 10302 C CA . HIS A 1 5 ? -9.546 12.832 -1.444 1.00 0.00 5 HIS A CA 20
ATOM 10303 C C . HIS A 1 5 ? -9.820 11.990 -0.196 1.00 0.00 5 HIS A C 20
ATOM 10304 O O . HIS A 1 5 ? -9.417 12.358 0.906 1.00 0.00 5 HIS A O 20
ATOM 10340 N N . LEU A 1 7 ? -8.527 9.377 0.325 1.00 0.00 7 LEU A N 20
ATOM 10341 C CA . LEU A 1 7 ? -7.263 8.724 0.622 1.00 0.00 7 LEU A CA 20
ATOM 10342 C C . LEU A 1 7 ? -6.128 9.478 -0.075 1.00 0.00 7 LEU A C 20
ATOM 10343 O O . LEU A 1 7 ? -5.266 8.867 -0.702 1.00 0.00 7 LEU A O 20
ATOM 10358 N N . ARG A 1 8 ? -6.166 10.796 0.060 1.00 0.00 8 ARG A N 20
ATOM 10359 C CA . ARG A 1 8 ? -5.153 11.640 -0.549 1.00 0.00 8 ARG A CA 20
ATOM 10360 C C . ARG A 1 8 ? -4.174 12.144 0.513 1.00 0.00 8 ARG A C 20
ATOM 10361 O O . ARG A 1 8 ? -2.972 12.227 0.265 1.00 0.00 8 ARG A O 20
ATOM 10379 N N . LYS A 1 9 ? -4.724 12.466 1.675 1.00 0.00 9 LYS A N 20
ATOM 10380 C CA . LYS A 1 9 ? -3.914 12.960 2.775 1.00 0.00 9 LYS A CA 20
ATOM 10381 C C . LYS A 1 9 ? -3.100 11.804 3.362 1.00 0.00 9 LYS A C 20
ATOM 10382 O O . LYS A 1 9 ? -1.966 11.997 3.794 1.00 0.00 9 LYS A O 20
ATOM 10416 N N . ILE A 1 11 ? -1.775 9.172 1.861 1.00 0.00 11 ILE A N 20
ATOM 10417 C CA . ILE A 1 11 ? -0.579 8.950 1.066 1.00 0.00 11 ILE A CA 20
ATOM 10418 C C . ILE A 1 11 ? 0.380 10.127 1.256 1.00 0.00 11 ILE A C 20
ATOM 10419 O O . ILE A 1 11 ? 0.892 10.344 2.354 1.00 0.00 11 ILE A O 20
ATOM 10434 N N . GLU A 1 12 ? 0.595 10.856 0.171 1.00 0.00 12 GLU A N 20
ATOM 10435 C CA . GLU A 1 12 ? 1.482 12.005 0.205 1.00 0.00 12 GLU A CA 20
ATOM 10436 C C . GLU A 1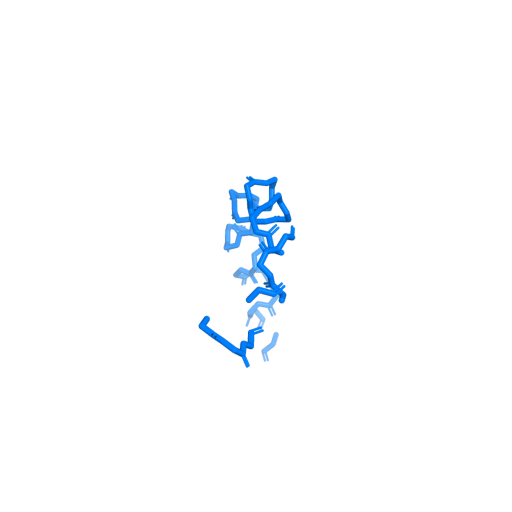 12 ? 2.574 11.802 1.256 1.00 0.00 12 GLU A C 20
ATOM 10437 O O . GLU A 1 12 ? 3.602 11.186 0.980 1.00 0.00 12 GLU A O 20
ATOM 10447 N N . ILE A 1 13 ? 2.314 12.333 2.443 1.00 0.00 13 ILE A N 20
ATOM 10448 C CA . ILE A 1 13 ? 3.263 12.218 3.538 1.00 0.00 13 ILE A CA 20
ATOM 10449 C C . ILE A 1 13 ? 3.917 10.836 3.496 1.00 0.00 13 ILE A C 20
ATOM 10450 O O . ILE A 1 13 ? 5.129 10.724 3.308 1.00 0.00 13 ILE A O 20
ATOM 10465 N N . GLU A 1 14 ? 3.089 9.817 3.675 1.00 0.00 14 GLU A N 20
ATOM 10466 C CA . GLU A 1 14 ? 3.573 8.447 3.660 1.00 0.00 14 GLU A CA 20
ATOM 10467 C C . GLU A 1 14 ? 4.506 8.227 2.468 1.00 0.00 14 GLU A C 20
ATOM 10468 O O . GLU A 1 14 ? 5.615 7.721 2.629 1.00 0.00 14 GLU A O 20
ATOM 10478 N N . LYS A 1 15 ? 4.022 8.619 1.298 1.00 0.00 15 LYS A N 20
ATOM 10479 C CA . LYS A 1 15 ? 4.800 8.470 0.079 1.00 0.00 15 LYS A CA 20
ATOM 10480 C C . LYS A 1 15 ? 6.108 9.252 0.216 1.00 0.00 15 LYS A C 20
ATOM 10481 O O . LYS A 1 15 ? 7.190 8.694 0.037 1.00 0.00 15 LYS A O 20
ATOM 10496 N N . GLN A 1 16 ? 5.966 10.531 0.531 1.00 0.00 16 GLN A N 20
ATOM 10497 C CA . GLN A 1 16 ? 7.124 11.394 0.694 1.00 0.00 16 GLN A CA 20
ATOM 10498 C C . GLN A 1 16 ? 8.161 10.726 1.597 1.00 0.00 16 GLN A C 20
ATOM 10499 O O . GLN A 1 16 ? 9.314 10.556 1.204 1.00 0.00 16 GLN A O 20
ATOM 10511 N N . GLU A 1 17 ? 7.715 10.365 2.792 1.00 0.00 17 GLU A N 20
ATOM 10512 C CA . GLU A 1 17 ? 8.593 9.719 3.754 1.00 0.00 17 GLU A CA 20
ATOM 10513 C C . GLU A 1 17 ? 9.066 8.367 3.217 1.00 0.00 17 GLU A C 20
ATOM 10514 O O . GLU A 1 17 ? 10.266 8.110 3.142 1.00 0.00 17 GLU A O 20
ATOM 10524 N N . LYS A 1 18 ? 8.096 7.538 2.857 1.00 0.00 18 LYS A N 20
ATOM 10525 C CA . LYS A 1 18 ? 8.398 6.217 2.329 1.00 0.00 18 LYS A CA 20
ATOM 10526 C C . LYS A 1 18 ? 8.817 6.343 0.862 1.00 0.00 18 LYS A C 20
ATOM 10527 O O . LYS A 1 18 ? 9.399 7.350 0.463 1.00 0.00 18 LYS A O 20
ATOM 10542 N N . GLU A 1 19 ? 8.503 5.305 0.101 1.00 0.00 19 GLU A N 20
ATOM 10543 C CA . GLU A 1 19 ? 8.839 5.287 -1.313 1.00 0.00 19 GLU A CA 20
ATOM 10544 C C . GLU A 1 19 ? 10.358 5.274 -1.498 1.00 0.00 19 GLU A C 20
ATOM 10545 O O . GLU A 1 19 ? 10.927 4.269 -1.918 1.00 0.00 19 GLU A O 20
ATOM 10555 N N . LYS A 1 20 ? 10.971 6.404 -1.174 1.00 0.00 20 LYS A N 20
ATOM 10556 C CA . LYS A 1 20 ? 12.412 6.536 -1.299 1.00 0.00 20 LYS A CA 20
ATOM 10557 C C . LYS A 1 20 ? 13.080 5.232 -0.853 1.00 0.00 20 LYS A C 20
ATOM 10558 O O . LYS A 1 20 ? 13.699 4.541 -1.659 1.00 0.00 20 LYS A O 20
ATOM 10573 N N . GLN A 1 21 ? 12.930 4.938 0.430 1.00 0.00 21 GLN A N 20
ATOM 10574 C CA . GLN A 1 21 ? 13.511 3.731 0.994 1.00 0.00 21 GLN A CA 20
ATOM 10575 C C . GLN A 1 21 ? 12.784 2.495 0.462 1.00 0.00 21 GLN A C 20
ATOM 10576 O O . GLN A 1 21 ? 13.414 1.483 0.157 1.00 0.00 21 GLN A O 20
ATOM 10588 N N . GLN A 1 22 ? 11.467 2.616 0.365 1.00 0.00 22 GLN A N 20
ATOM 10589 C CA . GLN A 1 22 ? 10.648 1.521 -0.124 1.00 0.00 22 GLN A CA 20
ATOM 10590 C C . GLN A 1 22 ? 11.154 1.050 -1.490 1.00 0.00 22 GLN A C 20
ATOM 10591 O O . GLN A 1 22 ? 11.943 1.738 -2.135 1.00 0.00 22 GLN A O 20
ATOM 10603 N N . ALA A 1 23 ? 10.677 -0.120 -1.889 1.00 0.00 23 ALA A N 20
ATOM 10604 C CA . ALA A 1 23 ? 11.071 -0.691 -3.167 1.00 0.00 23 ALA A CA 20
ATOM 10605 C C . ALA A 1 23 ? 12.489 -1.254 -3.053 1.00 0.00 23 ALA A C 20
ATOM 10606 O O . ALA A 1 23 ? 12.709 -2.443 -3.284 1.00 0.00 23 ALA A O 20
ATOM 10613 N N . GLU A 1 24 ? 13.414 -0.375 -2.698 1.00 0.00 24 GLU A N 20
ATOM 10614 C CA . GLU A 1 24 ? 14.804 -0.770 -2.551 1.00 0.00 24 GLU A CA 20
ATOM 10615 C C . GLU A 1 24 ? 15.039 -1.382 -1.169 1.00 0.00 24 GLU A C 20
ATOM 10616 O O . GLU A 1 24 ? 16.177 -1.658 -0.793 1.00 0.00 24 GLU A O 20
ATOM 10627 N N . ASN A 1 25 ? 13.944 -1.579 -0.450 1.00 0.00 25 ASN A N 20
ATOM 10628 C CA . ASN A 1 25 ? 14.016 -2.156 0.882 1.00 0.00 25 ASN A CA 20
ATOM 10629 C C . ASN A 1 25 ? 12.984 -3.278 1.004 1.00 0.00 25 ASN A C 20
ATOM 10630 O O . ASN A 1 25 ? 12.733 -3.779 2.099 1.00 0.00 25 ASN A O 20
ATOM 10640 N N . ASN A 1 26 ? 12.413 -3.640 -0.136 1.00 0.00 26 ASN A N 20
ATOM 10641 C CA . ASN A 1 26 ? 11.414 -4.695 -0.170 1.00 0.00 26 ASN A CA 20
ATOM 10642 C C . ASN A 1 26 ? 12.043 -5.970 -0.737 1.00 0.00 26 ASN A C 20
ATOM 10643 O O . ASN A 1 26 ? 11.727 -7.073 -0.294 1.00 0.00 26 ASN A O 20
ATOM 10653 N N . LYS A 1 27 ? 12.923 -5.775 -1.708 1.00 0.00 27 LYS A N 20
ATOM 10654 C CA . LYS A 1 27 ? 13.600 -6.895 -2.340 1.00 0.00 27 LYS A CA 20
ATOM 10655 C C . LYS A 1 27 ? 13.976 -7.926 -1.273 1.00 0.00 27 LYS A C 20
ATOM 10656 O O . LYS A 1 27 ? 13.861 -9.129 -1.499 1.00 0.00 27 LYS A O 20
ATOM 10673 N N . LEU A 1 28 ? 14.420 -7.415 -0.133 1.00 0.00 28 LEU A N 20
ATOM 10674 C CA . LEU A 1 28 ? 14.815 -8.275 0.968 1.00 0.00 28 LEU A CA 20
ATOM 10675 C C . LEU A 1 28 ? 13.639 -9.175 1.354 1.00 0.00 28 LEU A C 20
ATOM 10676 O O . LEU A 1 28 ? 13.788 -10.392 1.447 1.00 0.00 28 LEU A O 20
ATOM 10691 N N . LEU A 1 29 ? 12.495 -8.541 1.567 1.00 0.00 29 LEU A N 20
ATOM 10692 C CA . LEU A 1 29 ? 11.294 -9.268 1.940 1.00 0.00 29 LEU A CA 20
ATOM 10693 C C . LEU A 1 29 ? 10.753 -10.012 0.717 1.00 0.00 29 LEU A C 20
ATOM 10694 O O . LEU A 1 29 ? 10.078 -11.031 0.855 1.00 0.00 29 LEU A O 20
ATOM 10709 N N . LEU A 1 30 ? 11.068 -9.471 -0.451 1.00 0.00 30 LEU A N 20
ATOM 10710 C CA . LEU A 1 30 ? 10.621 -10.071 -1.697 1.00 0.00 30 LEU A CA 20
ATOM 10711 C C . LEU A 1 30 ? 11.403 -11.363 -1.945 1.00 0.00 30 LEU A C 20
ATOM 10712 O O . LEU A 1 30 ? 10.849 -12.340 -2.449 1.00 0.00 30 LEU A O 20
ATOM 10727 N N . ASP A 1 31 ? 12.675 -11.327 -1.578 1.00 0.00 31 ASP A N 20
ATOM 10728 C CA . ASP A 1 31 ? 13.537 -12.485 -1.754 1.00 0.00 31 ASP A CA 20
ATOM 10729 C C . ASP A 1 31 ? 12.846 -13.723 -1.182 1.00 0.00 31 ASP A C 20
ATOM 10730 O O . ASP A 1 31 ? 12.733 -14.743 -1.859 1.00 0.00 31 ASP A O 20
ATOM 10760 N N . ILE A 1 33 ? 9.714 -14.136 -0.485 1.00 0.00 33 ILE A N 20
ATOM 10761 C CA . ILE A 1 33 ? 8.529 -14.402 -1.282 1.00 0.00 33 ILE A CA 20
ATOM 10762 C C . ILE A 1 33 ? 8.943 -15.042 -2.608 1.00 0.00 33 ILE A C 20
ATOM 10763 O O . ILE A 1 33 ? 8.699 -16.227 -2.833 1.00 0.00 33 ILE A O 20
#

Sequence (29 aa):
DLSHLRKIEIEKQEKEKQQAENNKLLLDIDLSHLRKIEIEKQEKEKQQAENNKLLLDIDLSHLRKIEIEKQEKEKQQAENNKLLLDIDLSHLRKIEIEKQEKEKQQAENNKLLLDIDLSHLRKIEIEKQEKEKQQAENNKLLLDIDLSHLRKIEIEKQEKEKQQAENNKLLLDIDLSHLRKIEIEKQEKEKQQAENNKLLLDIDLSHLRKIEIEKQEKEKQQAENNKLLLDIDLSHLRKIEIEKQEKEKQQAENNKLLLDIDLSHLRKIEIEKQEKEKQQAENNKLLLDIDLSHLRKIEIEKQEKEKQQAENNKLLLDIDLSHLRKIEIEKQEKEKQQAENNKLLLDIDLSHLRKIEIEKQEKEKQQAENNKLLLDIDLSHLRKIEIEKQEKEKQQAENNKLLLDIDLSHLRKIEIEKQEKEKQQAENNKLLLDIDLSHLRKIEIEKQEKEKQQAENNKLLLDIDLSHLRKIEIEKQEKEKQQAENNKLLLDIDLSHLRKIEIEKQEKEKQQAENNKLLLDIDLSHLRKIEIEKQEKEKQQAENNKLLLDIDLSHLRKIEIEKQEKEKQQAENNKLLLDI